Protein AF-0000000072901725 (afdb_homodimer)

Radius of gyration: 22.91 Å; Cα contacts (8 Å, |Δi|>4): 671; chains: 2; bounding box: 56×84×58 Å

InterPro domains:
  IPR011067 Plasmid maintenance toxin/Cell growth inhibitor [G3DSA:2.30.30.110] (87-206)

Structure (mmCIF, N/CA/C/O backbone):
data_AF-0000000072901725-model_v1
#
loop_
_entity.id
_entity.type
_entity.pdbx_description
1 polymer 'Uncharacterized protein'
#
loop_
_atom_site.group_PDB
_atom_site.id
_atom_site.type_symbol
_atom_site.label_atom_id
_atom_site.label_alt_id
_atom_site.label_comp_id
_atom_site.label_asym_id
_atom_site.label_entity_id
_atom_site.label_seq_id
_atom_site.pdbx_PDB_ins_code
_atom_site.Cartn_x
_atom_site.Cartn_y
_atom_site.Cartn_z
_atom_site.occupancy
_atom_site.B_iso_or_equiv
_atom_site.auth_seq_id
_atom_site.auth_comp_id
_atom_site.auth_asym_id
_atom_site.auth_atom_id
_atom_site.pdbx_PDB_model_num
ATOM 1 N N . MET A 1 1 ? 10.805 -13.422 -21.234 1 72 1 MET A N 1
ATOM 2 C CA . MET A 1 1 ? 11.766 -12.344 -21 1 72 1 MET A CA 1
ATOM 3 C C . MET A 1 1 ? 12.844 -12.781 -20 1 72 1 MET A C 1
ATOM 5 O O . MET A 1 1 ? 12.633 -13.734 -19.25 1 72 1 MET A O 1
ATOM 9 N N . GLY A 1 2 ? 14.133 -12.352 -20.172 1 92.56 2 GLY A N 1
ATOM 10 C CA . GLY A 1 2 ? 15.344 -12.883 -19.562 1 92.56 2 GLY A CA 1
ATOM 11 C C . GLY A 1 2 ? 15.742 -12.156 -18.281 1 92.56 2 GLY A C 1
ATOM 12 O O . GLY A 1 2 ? 15.102 -11.172 -17.906 1 92.56 2 GLY A O 1
ATOM 13 N N . LEU A 1 3 ? 16.656 -12.734 -17.625 1 97.75 3 LEU A N 1
ATOM 14 C CA . LEU A 1 3 ? 17.188 -12.156 -16.406 1 97.75 3 LEU A CA 1
ATOM 15 C C . LEU A 1 3 ? 18.016 -10.898 -16.703 1 97.75 3 LEU A C 1
ATOM 17 O O . LEU A 1 3 ? 18.703 -10.844 -17.719 1 97.75 3 LEU A O 1
ATOM 21 N N . LEU A 1 4 ? 17.969 -9.938 -15.812 1 98.5 4 LEU A N 1
ATOM 22 C CA . LEU A 1 4 ? 18.703 -8.688 -15.969 1 98.5 4 LEU A CA 1
ATOM 23 C C . LEU A 1 4 ? 20.188 -8.961 -16.188 1 98.5 4 LEU A C 1
ATOM 25 O O . LEU A 1 4 ? 20.828 -8.297 -17 1 98.5 4 LEU A O 1
ATOM 29 N N . ARG A 1 5 ? 20.812 -9.938 -15.484 1 98.25 5 ARG A N 1
ATOM 30 C CA . ARG A 1 5 ? 22.25 -10.211 -15.523 1 98.25 5 ARG A CA 1
ATOM 31 C C . ARG A 1 5 ? 22.688 -10.578 -16.938 1 98.25 5 ARG A C 1
ATOM 33 O O . ARG A 1 5 ? 23.875 -10.461 -17.266 1 98.25 5 ARG A O 1
ATOM 40 N N . ASP A 1 6 ? 21.797 -11.008 -17.734 1 97.88 6 ASP A N 1
ATOM 41 C CA . ASP A 1 6 ? 22.125 -11.516 -19.062 1 97.88 6 ASP A CA 1
ATOM 42 C C . ASP A 1 6 ? 21.938 -10.438 -20.125 1 97.88 6 ASP A C 1
ATOM 44 O O . ASP A 1 6 ? 22.172 -10.68 -21.312 1 97.88 6 ASP A O 1
ATOM 48 N N . ASN A 1 7 ? 21.438 -9.258 -19.844 1 98 7 ASN A N 1
ATOM 49 C CA . ASN A 1 7 ? 21.25 -8.117 -20.75 1 98 7 ASN A CA 1
ATOM 50 C C . ASN A 1 7 ? 22.141 -6.945 -20.3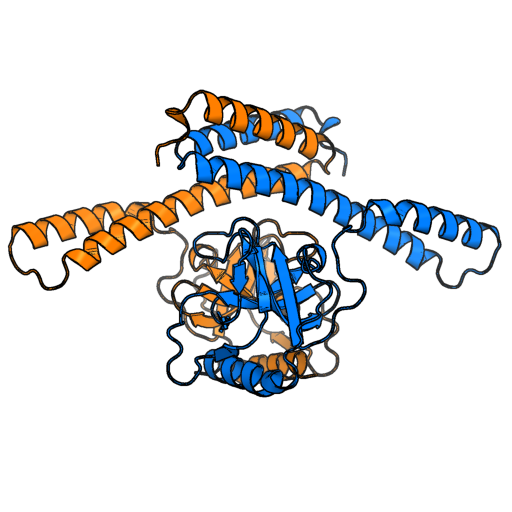59 1 98 7 ASN A C 1
ATOM 52 O O . ASN A 1 7 ? 21.797 -6.16 -19.469 1 98 7 ASN A O 1
ATOM 56 N N . GLU A 1 8 ? 23.25 -6.785 -21.047 1 97.69 8 GLU A N 1
ATOM 57 C CA . GLU A 1 8 ? 24.281 -5.828 -20.672 1 97.69 8 GLU A CA 1
ATOM 58 C C . GLU A 1 8 ? 23.75 -4.398 -20.703 1 97.69 8 GLU A C 1
ATOM 60 O O . GLU A 1 8 ? 24.062 -3.59 -19.828 1 97.69 8 GLU A O 1
ATOM 65 N N . THR A 1 9 ? 22.953 -4.09 -21.656 1 98.06 9 THR A N 1
ATOM 66 C CA . THR A 1 9 ? 22.422 -2.738 -21.812 1 98.06 9 THR A CA 1
ATOM 67 C C . THR A 1 9 ? 21.484 -2.396 -20.656 1 98.06 9 THR A C 1
ATOM 69 O O . THR A 1 9 ? 21.625 -1.354 -20.016 1 98.06 9 THR A O 1
ATOM 72 N N . LYS A 1 10 ? 20.531 -3.242 -20.406 1 98.38 10 LYS A N 1
ATOM 73 C CA . LYS A 1 10 ? 19.578 -3.002 -19.328 1 98.38 10 LYS A CA 1
ATOM 74 C C . LYS A 1 10 ? 20.25 -3.088 -17.969 1 98.38 10 LYS A C 1
ATOM 76 O O . LYS A 1 10 ? 19.891 -2.373 -17.031 1 98.38 10 LYS A O 1
ATOM 81 N N . LYS A 1 11 ? 21.266 -3.945 -17.891 1 98.56 11 LYS A N 1
ATOM 82 C CA . LYS A 1 11 ? 22.047 -4.043 -16.672 1 98.56 11 LYS A CA 1
ATOM 83 C C . LYS A 1 11 ? 22.703 -2.707 -16.328 1 98.56 11 LYS A C 1
ATOM 85 O O . LYS A 1 11 ? 22.672 -2.266 -15.18 1 98.56 11 LYS A O 1
ATOM 90 N N . GLN A 1 12 ? 23.297 -2.068 -17.281 1 98.62 12 GLN A N 1
ATOM 91 C CA . GLN A 1 12 ? 23.922 -0.771 -17.078 1 98.62 12 GLN A CA 1
ATOM 92 C C . GLN A 1 12 ? 22.891 0.289 -16.688 1 98.62 12 GLN A C 1
ATOM 94 O O . GLN A 1 12 ? 23.156 1.139 -15.836 1 98.62 12 GLN A O 1
ATOM 99 N N . THR A 1 13 ? 21.75 0.238 -17.359 1 98.75 13 THR A N 1
ATOM 100 C CA . THR A 1 13 ? 20.656 1.17 -17.047 1 98.75 13 THR A CA 1
ATOM 101 C C . THR A 1 13 ? 20.25 1.057 -15.586 1 98.75 13 THR A C 1
ATOM 103 O O . THR A 1 13 ? 20.125 2.066 -14.891 1 98.75 13 THR A O 1
ATOM 106 N N . VAL A 1 14 ? 20.031 -0.156 -15.117 1 98.81 14 VAL A N 1
ATOM 107 C CA . VAL A 1 14 ? 19.609 -0.385 -13.742 1 98.81 14 VAL A CA 1
ATOM 108 C C . VAL A 1 14 ? 20.719 0.016 -12.781 1 98.81 14 VAL A C 1
ATOM 110 O O . VAL A 1 14 ? 20.469 0.567 -11.711 1 98.81 14 VAL A O 1
ATOM 113 N N . LYS A 1 15 ? 21.953 -0.254 -13.156 1 98.69 15 LYS A N 1
ATOM 114 C CA . LYS A 1 15 ? 23.094 0.163 -12.344 1 98.69 15 LYS A CA 1
ATOM 115 C C . LYS A 1 15 ? 23.109 1.679 -12.172 1 98.69 15 LYS A C 1
ATOM 117 O O . LYS A 1 15 ? 23.297 2.176 -11.055 1 98.69 15 LYS A O 1
ATOM 122 N N . ASP A 1 16 ? 22.922 2.402 -13.219 1 98.75 16 ASP A N 1
ATOM 123 C CA . ASP A 1 16 ? 22.906 3.861 -13.172 1 98.75 16 ASP A CA 1
ATOM 124 C C . ASP A 1 16 ? 21.75 4.375 -12.32 1 98.75 16 ASP A C 1
ATOM 126 O O . ASP A 1 16 ? 21.922 5.316 -11.539 1 98.75 16 ASP A O 1
ATOM 130 N N . LYS A 1 17 ? 20.609 3.768 -12.492 1 98.81 17 LYS A N 1
ATOM 131 C CA . LYS A 1 17 ? 19.438 4.184 -11.719 1 98.81 17 LYS A CA 1
ATOM 132 C C . LYS A 1 17 ? 19.625 3.869 -10.234 1 98.81 17 LYS A C 1
ATOM 134 O O . LYS A 1 17 ? 19.125 4.605 -9.375 1 98.81 17 LYS A O 1
ATOM 139 N N . THR A 1 18 ? 20.328 2.787 -9.938 1 98.75 18 THR A N 1
ATOM 140 C CA . THR A 1 18 ? 20.656 2.461 -8.555 1 98.75 18 THR A CA 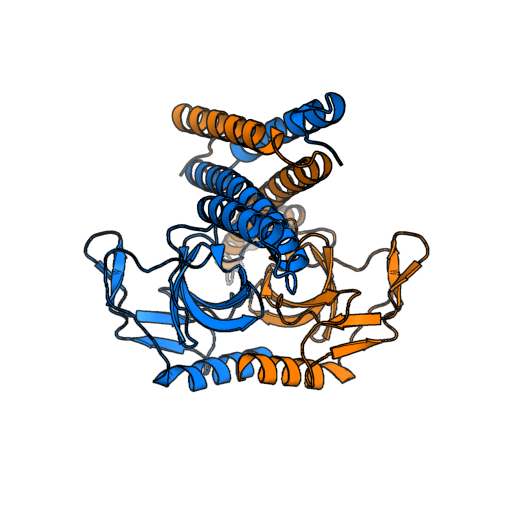1
ATOM 141 C C . THR A 1 18 ? 21.594 3.508 -7.953 1 98.75 18 THR A C 1
ATOM 143 O O . THR A 1 18 ? 21.453 3.867 -6.781 1 98.75 18 THR A O 1
ATOM 146 N N . LYS A 1 19 ? 22.484 3.996 -8.727 1 98.62 19 LYS A N 1
ATOM 147 C CA . LYS A 1 19 ? 23.344 5.086 -8.297 1 98.62 19 LYS A CA 1
ATOM 148 C C . LYS A 1 19 ? 22.547 6.355 -8.031 1 98.62 19 LYS A C 1
ATOM 150 O O . LYS A 1 19 ? 22.812 7.082 -7.07 1 98.62 19 LYS A O 1
ATOM 155 N N . ASN A 1 20 ? 21.594 6.613 -8.922 1 98.81 20 ASN A N 1
ATOM 156 C CA . ASN A 1 20 ? 20.719 7.762 -8.727 1 98.81 20 ASN A CA 1
ATOM 157 C C . ASN A 1 20 ? 19.922 7.637 -7.43 1 98.81 20 ASN A C 1
ATOM 159 O O . ASN A 1 20 ? 19.672 8.633 -6.746 1 98.81 20 ASN A O 1
ATOM 163 N N . LEU A 1 21 ? 19.5 6.418 -7.121 1 98.88 21 LEU A N 1
ATOM 164 C CA . LEU A 1 21 ? 18.781 6.188 -5.871 1 98.88 21 LEU A CA 1
ATOM 165 C C . LEU A 1 21 ? 19.656 6.523 -4.672 1 98.88 21 LEU A C 1
ATOM 167 O O . LEU A 1 21 ? 19.219 7.211 -3.746 1 98.88 21 LEU A O 1
ATOM 171 N N . PHE A 1 22 ? 20.906 6.055 -4.727 1 98.88 22 PHE A N 1
ATOM 172 C CA . PHE A 1 22 ? 21.844 6.375 -3.654 1 98.88 22 PHE A CA 1
ATOM 173 C C . PHE A 1 22 ? 22 7.887 -3.516 1 98.88 22 PHE A C 1
ATOM 175 O O . PHE A 1 22 ? 22 8.414 -2.404 1 98.88 22 PHE A O 1
ATOM 182 N N . SER A 1 23 ? 22.125 8.57 -4.602 1 98.81 23 SER A N 1
ATOM 183 C CA . SER A 1 23 ? 22.266 10.023 -4.598 1 98.81 23 SER A CA 1
ATOM 184 C C . SER A 1 23 ? 21.062 10.695 -3.953 1 98.81 23 SER A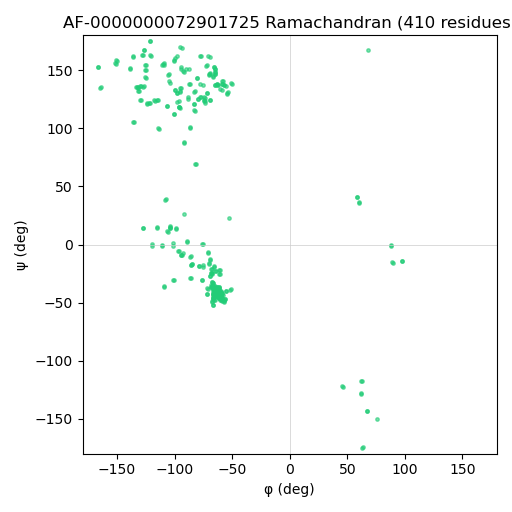 C 1
ATOM 186 O O . SER A 1 23 ? 21.219 11.656 -3.193 1 98.81 23 SER A O 1
ATOM 188 N N . GLU A 1 24 ? 19.922 10.203 -4.293 1 98.75 24 GLU A N 1
ATOM 189 C CA . GLU A 1 24 ? 18.703 10.75 -3.699 1 98.75 24 GLU A CA 1
ATOM 190 C C . GLU A 1 24 ? 18.672 10.516 -2.189 1 98.75 24 GLU A C 1
ATOM 192 O O . GLU A 1 24 ? 18.234 11.383 -1.433 1 98.75 24 GLU A O 1
ATOM 197 N N . LEU A 1 25 ? 19.141 9.367 -1.737 1 98.81 25 LEU A N 1
ATOM 198 C CA . LEU A 1 25 ? 19.109 8.992 -0.327 1 98.81 25 LEU A CA 1
ATOM 199 C C . LEU A 1 25 ? 20.062 9.875 0.482 1 98.81 25 LEU A C 1
ATOM 201 O O . LEU A 1 25 ? 19.844 10.094 1.676 1 98.81 25 LEU A O 1
ATOM 205 N N . LEU A 1 26 ? 21.078 10.43 -0.18 1 98.75 26 LEU A N 1
ATOM 206 C CA . LEU A 1 26 ? 22.062 11.273 0.502 1 98.75 26 LEU A CA 1
ATOM 207 C C . LEU A 1 26 ? 21.391 12.5 1.117 1 98.75 26 LEU A C 1
ATOM 209 O O . LEU A 1 26 ? 21.859 13.031 2.127 1 98.75 26 LEU A O 1
ATOM 213 N N . ASP A 1 27 ? 20.234 12.883 0.529 1 97.94 27 ASP A N 1
ATOM 214 C CA . ASP A 1 27 ? 19.547 14.094 0.974 1 97.94 27 ASP A CA 1
ATOM 215 C C . ASP A 1 27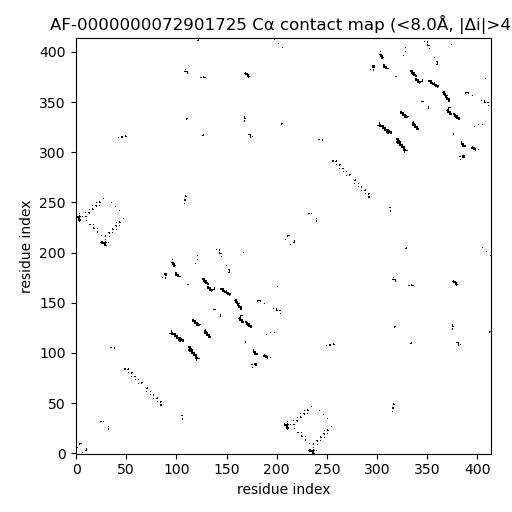 ? 18.406 13.758 1.925 1 97.94 27 ASP A C 1
ATOM 217 O O . ASP A 1 27 ? 17.562 14.609 2.215 1 97.94 27 ASP A O 1
ATOM 221 N N . CYS A 1 28 ? 18.359 12.578 2.4 1 98.44 28 CYS A N 1
ATOM 222 C CA . CYS A 1 28 ? 17.375 12.148 3.385 1 98.44 28 CYS A CA 1
ATOM 223 C C . CYS A 1 28 ? 17.984 12.141 4.785 1 98.44 28 CYS A C 1
ATOM 225 O O . CYS A 1 28 ? 19.203 12.156 4.945 1 98.44 28 CYS A O 1
ATOM 227 N N . ASP A 1 29 ? 17.047 12.211 5.77 1 98.19 29 ASP A N 1
ATOM 228 C CA . ASP A 1 29 ? 17.484 11.883 7.125 1 98.19 29 ASP A CA 1
ATOM 229 C C . ASP A 1 29 ? 18.219 10.547 7.156 1 98.19 29 ASP A C 1
ATOM 231 O O . ASP A 1 29 ? 17.797 9.586 6.508 1 98.19 29 ASP A O 1
ATOM 235 N N . GLU A 1 30 ? 19.297 10.469 7.906 1 98.38 30 GLU A N 1
ATOM 236 C CA . GLU A 1 30 ? 20.203 9.32 7.855 1 98.38 30 GLU A CA 1
ATOM 237 C C . GLU A 1 30 ? 19.5 8.039 8.289 1 98.38 30 GLU A C 1
ATOM 239 O O . GLU A 1 30 ? 19.688 6.98 7.695 1 98.38 30 GLU A O 1
ATOM 244 N N . ASP A 1 31 ? 18.703 8.047 9.312 1 98.12 31 ASP A N 1
ATOM 245 C CA . ASP A 1 31 ? 18 6.859 9.773 1 98.12 31 ASP A CA 1
ATOM 246 C C . ASP A 1 31 ? 16.875 6.477 8.797 1 98.12 31 ASP A C 1
ATOM 248 O O . ASP A 1 31 ? 16.641 5.293 8.555 1 98.12 31 ASP A O 1
ATOM 252 N N . TYR A 1 32 ? 16.25 7.477 8.281 1 98.31 32 TYR A N 1
ATOM 253 C CA . TYR A 1 32 ? 15.195 7.234 7.301 1 98.31 32 TYR A CA 1
ATOM 254 C C . TYR A 1 32 ? 15.758 6.602 6.035 1 98.31 32 TYR A C 1
ATOM 256 O O . TYR A 1 32 ? 15.148 5.699 5.457 1 98.31 32 TYR A O 1
ATOM 264 N N . ALA A 1 33 ? 16.875 7.027 5.617 1 98.81 33 ALA A N 1
ATOM 265 C CA . ALA A 1 33 ? 17.531 6.465 4.441 1 98.81 33 ALA A CA 1
ATOM 266 C C . ALA A 1 33 ? 17.828 4.98 4.637 1 98.81 33 ALA A C 1
ATOM 268 O O . ALA A 1 33 ? 17.641 4.18 3.723 1 98.81 33 ALA A O 1
ATOM 269 N N . ILE A 1 34 ? 18.266 4.641 5.785 1 98.81 34 ILE A N 1
ATOM 270 C CA . ILE A 1 34 ? 18.562 3.248 6.09 1 98.81 34 ILE A CA 1
ATOM 271 C C . ILE A 1 34 ? 17.281 2.418 6.055 1 98.81 34 ILE A C 1
ATOM 273 O O . ILE A 1 34 ? 17.266 1.329 5.477 1 98.81 34 ILE A O 1
ATOM 277 N N . LYS A 1 35 ? 16.203 2.965 6.613 1 98.62 35 LYS A N 1
ATOM 278 C CA . LYS A 1 35 ? 14.93 2.26 6.602 1 98.62 35 LYS A CA 1
ATOM 279 C C . LYS A 1 35 ? 14.43 2.043 5.176 1 98.62 35 LYS A C 1
ATOM 281 O O . LYS A 1 35 ? 13.906 0.977 4.852 1 98.62 35 LYS A O 1
ATOM 286 N N . LEU A 1 36 ? 14.648 3.043 4.352 1 98.81 36 LEU A N 1
ATOM 287 C CA . LEU A 1 36 ? 14.172 2.957 2.975 1 98.81 36 LEU A CA 1
ATOM 288 C C . LEU A 1 36 ? 14.93 1.881 2.203 1 98.81 36 LEU A C 1
ATOM 290 O O . LEU A 1 36 ? 14.312 1.023 1.563 1 98.81 36 LEU A O 1
ATOM 294 N N . ILE A 1 37 ? 16.219 1.936 2.295 1 98.88 37 ILE A N 1
ATOM 295 C CA . ILE A 1 37 ? 17.016 0.999 1.504 1 98.88 37 ILE A CA 1
ATOM 296 C C . ILE A 1 37 ? 16.812 -0.421 2.029 1 98.88 37 ILE A C 1
ATOM 298 O O . ILE A 1 37 ? 16.781 -1.379 1.254 1 98.88 37 ILE A O 1
ATOM 302 N N . ASP A 1 38 ? 16.672 -0.574 3.328 1 98.88 38 ASP A N 1
ATOM 303 C CA . ASP A 1 38 ? 16.344 -1.878 3.902 1 98.88 38 ASP A CA 1
ATOM 304 C C . ASP A 1 38 ? 15.016 -2.402 3.371 1 98.88 38 ASP A C 1
ATOM 306 O O . ASP A 1 38 ? 14.898 -3.58 3.025 1 98.88 38 ASP A O 1
ATOM 310 N N . TRP A 1 39 ? 14.07 -1.542 3.311 1 98.88 39 TRP A N 1
ATOM 311 C CA . TRP A 1 39 ? 12.75 -1.938 2.836 1 98.88 39 TRP A CA 1
ATOM 312 C C . TRP A 1 39 ? 12.789 -2.316 1.36 1 98.88 39 TRP A C 1
ATOM 314 O O . TRP A 1 39 ? 12.156 -3.291 0.944 1 98.88 39 TRP A O 1
ATOM 324 N N . TYR A 1 40 ? 13.484 -1.519 0.562 1 98.88 40 TYR A N 1
ATOM 325 C CA . TYR A 1 40 ? 13.586 -1.814 -0.863 1 98.88 40 TYR A CA 1
ATOM 326 C C . TYR A 1 40 ? 14.227 -3.176 -1.094 1 98.88 40 TYR A C 1
ATOM 328 O O . TYR A 1 40 ? 13.789 -3.938 -1.96 1 98.88 40 TYR A O 1
ATOM 336 N N . LEU A 1 41 ? 15.242 -3.443 -0.317 1 98.81 41 LEU A N 1
ATOM 337 C CA . LEU A 1 41 ? 15.922 -4.734 -0.416 1 98.81 41 LEU A CA 1
ATOM 338 C C . LEU A 1 41 ? 14.984 -5.867 -0.001 1 98.81 41 LEU A C 1
ATOM 340 O O . LEU A 1 41 ? 14.859 -6.863 -0.715 1 98.81 41 LEU A O 1
ATOM 344 N N . GLU A 1 42 ? 14.336 -5.703 1.098 1 98.38 42 GLU A N 1
ATOM 345 C CA . GLU A 1 42 ? 13.414 -6.719 1.598 1 98.38 42 GLU A CA 1
ATOM 346 C C . GLU A 1 42 ? 12.289 -6.98 0.605 1 98.38 42 GLU A C 1
ATOM 348 O O . GLU A 1 42 ? 11.977 -8.133 0.303 1 98.38 42 GLU A O 1
ATOM 353 N N . LYS A 1 43 ? 11.719 -5.926 0.143 1 98.69 43 LYS A N 1
ATOM 354 C CA . LYS A 1 43 ? 10.609 -6.047 -0.8 1 98.69 43 LYS A CA 1
ATOM 355 C C . LYS A 1 43 ? 11.047 -6.762 -2.074 1 98.69 43 LYS A C 1
ATOM 357 O O . LYS A 1 43 ? 10.32 -7.613 -2.594 1 98.69 43 LYS A O 1
ATOM 362 N N . THR A 1 44 ? 12.195 -6.422 -2.588 1 98.88 44 THR A N 1
ATOM 363 C CA . THR A 1 44 ? 12.711 -7.059 -3.799 1 98.88 44 THR A CA 1
ATOM 364 C C . THR A 1 44 ? 12.891 -8.555 -3.586 1 98.88 44 THR A C 1
ATOM 366 O O . THR A 1 44 ? 12.469 -9.367 -4.414 1 98.88 44 THR A O 1
ATOM 369 N N . LYS A 1 45 ? 13.453 -8.914 -2.461 1 98.5 45 LYS A N 1
ATOM 370 C CA . LYS A 1 45 ? 13.664 -10.32 -2.143 1 98.5 45 LYS A CA 1
ATOM 371 C C . LYS A 1 45 ? 12.336 -11.062 -2.016 1 98.5 45 LYS A C 1
ATOM 373 O O . LYS A 1 45 ? 12.172 -12.156 -2.557 1 98.5 45 LYS A O 1
ATOM 378 N N . THR A 1 46 ? 11.453 -10.438 -1.344 1 98.38 46 THR A N 1
ATOM 379 C CA . THR A 1 46 ? 10.148 -11.055 -1.106 1 98.38 46 THR A CA 1
ATOM 380 C C . THR A 1 46 ? 9.375 -11.211 -2.414 1 98.38 46 THR A C 1
ATOM 382 O O . THR A 1 46 ? 8.727 -12.234 -2.641 1 98.38 46 THR A O 1
ATOM 385 N N . ASN A 1 47 ? 9.406 -10.219 -3.248 1 98.62 47 ASN A N 1
ATOM 386 C CA . ASN A 1 47 ? 8.703 -10.289 -4.527 1 98.62 47 ASN A CA 1
ATOM 387 C C . ASN A 1 47 ? 9.273 -11.391 -5.418 1 98.62 47 ASN A C 1
ATOM 389 O O . ASN A 1 47 ? 8.531 -12.047 -6.148 1 98.62 47 ASN A O 1
ATOM 393 N N . LYS A 1 48 ? 10.594 -11.578 -5.363 1 98.06 48 LYS A N 1
ATOM 394 C CA . LYS A 1 48 ? 11.195 -12.688 -6.102 1 98.06 48 LYS A CA 1
ATOM 395 C C . LYS A 1 48 ? 10.672 -14.031 -5.605 1 98.06 48 LYS A C 1
ATOM 397 O O . LYS A 1 48 ? 10.367 -14.914 -6.406 1 98.06 48 LYS A O 1
ATOM 402 N N . LYS A 1 49 ? 10.586 -14.125 -4.324 1 98.25 49 LYS A N 1
ATOM 403 C CA . LYS A 1 49 ? 10.055 -15.352 -3.746 1 98.25 49 LYS A CA 1
ATOM 404 C C . LYS A 1 49 ? 8.594 -15.555 -4.145 1 98.25 49 LYS A C 1
ATOM 406 O O . LYS A 1 49 ? 8.172 -16.688 -4.426 1 98.25 49 LYS A O 1
ATOM 411 N N . ASN A 1 50 ? 7.863 -14.5 -4.16 1 98.5 50 ASN A N 1
ATOM 412 C CA . ASN A 1 50 ? 6.461 -14.594 -4.555 1 98.5 50 ASN A CA 1
ATOM 413 C C . ASN A 1 50 ? 6.312 -15.039 -6.008 1 98.5 50 ASN A C 1
ATOM 415 O O . ASN A 1 50 ? 5.422 -15.82 -6.336 1 98.5 50 ASN A O 1
ATOM 419 N N . ILE A 1 51 ? 7.113 -14.469 -6.824 1 98 51 ILE A N 1
ATOM 420 C CA . ILE A 1 51 ? 7.086 -14.836 -8.234 1 98 51 ILE A CA 1
ATOM 421 C C . ILE A 1 51 ? 7.402 -16.328 -8.391 1 98 51 ILE A C 1
ATOM 423 O O . ILE A 1 51 ? 6.723 -17.031 -9.125 1 98 51 ILE A O 1
ATOM 427 N N . GLU A 1 52 ? 8.414 -16.766 -7.691 1 97.94 52 GLU A N 1
ATOM 428 C CA . GLU A 1 52 ? 8.789 -18.188 -7.715 1 97.94 52 GLU A CA 1
ATOM 429 C C . GLU A 1 52 ? 7.652 -19.062 -7.191 1 97.94 52 GLU A C 1
ATOM 431 O O . GLU A 1 52 ? 7.312 -20.078 -7.805 1 97.94 52 GLU A O 1
ATOM 436 N N . GLU A 1 53 ? 7.074 -18.672 -6.105 1 98.44 53 GLU A N 1
ATOM 437 C CA . GLU A 1 53 ? 5.953 -19.406 -5.527 1 98.44 53 GLU A CA 1
ATOM 438 C C . GLU A 1 53 ? 4.809 -19.547 -6.531 1 98.44 53 GLU A C 1
ATOM 440 O O . GLU A 1 53 ? 4.25 -20.625 -6.699 1 98.44 53 GLU A O 1
ATOM 445 N N . THR A 1 54 ? 4.465 -18.469 -7.148 1 97.88 54 THR A N 1
ATOM 446 C CA . THR A 1 54 ? 3.359 -18.438 -8.094 1 97.88 54 THR A CA 1
ATOM 447 C C . THR A 1 54 ? 3.615 -19.391 -9.258 1 97.88 54 THR A C 1
ATOM 449 O O . THR A 1 54 ? 2.709 -20.109 -9.695 1 97.88 54 THR A O 1
ATOM 452 N N . GLU A 1 55 ? 4.863 -19.422 -9.711 1 97.44 55 GLU A N 1
ATOM 453 C CA . GLU A 1 55 ? 5.23 -20.312 -10.805 1 97.44 55 GLU A CA 1
ATOM 454 C C . GLU A 1 55 ? 5.125 -21.781 -10.383 1 97.44 55 GLU A C 1
ATOM 456 O O . GLU A 1 55 ? 4.621 -22.609 -11.141 1 97.44 55 GLU A O 1
ATOM 461 N N . ILE A 1 56 ? 5.566 -22.062 -9.219 1 98.25 56 ILE A N 1
ATOM 462 C CA . ILE A 1 56 ? 5.523 -23.422 -8.719 1 98.25 56 ILE A CA 1
ATOM 463 C C . ILE A 1 56 ? 4.07 -23.875 -8.547 1 98.25 56 ILE A C 1
ATOM 465 O O . ILE A 1 56 ? 3.701 -24.969 -8.945 1 98.25 56 ILE A O 1
ATOM 469 N N . ARG A 1 57 ? 3.26 -23.031 -8.031 1 97.75 57 ARG A N 1
ATOM 470 C CA . ARG A 1 57 ? 1.856 -23.375 -7.805 1 97.75 57 ARG A CA 1
ATOM 471 C C . ARG A 1 57 ? 1.126 -23.594 -9.125 1 97.75 57 ARG A C 1
ATOM 473 O O . ARG A 1 57 ? 0.23 -24.438 -9.211 1 97.75 57 ARG A O 1
ATOM 480 N N . LYS A 1 58 ? 1.468 -22.859 -10.086 1 97.5 58 LYS A N 1
ATOM 481 C CA . LYS A 1 58 ? 0.906 -23.062 -11.422 1 97.5 58 LYS A CA 1
ATOM 482 C C . LYS A 1 58 ? 1.249 -24.453 -11.953 1 97.5 58 LYS A C 1
ATOM 484 O O . LYS A 1 58 ? 0.401 -25.109 -12.547 1 97.5 58 LYS A O 1
ATOM 489 N N . GLN A 1 59 ? 2.471 -24.812 -11.766 1 97.62 59 GLN A N 1
ATOM 490 C CA . GLN A 1 59 ? 2.914 -26.141 -12.203 1 97.62 59 GLN A CA 1
ATOM 491 C C . GLN A 1 59 ? 2.172 -27.25 -11.453 1 97.62 59 GLN A C 1
ATOM 493 O O . GLN A 1 59 ? 1.796 -28.25 -12.047 1 97.62 59 GLN A O 1
ATOM 498 N N . ILE A 1 60 ? 1.974 -27.016 -10.258 1 97.5 60 ILE A N 1
ATOM 499 C CA . ILE A 1 60 ? 1.251 -27.984 -9.445 1 97.5 60 ILE A CA 1
ATOM 500 C C . ILE A 1 60 ? -0.189 -28.109 -9.938 1 97.5 60 ILE A C 1
ATOM 502 O O . ILE A 1 60 ? -0.715 -29.219 -10.086 1 97.5 60 ILE A O 1
ATOM 506 N N . LYS A 1 61 ? -0.752 -26.984 -10.211 1 96.69 61 LYS A N 1
ATOM 507 C CA . LYS A 1 61 ? -2.129 -26.969 -10.703 1 96.69 61 LYS A CA 1
ATOM 508 C C . LYS A 1 61 ? -2.254 -27.719 -12.023 1 96.69 61 LYS A C 1
ATOM 510 O O . LYS A 1 61 ? -3.262 -28.391 -12.273 1 96.69 61 LYS A O 1
ATOM 515 N N . ALA A 1 62 ? -1.288 -27.609 -12.836 1 96.31 62 ALA A N 1
ATOM 516 C CA . ALA A 1 62 ? -1.293 -28.266 -14.148 1 96.31 62 ALA A CA 1
ATOM 517 C C . ALA A 1 62 ? -1.27 -29.781 -14.008 1 96.31 62 ALA A C 1
ATOM 519 O O . ALA A 1 62 ? -1.629 -30.5 -14.945 1 96.31 62 ALA A O 1
ATOM 520 N N . LEU A 1 63 ? -0.869 -30.25 -12.891 1 96.5 63 LEU A N 1
ATOM 521 C CA . LEU A 1 63 ? -0.767 -31.688 -12.664 1 96.5 63 LEU A CA 1
ATOM 522 C C . LEU A 1 63 ? -2.047 -32.25 -12.031 1 96.5 63 LEU A C 1
ATOM 524 O O . LEU A 1 63 ? -2.195 -33.438 -11.867 1 96.5 63 LEU A O 1
ATOM 528 N N . ASN A 1 64 ? -2.863 -31.312 -11.695 1 93.06 64 ASN A N 1
ATOM 529 C CA . ASN A 1 64 ? -4.094 -31.766 -11.047 1 93.06 64 ASN A CA 1
ATOM 530 C C . ASN A 1 64 ? -4.863 -32.75 -11.93 1 93.06 64 ASN A C 1
ATOM 532 O O . ASN A 1 64 ? -5.004 -32.531 -13.133 1 93.06 64 ASN A O 1
ATOM 536 N N . GLY A 1 65 ? -5.402 -33.812 -11.422 1 92.44 65 GLY A N 1
ATOM 537 C CA . GLY A 1 65 ? -6.168 -34.844 -12.133 1 92.44 65 GLY A CA 1
ATOM 538 C C . GLY A 1 65 ? -5.305 -35.969 -12.688 1 92.44 65 GLY A C 1
ATOM 539 O O . GLY A 1 65 ? -5.824 -37 -13.117 1 92.44 65 GLY A O 1
ATOM 540 N N . LYS A 1 66 ? -4.062 -35.75 -12.742 1 94.81 66 LYS A N 1
ATOM 541 C CA . LYS A 1 66 ? -3.15 -36.812 -13.203 1 94.81 66 LYS A CA 1
ATOM 542 C C . LYS A 1 66 ? -2.811 -37.781 -12.07 1 94.81 66 LYS A C 1
ATOM 544 O O . LYS A 1 66 ? -2.43 -37.344 -10.977 1 94.81 66 LYS A O 1
ATOM 549 N N . THR A 1 67 ? -2.906 -38.969 -12.328 1 93.44 67 THR A N 1
ATOM 550 C CA . THR A 1 67 ? -2.764 -39.938 -11.242 1 93.44 67 THR A CA 1
ATOM 551 C C . THR A 1 67 ? -1.587 -40.875 -11.5 1 93.44 67 THR A C 1
ATOM 553 O O . THR A 1 67 ? -1.323 -41.781 -10.711 1 93.44 67 THR A O 1
ATOM 556 N N . ASP A 1 68 ? -0.899 -40.719 -12.562 1 95.31 68 ASP A N 1
ATOM 557 C CA . ASP A 1 68 ? 0.24 -41.594 -12.867 1 95.31 68 ASP A CA 1
ATOM 558 C C . ASP A 1 68 ? 1.408 -41.312 -11.922 1 95.31 68 ASP A C 1
ATOM 560 O O . ASP A 1 68 ? 1.459 -40.25 -11.281 1 95.31 68 ASP A O 1
ATOM 564 N N . GLN A 1 69 ? 2.326 -42.25 -11.852 1 95.19 69 GLN A N 1
ATOM 565 C CA . GLN A 1 69 ? 3.443 -42.219 -10.914 1 95.19 69 GLN A CA 1
ATOM 566 C C . GLN A 1 69 ? 4.371 -41.031 -11.242 1 95.19 69 GLN A C 1
ATOM 568 O O . GLN A 1 69 ? 4.902 -40.375 -10.336 1 95.19 69 GLN A O 1
ATOM 573 N N . GLU A 1 70 ? 4.629 -40.719 -12.406 1 95.81 70 GLU A N 1
ATOM 574 C CA . GLU A 1 70 ? 5.492 -39.625 -12.82 1 95.81 70 GLU A CA 1
ATOM 575 C C . GLU A 1 70 ? 4.949 -38.281 -12.328 1 95.81 70 GLU A C 1
ATOM 577 O O . GLU A 1 70 ? 5.707 -37.438 -11.867 1 95.81 70 GLU A O 1
ATOM 582 N N . SER A 1 71 ? 3.66 -38.094 -12.484 1 96.25 71 SER A N 1
ATOM 583 C CA . SER A 1 71 ? 3.01 -36.875 -12.008 1 96.25 71 SER A CA 1
ATOM 584 C C . SER A 1 71 ? 3.09 -36.75 -10.492 1 96.25 71 SER A C 1
ATOM 586 O O . SER A 1 71 ? 3.281 -35.656 -9.953 1 96.25 71 SER A O 1
ATOM 588 N N . ALA A 1 72 ? 2.945 -37.906 -9.891 1 95.38 72 ALA A N 1
ATOM 589 C CA . ALA A 1 72 ? 3.037 -37.906 -8.43 1 95.38 72 ALA A CA 1
ATOM 590 C C . ALA A 1 72 ? 4.438 -37.531 -7.965 1 95.38 72 ALA A C 1
ATOM 592 O O . ALA A 1 72 ? 4.59 -36.75 -7.008 1 95.38 72 ALA A O 1
ATOM 593 N N . ASP A 1 73 ? 5.379 -38.062 -8.602 1 96.62 73 ASP A N 1
ATOM 594 C CA . ASP A 1 73 ? 6.766 -37.75 -8.281 1 96.62 73 ASP A CA 1
ATOM 595 C C . ASP A 1 73 ? 7.062 -36.281 -8.539 1 96.62 73 ASP A C 1
ATOM 597 O O . ASP A 1 73 ? 7.762 -35.625 -7.758 1 96.62 73 ASP A O 1
ATOM 601 N N . SER A 1 74 ? 6.559 -35.75 -9.594 1 96.75 74 SER A N 1
ATOM 602 C CA . SER A 1 74 ? 6.734 -34.344 -9.938 1 96.75 74 SER A CA 1
ATOM 603 C C . SER A 1 74 ? 6.082 -33.406 -8.898 1 96.75 74 SER A C 1
ATOM 605 O O . SER A 1 74 ? 6.648 -32.406 -8.523 1 96.75 74 SER A O 1
ATOM 607 N N . ARG A 1 75 ? 4.969 -33.75 -8.453 1 96.06 75 ARG A N 1
ATOM 608 C CA . ARG A 1 75 ? 4.262 -33 -7.426 1 96.06 75 ARG A CA 1
ATOM 609 C C . ARG A 1 75 ? 5.066 -32.938 -6.133 1 96.06 75 ARG A C 1
ATOM 611 O O . ARG A 1 75 ? 5.172 -31.891 -5.504 1 96.06 75 ARG A O 1
ATOM 618 N N . ARG A 1 76 ? 5.574 -34.125 -5.828 1 96.19 76 ARG A N 1
ATOM 619 C CA . ARG A 1 76 ? 6.383 -34.219 -4.613 1 96.19 76 ARG A CA 1
ATOM 620 C C . ARG A 1 76 ? 7.59 -33.281 -4.707 1 96.19 76 ARG A C 1
ATOM 622 O O . ARG A 1 76 ? 7.922 -32.594 -3.748 1 96.19 76 ARG A O 1
ATOM 629 N N . LYS A 1 77 ? 8.211 -33.281 -5.797 1 97.38 77 LYS A N 1
ATOM 630 C CA . LYS A 1 77 ? 9.367 -32.406 -6.023 1 97.38 77 LYS A CA 1
ATOM 631 C C . LYS A 1 77 ? 8.977 -30.938 -5.988 1 97.38 77 LYS A C 1
ATOM 633 O O . LYS A 1 77 ? 9.688 -30.109 -5.414 1 97.38 77 LYS A O 1
ATOM 638 N N . LEU A 1 78 ? 7.902 -30.594 -6.555 1 97.75 78 LEU A N 1
ATOM 639 C CA . LEU A 1 78 ? 7.422 -29.219 -6.605 1 97.75 78 LEU A CA 1
ATOM 640 C C . LEU A 1 78 ? 7.062 -28.719 -5.211 1 97.75 78 LEU A C 1
ATOM 642 O O . LEU A 1 78 ? 7.355 -27.578 -4.867 1 97.75 78 LEU A O 1
ATOM 646 N N . TYR A 1 79 ? 6.508 -29.547 -4.461 1 96.38 79 TYR A N 1
ATOM 647 C CA . TYR A 1 79 ? 6.168 -29.156 -3.098 1 96.38 79 TYR A CA 1
ATOM 648 C C . TYR A 1 79 ? 7.426 -28.938 -2.266 1 96.38 79 TYR A C 1
ATOM 650 O O . TYR A 1 79 ? 7.465 -28.047 -1.418 1 96.38 79 TYR A O 1
ATOM 658 N N . LYS A 1 80 ? 8.383 -29.719 -2.529 1 97.5 80 LYS A N 1
ATOM 659 C CA . LYS A 1 80 ? 9.664 -29.531 -1.858 1 97.5 80 LYS A CA 1
ATOM 660 C C . LYS A 1 80 ? 10.281 -28.188 -2.23 1 97.5 80 LYS A C 1
ATOM 662 O O . LYS A 1 80 ? 10.859 -27.5 -1.379 1 97.5 80 LYS A O 1
ATOM 667 N N . ASN A 1 81 ? 10.156 -27.797 -3.457 1 97.75 81 ASN A N 1
ATOM 668 C CA . ASN A 1 81 ? 10.711 -26.531 -3.953 1 97.75 81 ASN A CA 1
ATOM 669 C C . ASN A 1 81 ? 9.891 -25.328 -3.492 1 97.75 81 ASN A C 1
ATOM 671 O O . ASN A 1 81 ? 10.367 -24.203 -3.543 1 97.75 81 ASN A O 1
ATOM 675 N N . LEU A 1 82 ? 8.648 -25.594 -3.062 1 97.81 82 LEU A N 1
ATOM 676 C CA . LEU A 1 82 ? 7.738 -24.531 -2.643 1 97.81 82 LEU A CA 1
ATOM 677 C C . LEU A 1 82 ? 8.102 -24.016 -1.253 1 97.81 82 LEU A C 1
ATOM 679 O O . LEU A 1 82 ? 8 -22.828 -0.982 1 97.81 82 LEU A O 1
ATOM 683 N N . ASN A 1 83 ? 8.617 -24.859 -0.478 1 96.19 83 ASN A N 1
ATOM 684 C CA . ASN A 1 83 ? 8.828 -24.578 0.938 1 96.19 83 ASN A CA 1
ATOM 685 C C . ASN A 1 83 ? 9.773 -23.406 1.145 1 96.19 83 ASN A C 1
ATOM 687 O O . ASN A 1 83 ? 9.461 -22.484 1.903 1 96.19 83 ASN A O 1
ATOM 691 N N . PRO A 1 84 ? 10.867 -23.297 0.403 1 96.88 84 PRO A N 1
ATOM 692 C CA . PRO A 1 84 ? 11.805 -22.203 0.615 1 96.88 84 PRO A CA 1
ATOM 693 C C . PRO A 1 84 ? 11.242 -20.844 0.179 1 96.88 84 PRO A C 1
ATOM 695 O O . PRO A 1 84 ? 11.789 -19.797 0.524 1 96.88 84 PRO A O 1
ATOM 698 N N . THR A 1 85 ? 10.195 -20.812 -0.59 1 98 85 THR A N 1
ATOM 699 C CA . THR A 1 85 ? 9.625 -19.562 -1.072 1 98 85 THR A CA 1
ATOM 700 C C . THR A 1 85 ? 8.641 -18.984 -0.057 1 98 85 THR A C 1
ATOM 702 O O . THR A 1 85 ? 8.281 -17.812 -0.126 1 98 85 THR A O 1
ATOM 705 N N . LEU A 1 86 ? 8.172 -19.766 0.865 1 97.31 86 LEU A N 1
ATOM 706 C CA . LEU A 1 86 ? 7.129 -19.375 1.801 1 97.31 86 LEU A CA 1
ATOM 707 C C . LEU A 1 86 ? 7.707 -18.547 2.951 1 97.31 86 LEU A C 1
ATOM 709 O O . LEU A 1 86 ? 8.836 -18.781 3.377 1 97.31 86 LEU A O 1
ATOM 713 N N . PRO A 1 87 ? 6.895 -17.531 3.391 1 96.38 87 PRO A N 1
ATOM 714 C CA . PRO A 1 87 ? 7.391 -16.766 4.535 1 96.38 87 PRO A CA 1
ATOM 715 C C . PRO A 1 87 ? 7.465 -17.594 5.816 1 96.38 87 PRO A C 1
ATOM 717 O O . PRO A 1 87 ? 6.598 -18.438 6.059 1 96.38 87 PRO A O 1
ATOM 720 N N . ARG A 1 88 ? 8.414 -17.375 6.625 1 91.69 88 ARG A N 1
ATOM 721 C CA . ARG A 1 88 ? 8.688 -18.203 7.793 1 91.69 88 ARG A CA 1
ATOM 722 C C . ARG A 1 88 ? 7.859 -17.75 8.992 1 91.69 88 ARG A C 1
ATOM 724 O O . ARG A 1 88 ? 7.52 -18.562 9.859 1 91.69 88 ARG A O 1
ATOM 731 N N . ASN A 1 89 ? 7.539 -16.531 9.047 1 91.69 89 ASN A N 1
ATOM 732 C CA . ASN A 1 89 ? 6.898 -16 10.25 1 91.69 89 ASN A CA 1
ATOM 733 C C . ASN A 1 89 ? 5.402 -15.789 10.039 1 91.69 89 ASN A C 1
ATOM 735 O O . ASN A 1 89 ? 4.758 -15.078 10.812 1 91.69 89 ASN A O 1
ATOM 739 N N . HIS A 1 90 ? 4.895 -16.391 9.008 1 95 90 HIS A N 1
ATOM 740 C CA . HIS A 1 90 ? 3.465 -16.281 8.742 1 95 90 HIS A CA 1
ATOM 741 C C . HIS A 1 90 ? 2.668 -17.203 9.656 1 95 90 HIS A C 1
ATOM 743 O O . HIS A 1 90 ? 3.064 -18.344 9.891 1 95 90 HIS A O 1
ATOM 749 N N . PRO A 1 91 ? 1.56 -16.703 10.172 1 94.06 91 PRO A N 1
ATOM 750 C CA . PRO A 1 91 ? 0.75 -17.594 11.016 1 94.06 91 PRO A CA 1
ATOM 751 C C . PRO A 1 91 ? 0.169 -18.766 10.234 1 94.06 91 PRO A C 1
ATOM 753 O O . PRO A 1 91 ? -0.22 -18.609 9.078 1 94.06 91 PRO A O 1
ATOM 756 N N . ARG A 1 92 ? 0.024 -19.922 10.875 1 88.88 92 ARG A N 1
ATOM 757 C CA . ARG A 1 92 ? -0.515 -21.125 10.25 1 88.88 92 ARG A CA 1
ATOM 758 C C . ARG A 1 92 ? -1.982 -20.953 9.875 1 88.88 92 ARG A C 1
ATOM 760 O O . ARG A 1 92 ? -2.422 -21.391 8.82 1 88.88 92 ARG A O 1
ATOM 767 N N . THR A 1 93 ? -2.672 -20.297 10.797 1 93.38 93 THR A N 1
ATOM 768 C CA . THR A 1 93 ? -4.086 -20.016 10.578 1 93.38 93 THR A CA 1
ATOM 769 C C . THR A 1 93 ? -4.402 -18.547 10.875 1 93.38 93 THR A C 1
ATOM 771 O O . THR A 1 93 ? -3.898 -17.984 11.852 1 93.38 93 THR A O 1
ATOM 774 N N . ILE A 1 94 ? -5.156 -17.953 10.008 1 97 94 ILE A N 1
ATOM 775 C CA . ILE A 1 94 ? -5.617 -16.578 10.211 1 97 94 ILE A CA 1
ATOM 776 C C . ILE A 1 94 ? -7.141 -16.531 10.141 1 97 94 ILE A C 1
ATOM 778 O O . ILE A 1 94 ? -7.742 -16.984 9.164 1 97 94 ILE A O 1
ATOM 782 N N . ASN A 1 95 ? -7.73 -16.062 11.242 1 96.31 95 ASN A N 1
ATOM 783 C CA . ASN A 1 95 ? -9.18 -15.891 11.305 1 96.31 95 ASN A CA 1
ATOM 784 C C . ASN A 1 95 ? -9.57 -14.414 11.305 1 96.31 95 ASN A C 1
ATOM 786 O O . ASN A 1 95 ? -8.781 -13.555 11.703 1 96.31 95 ASN A O 1
ATOM 790 N N . LYS A 1 96 ? -10.812 -14.18 10.828 1 97 96 LYS A N 1
ATOM 791 C CA . LYS A 1 96 ? -11.391 -12.852 10.984 1 97 96 LYS A CA 1
ATOM 792 C C . LYS A 1 96 ? -11.383 -12.414 12.445 1 97 96 LYS A C 1
ATOM 794 O O . LYS A 1 96 ? -11.703 -13.203 13.336 1 97 96 LYS A O 1
ATOM 799 N N . GLY A 1 97 ? -10.852 -11.148 12.625 1 97.88 97 GLY A N 1
ATOM 800 C CA . GLY A 1 97 ? -10.82 -10.625 13.977 1 97.88 97 GLY A CA 1
ATOM 801 C C . GLY A 1 97 ? -9.477 -10.805 14.656 1 97.88 97 GLY A C 1
ATOM 802 O O . GLY A 1 97 ? -9.211 -10.195 15.695 1 97.88 97 GLY A O 1
ATOM 803 N N . ASP A 1 98 ? -8.57 -11.656 14.109 1 97.94 98 ASP A N 1
ATOM 804 C CA . ASP A 1 98 ? -7.242 -11.82 14.68 1 97.94 98 ASP A CA 1
ATOM 805 C C . ASP A 1 98 ? -6.484 -10.492 14.703 1 97.94 98 ASP A C 1
ATOM 807 O O . ASP A 1 98 ? -6.559 -9.711 13.75 1 97.94 98 ASP A O 1
ATOM 811 N N . VAL A 1 99 ? -5.793 -10.234 15.781 1 97.81 99 VAL A N 1
ATOM 812 C CA . VAL A 1 99 ? -4.809 -9.156 15.828 1 97.81 99 VAL A CA 1
ATOM 813 C C . VAL A 1 99 ? -3.414 -9.719 15.57 1 97.81 99 VAL A C 1
ATOM 815 O O . VAL A 1 99 ? -2.924 -10.555 16.328 1 97.81 99 VAL A O 1
ATOM 818 N N . LEU A 1 100 ? -2.781 -9.25 14.484 1 97.56 100 LEU A N 1
ATOM 819 C CA . LEU A 1 100 ? -1.473 -9.734 14.062 1 97.56 100 LEU A CA 1
ATOM 820 C C . LEU A 1 100 ? -0.5 -8.578 13.867 1 97.56 100 LEU A C 1
ATOM 822 O O . LEU A 1 100 ? -0.903 -7.414 13.883 1 97.56 100 LEU A O 1
ATOM 826 N N . TYR A 1 101 ? 0.801 -8.961 13.828 1 97.62 101 TYR A N 1
ATOM 827 C CA . TYR A 1 101 ? 1.808 -7.992 13.406 1 97.62 101 TYR A CA 1
ATOM 828 C C . TYR A 1 101 ? 1.846 -7.875 11.891 1 97.62 101 TYR A C 1
ATOM 830 O O . TYR A 1 101 ? 1.953 -8.883 11.188 1 97.62 101 TYR A O 1
ATOM 838 N N . VAL A 1 102 ? 1.7 -6.66 11.383 1 98.56 102 VAL A N 1
ATOM 839 C CA . VAL A 1 102 ? 1.689 -6.41 9.945 1 98.56 102 VAL A CA 1
ATOM 840 C C . VAL A 1 102 ? 2.902 -5.566 9.562 1 98.56 102 VAL A C 1
ATOM 842 O O . VAL A 1 102 ? 3.121 -4.492 10.125 1 98.56 102 VAL A O 1
ATOM 845 N N . ASN A 1 103 ? 3.693 -6.062 8.625 1 98.38 103 ASN A N 1
ATOM 846 C CA . ASN A 1 103 ? 4.832 -5.316 8.102 1 98.38 103 ASN A CA 1
ATOM 847 C C . ASN A 1 103 ? 4.418 -4.41 6.945 1 98.38 103 ASN A C 1
ATOM 849 O O . ASN A 1 103 ? 4.336 -4.855 5.801 1 98.38 103 ASN A O 1
ATOM 853 N N . TYR A 1 104 ? 4.25 -3.139 7.234 1 98.69 104 TYR A N 1
ATOM 854 C CA . TYR A 1 104 ? 3.818 -2.205 6.199 1 98.69 104 TYR A CA 1
ATOM 855 C C . TYR A 1 104 ? 5.012 -1.67 5.414 1 98.69 104 TYR A C 1
ATOM 857 O O . TYR A 1 104 ? 4.844 -1.003 4.395 1 98.69 104 TYR A O 1
ATOM 865 N N . GLY A 1 105 ? 6.211 -1.946 5.922 1 98.31 105 GLY A N 1
ATOM 866 C CA . GLY A 1 105 ? 7.391 -1.39 5.277 1 98.31 105 GLY A CA 1
ATOM 867 C C . GLY A 1 105 ? 7.477 0.12 5.395 1 98.31 105 GLY A C 1
ATOM 868 O O . GLY A 1 105 ? 7.312 0.673 6.484 1 98.31 105 GLY A O 1
ATOM 869 N N . GLN A 1 106 ? 7.977 0.747 4.316 1 98.69 106 GLN A N 1
ATOM 870 C CA . GLN A 1 106 ? 7.992 2.203 4.215 1 98.69 106 GLN A CA 1
ATOM 871 C C . GLN A 1 106 ? 6.945 2.695 3.219 1 98.69 106 GLN A C 1
ATOM 873 O O . GLN A 1 106 ? 6.996 2.35 2.037 1 98.69 106 GLN A O 1
ATOM 878 N N . GLY A 1 107 ? 6.055 3.473 3.748 1 98.44 107 GLY A N 1
ATOM 879 C CA . GLY A 1 107 ? 4.902 3.887 2.963 1 98.44 107 GLY A CA 1
ATOM 880 C C . GLY A 1 107 ? 5.219 4.988 1.973 1 98.44 107 GLY A C 1
ATOM 881 O O . GLY A 1 107 ? 6.27 5.625 2.059 1 98.44 107 GLY A O 1
ATOM 882 N N . TYR A 1 108 ? 4.355 5.172 0.998 1 98.62 108 TYR A N 1
ATOM 883 C CA . TYR A 1 108 ? 4.367 6.27 0.035 1 98.62 108 TYR A CA 1
ATOM 884 C C . TYR A 1 108 ? 3.693 7.508 0.612 1 98.62 108 TYR A C 1
ATOM 886 O O . TYR A 1 108 ? 2.535 7.453 1.034 1 98.62 108 TYR A O 1
ATOM 894 N N . GLY A 1 109 ? 4.383 8.594 0.703 1 97.88 109 GLY A N 1
ATOM 895 C CA . GLY A 1 109 ? 3.832 9.789 1.321 1 97.88 109 GLY A CA 1
ATOM 896 C C . GLY A 1 109 ? 3.49 9.594 2.787 1 97.88 109 GLY A C 1
ATOM 897 O O . GLY A 1 109 ? 4.355 9.242 3.59 1 97.88 109 GLY A O 1
ATOM 898 N N . ALA A 1 110 ? 2.182 9.734 3.086 1 97.19 110 ALA A N 1
ATOM 899 C CA . ALA A 1 110 ? 1.723 9.609 4.469 1 97.19 110 ALA A CA 1
ATOM 900 C C . ALA A 1 110 ? 1.043 8.266 4.699 1 97.19 110 ALA A C 1
ATOM 902 O O . ALA A 1 110 ? 0.354 8.078 5.703 1 97.19 110 ALA A O 1
ATOM 903 N N . GLU A 1 111 ? 1.206 7.34 3.789 1 98.62 111 GLU A N 1
ATOM 904 C CA . GLU A 1 111 ? 0.728 5.98 4.035 1 98.62 111 GLU A CA 1
ATOM 905 C C . GLU A 1 111 ? 1.498 5.324 5.176 1 98.62 111 GLU A C 1
ATOM 907 O O . GLU A 1 111 ? 2.666 5.645 5.41 1 98.62 111 GLU A O 1
ATOM 912 N N . ILE A 1 112 ? 0.836 4.43 5.809 1 98.38 112 ILE A N 1
ATOM 913 C CA . ILE A 1 112 ? 1.354 3.793 7.016 1 98.38 112 ILE A CA 1
ATOM 914 C C . ILE A 1 112 ? 2.686 3.113 6.711 1 98.38 112 ILE A C 1
ATOM 916 O O . ILE A 1 112 ? 2.857 2.52 5.645 1 98.38 112 ILE A O 1
ATOM 920 N N . SER A 1 113 ? 3.605 3.227 7.656 1 98.5 113 SER A N 1
ATOM 921 C CA . SER A 1 113 ? 4.938 2.641 7.551 1 98.5 113 SER A CA 1
ATOM 922 C C . SER A 1 113 ? 5.258 1.77 8.758 1 98.5 113 SER A C 1
ATOM 924 O O . SER A 1 113 ? 4.535 1.801 9.758 1 98.5 113 SER A O 1
ATOM 926 N N . ASN A 1 114 ? 6.316 1.003 8.641 1 97.69 114 ASN A N 1
ATOM 927 C CA . ASN A 1 114 ? 6.824 0.151 9.711 1 97.69 114 ASN A CA 1
ATOM 928 C C . ASN A 1 114 ? 5.812 -0.922 10.102 1 97.69 114 ASN A C 1
ATOM 930 O O . ASN A 1 114 ? 4.848 -1.168 9.367 1 97.69 114 ASN A O 1
ATOM 934 N N . GLY A 1 115 ? 6.141 -1.624 11.07 1 97.12 115 GLY A N 1
ATOM 935 C CA . GLY A 1 115 ? 5.25 -2.664 11.562 1 97.12 115 GLY A CA 1
ATOM 936 C C . GLY A 1 115 ? 4.234 -2.154 12.562 1 97.12 115 GLY A C 1
ATOM 937 O O . GLY A 1 115 ? 4.555 -1.319 13.414 1 97.12 115 GLY A O 1
ATOM 938 N N . HIS A 1 116 ? 3.021 -2.604 12.453 1 98.12 116 HIS A N 1
ATOM 939 C CA . HIS A 1 116 ? 1.939 -2.326 13.391 1 98.12 116 HIS A CA 1
ATOM 940 C C . HIS A 1 116 ? 1.109 -3.576 13.656 1 98.12 116 HIS A C 1
ATOM 942 O O . HIS A 1 116 ? 1.005 -4.453 12.797 1 98.12 116 HIS A O 1
ATOM 948 N N . TYR A 1 117 ? 0.622 -3.537 14.789 1 98.12 117 TYR A N 1
ATOM 949 C CA . TYR A 1 117 ? -0.474 -4.48 14.969 1 98.12 117 TYR A CA 1
ATOM 950 C C . TYR A 1 117 ? -1.698 -4.059 14.164 1 98.12 117 TYR A C 1
ATOM 952 O O . TYR A 1 117 ? -1.93 -2.865 13.961 1 98.12 117 TYR A O 1
ATOM 960 N N . GLY A 1 118 ? -2.467 -5.004 13.695 1 98.62 118 GLY A N 1
ATOM 961 C CA . GLY A 1 118 ? -3.68 -4.754 12.938 1 98.62 118 GLY A CA 1
ATOM 962 C C . GLY A 1 118 ? -4.723 -5.848 13.102 1 98.62 118 GLY A C 1
ATOM 963 O O . GLY A 1 118 ? -4.387 -6.984 13.43 1 98.62 118 GLY A O 1
ATOM 964 N N . VAL A 1 119 ? -5.934 -5.516 12.836 1 98.81 119 VAL A N 1
ATOM 965 C CA . VAL A 1 119 ? -7.043 -6.457 12.906 1 98.81 119 VAL A CA 1
ATOM 966 C C . VAL A 1 119 ? -7.355 -6.996 11.516 1 98.81 119 VAL A C 1
ATOM 968 O O . VAL A 1 119 ? -7.547 -6.223 10.57 1 98.81 119 VAL A O 1
ATOM 971 N N . VAL A 1 120 ? -7.457 -8.312 11.383 1 98.69 120 VAL A N 1
ATOM 972 C CA . VAL A 1 120 ? -7.848 -8.945 10.125 1 98.69 120 VAL A CA 1
ATOM 973 C C . VAL A 1 120 ? -9.359 -8.828 9.938 1 98.69 120 VAL A C 1
ATOM 975 O O . VAL A 1 120 ? -10.133 -9.266 10.789 1 98.69 120 VAL A O 1
ATOM 978 N N . LEU A 1 121 ? -9.758 -8.312 8.789 1 98.62 121 LEU A N 1
ATOM 979 C CA . LEU A 1 121 ? -11.18 -8.078 8.555 1 98.62 121 LEU A CA 1
ATOM 980 C C . LEU A 1 121 ? -11.734 -9.047 7.523 1 98.62 121 LEU A C 1
ATOM 982 O O . LEU A 1 121 ? -12.898 -9.453 7.605 1 98.62 121 LEU A O 1
ATOM 986 N N . LYS A 1 122 ? -10.922 -9.344 6.57 1 98.31 122 LYS A N 1
ATOM 987 C CA . LYS A 1 122 ? -11.398 -10.172 5.469 1 98.31 122 LYS A CA 1
ATOM 988 C C . LYS A 1 122 ? -10.227 -10.727 4.656 1 98.31 122 LYS A C 1
ATOM 990 O O . LYS A 1 122 ? -9.266 -10.008 4.379 1 98.31 122 LYS A O 1
ATOM 995 N N . ARG A 1 123 ? -10.305 -11.984 4.348 1 97.62 123 ARG A N 1
ATOM 996 C CA . ARG A 1 123 ? -9.391 -12.562 3.363 1 97.62 123 ARG A CA 1
ATOM 997 C C . ARG A 1 123 ? -10.016 -12.562 1.974 1 97.62 123 ARG A C 1
ATOM 999 O O . ARG A 1 123 ? -11.188 -12.914 1.814 1 97.62 123 ARG A O 1
ATOM 1006 N N . LYS A 1 124 ? -9.336 -12.18 0.975 1 96.88 124 LYS A N 1
ATOM 1007 C CA . LYS A 1 124 ? -9.688 -12.328 -0.435 1 96.88 124 LYS A CA 1
ATOM 1008 C C . LYS A 1 124 ? -8.484 -12.789 -1.257 1 96.88 124 LYS A C 1
ATOM 1010 O O . LYS A 1 124 ? -7.629 -11.977 -1.617 1 96.88 124 LYS A O 1
ATOM 1015 N N . GLY A 1 125 ? -8.531 -14.07 -1.629 1 94.19 125 GLY A N 1
ATOM 1016 C CA . GLY A 1 125 ? -7.344 -14.625 -2.266 1 94.19 125 GLY A CA 1
ATOM 1017 C C . GLY A 1 125 ? -6.125 -14.609 -1.365 1 94.19 125 GLY A C 1
ATOM 1018 O O . GLY A 1 125 ? -6.176 -15.109 -0.236 1 94.19 125 GLY A O 1
ATOM 1019 N N . SER A 1 126 ? -5.027 -14.07 -1.87 1 96.5 126 SER A N 1
ATOM 1020 C CA . SER A 1 126 ? -3.783 -14.008 -1.107 1 96.5 126 SER A CA 1
ATOM 1021 C C . SER A 1 126 ? -3.697 -12.727 -0.285 1 96.5 126 SER A C 1
ATOM 1023 O O . SER A 1 126 ? -2.699 -12.484 0.395 1 96.5 126 SER A O 1
ATOM 1025 N N . ASN A 1 127 ? -4.75 -11.914 -0.343 1 98 127 ASN A N 1
ATOM 1026 C CA . ASN A 1 127 ? -4.73 -10.641 0.364 1 98 127 ASN A CA 1
ATOM 1027 C C . ASN A 1 127 ? -5.672 -10.648 1.564 1 98 127 ASN A C 1
ATOM 1029 O O . ASN A 1 127 ? -6.613 -11.445 1.614 1 98 127 ASN A O 1
ATOM 1033 N N . TYR A 1 128 ? -5.383 -9.789 2.512 1 98.62 128 TYR A N 1
ATOM 1034 C CA . TYR A 1 128 ? -6.191 -9.594 3.711 1 98.62 128 TYR A CA 1
ATOM 1035 C C . TYR A 1 128 ? -6.492 -8.117 3.936 1 98.62 128 TYR A C 1
ATOM 1037 O O . TYR A 1 128 ? -5.582 -7.281 3.928 1 98.62 128 TYR A O 1
ATOM 1045 N N . LEU A 1 129 ? -7.75 -7.812 4.031 1 98.81 129 LEU A N 1
ATOM 1046 C CA . LEU A 1 129 ? -8.094 -6.48 4.516 1 98.81 129 LEU A CA 1
ATOM 1047 C C . LEU A 1 129 ? -7.746 -6.332 5.992 1 98.81 129 LEU A C 1
ATOM 1049 O O . LEU A 1 129 ? -8.172 -7.137 6.82 1 98.81 129 LEU A O 1
ATOM 1053 N N . VAL A 1 130 ? -6.934 -5.305 6.316 1 98.94 130 VAL A N 1
ATOM 1054 C CA . VAL A 1 130 ? -6.457 -5.137 7.688 1 98.94 130 VAL A CA 1
ATOM 1055 C C . VAL A 1 130 ? -6.707 -3.699 8.148 1 98.94 130 VAL A C 1
ATOM 1057 O O . VAL A 1 130 ? -6.504 -2.754 7.379 1 98.94 130 VAL A O 1
ATOM 1060 N N . ALA A 1 131 ? -7.172 -3.525 9.328 1 98.88 131 ALA A N 1
ATOM 1061 C CA . ALA A 1 131 ? -7.246 -2.234 10.008 1 98.88 131 ALA A CA 1
ATOM 1062 C C . ALA A 1 131 ? -6.105 -2.072 11.008 1 98.88 131 ALA A C 1
ATOM 1064 O O . ALA A 1 131 ? -6.078 -2.74 12.039 1 98.88 131 ALA A O 1
ATOM 1065 N N . PRO A 1 132 ? -5.195 -1.165 10.742 1 98.81 132 PRO A N 1
ATOM 1066 C CA . PRO A 1 132 ? -4.051 -1.015 11.648 1 98.81 132 PRO A CA 1
ATOM 1067 C C . PRO A 1 132 ? -4.43 -0.375 12.977 1 98.81 132 PRO A C 1
ATOM 1069 O O . PRO A 1 132 ? -5.406 0.375 13.055 1 98.81 132 PRO A O 1
ATOM 1072 N N . LEU A 1 133 ? -3.631 -0.695 13.938 1 98.56 133 LEU A N 1
ATOM 1073 C CA . LEU A 1 133 ? -3.76 -0.074 15.25 1 98.56 133 LEU A CA 1
ATOM 1074 C C . LEU A 1 133 ? -2.65 0.947 15.477 1 98.56 133 LEU A C 1
ATOM 1076 O O . LEU A 1 133 ? -1.539 0.787 14.969 1 98.56 133 LEU A O 1
ATOM 1080 N N . THR A 1 134 ? -2.957 1.983 16.172 1 97.81 134 THR A N 1
ATOM 1081 C CA . THR A 1 134 ? -1.993 3.01 16.562 1 97.81 134 THR A CA 1
ATOM 1082 C C . THR A 1 134 ? -2.174 3.406 18.016 1 97.81 134 THR A C 1
ATOM 1084 O O . THR A 1 134 ? -3.174 3.049 18.641 1 97.81 134 THR A O 1
ATOM 1087 N N . LYS A 1 135 ? -1.183 4.043 18.656 1 95.44 135 LYS A N 1
ATOM 1088 C CA . LYS A 1 135 ? -1.199 4.438 20.062 1 95.44 135 LYS A CA 1
ATOM 1089 C C . LYS A 1 135 ? -2.018 5.711 20.266 1 95.44 135 LYS A C 1
ATOM 1091 O O . LYS A 1 135 ? -2.467 5.996 21.375 1 95.44 135 LYS A O 1
ATOM 1096 N N . THR A 1 136 ? -2.229 6.438 19.172 1 95.12 136 THR A N 1
ATOM 1097 C CA . THR A 1 136 ? -2.877 7.738 19.281 1 95.12 136 THR A CA 1
ATOM 1098 C C . THR A 1 136 ? -4.328 7.664 18.828 1 95.12 136 THR A C 1
ATOM 1100 O O . THR A 1 136 ? -4.629 7.043 17.797 1 95.12 136 THR A O 1
ATOM 1103 N N . GLN A 1 137 ? -5.109 8.344 19.594 1 95.81 137 GLN A N 1
ATOM 1104 C CA . GLN A 1 137 ? -6.52 8.414 19.219 1 95.81 137 GLN A CA 1
ATOM 1105 C C . GLN A 1 137 ? -6.703 9.102 17.875 1 95.81 137 GLN A C 1
ATOM 1107 O O . GLN A 1 137 ? -6.078 10.125 17.609 1 95.81 137 GLN A O 1
ATOM 1112 N N . GLN A 1 138 ? -7.613 8.508 17.047 1 95.69 138 GLN A N 1
ATOM 1113 C CA . GLN A 1 138 ? -7.871 9.031 15.719 1 95.69 138 GLN A CA 1
ATOM 1114 C C . GLN A 1 138 ? -9.07 9.977 15.719 1 95.69 138 GLN A C 1
ATOM 1116 O O . GLN A 1 138 ? -9.992 9.82 16.516 1 95.69 138 GLN A O 1
ATOM 1121 N N . PRO A 1 139 ? -9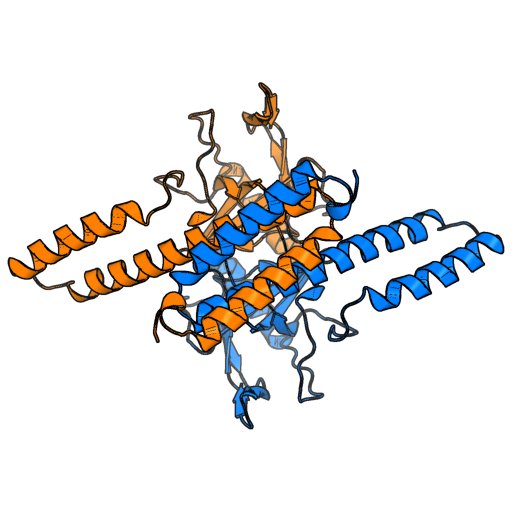.07 10.953 14.789 1 93.62 139 PRO A N 1
ATOM 1122 C CA . PRO A 1 139 ? -10.156 11.938 14.727 1 93.62 139 PRO A CA 1
ATOM 1123 C C . PRO A 1 139 ? -11.383 11.414 13.992 1 93.62 139 PRO A C 1
ATOM 1125 O O . PRO A 1 139 ? -11.773 11.969 12.961 1 93.62 139 PRO A O 1
ATOM 1128 N N . ASP A 1 140 ? -12.094 10.445 14.594 1 96.06 140 ASP A N 1
ATOM 1129 C CA . ASP A 1 140 ? -13.211 9.789 13.93 1 96.06 140 ASP A CA 1
ATOM 1130 C C . ASP A 1 140 ? -14.531 10.078 14.648 1 96.06 140 ASP A C 1
ATOM 1132 O O . ASP A 1 140 ? -15.523 9.375 14.445 1 96.06 140 ASP A O 1
ATOM 1136 N N . ALA A 1 141 ? -14.484 11.148 15.57 1 94.12 141 ALA A N 1
ATOM 1137 C CA . ALA A 1 141 ? -15.688 11.547 16.297 1 94.12 141 ALA A CA 1
ATOM 1138 C C . ALA A 1 141 ? -16.406 10.328 16.859 1 94.12 141 ALA A C 1
ATOM 1140 O O . ALA A 1 141 ? -15.812 9.5 17.547 1 94.12 141 ALA A O 1
ATOM 1141 N N . GLY A 1 142 ? -17.656 10.109 16.516 1 94.19 142 GLY A N 1
ATOM 1142 C CA . GLY A 1 142 ? -18.484 9.031 17.047 1 94.19 142 GLY A CA 1
ATOM 1143 C C . GLY A 1 142 ? -18.062 7.664 16.547 1 94.19 142 GLY A C 1
ATOM 1144 O O . GLY A 1 142 ? -18.516 6.641 17.078 1 94.19 142 GLY A O 1
ATOM 1145 N N . ASN A 1 143 ? -17.125 7.609 15.602 1 97.06 143 ASN A N 1
ATOM 1146 C CA . ASN A 1 143 ? -16.703 6.332 15.031 1 97.06 143 ASN A CA 1
ATOM 1147 C C . ASN A 1 143 ? -15.328 5.922 15.523 1 97.06 143 ASN A C 1
ATOM 1149 O O . ASN A 1 143 ? -14.719 4.988 14.992 1 97.06 143 ASN A O 1
ATOM 1153 N N . THR A 1 144 ? -14.828 6.598 16.531 1 97.06 144 THR A N 1
ATOM 1154 C CA . THR A 1 144 ? -13.57 6.188 17.141 1 97.06 144 THR A CA 1
ATOM 1155 C C . THR A 1 144 ? -13.68 4.773 17.703 1 97.06 144 THR A C 1
ATOM 1157 O O . THR A 1 144 ? -14.68 4.422 18.328 1 97.06 144 THR A O 1
ATOM 1160 N N . MET A 1 145 ? -12.688 3.967 17.422 1 97.81 145 MET A N 1
ATOM 1161 C CA . MET A 1 145 ? -12.648 2.584 17.891 1 97.81 145 MET A CA 1
ATOM 1162 C C . MET A 1 145 ? -11.398 2.322 18.719 1 97.81 145 MET A C 1
ATOM 1164 O O . MET A 1 145 ? -10.281 2.537 18.25 1 97.81 145 MET A O 1
ATOM 1168 N N . ILE A 1 146 ? -11.641 1.901 19.922 1 97.88 146 ILE A N 1
ATOM 1169 C CA . ILE A 1 146 ? -10.57 1.581 20.859 1 97.88 146 ILE A CA 1
ATOM 1170 C C . ILE A 1 146 ? -10.625 0.099 21.219 1 97.88 146 ILE A C 1
ATOM 1172 O O . ILE A 1 146 ? -11.68 -0.41 21.609 1 97.88 146 ILE A O 1
ATOM 1176 N N . LEU A 1 147 ? -9.586 -0.596 21.016 1 98.12 147 LEU A N 1
ATOM 1177 C CA . LEU A 1 147 ? -9.445 -1.973 21.469 1 98.12 147 LEU A CA 1
ATOM 1178 C C . LEU A 1 147 ? -8.633 -2.033 22.766 1 98.12 147 LEU A C 1
ATOM 1180 O O . LEU A 1 147 ? -7.574 -1.413 22.859 1 98.12 147 LEU A O 1
ATOM 1184 N N . ARG A 1 148 ? -9.117 -2.764 23.719 1 97.06 148 ARG A N 1
ATOM 1185 C CA . ARG A 1 148 ? -8.516 -2.801 25.047 1 97.06 148 ARG A CA 1
ATOM 1186 C C . ARG A 1 148 ? -8.078 -4.215 25.406 1 97.06 148 ARG A C 1
ATOM 1188 O O . ARG A 1 148 ? -8.438 -5.176 24.719 1 97.06 148 ARG A O 1
ATOM 1195 N N . ASN A 1 149 ? -7.207 -4.309 26.406 1 94.88 149 ASN A N 1
ATOM 1196 C CA . ASN A 1 149 ? -6.734 -5.57 26.969 1 94.88 149 ASN A CA 1
ATOM 1197 C C . ASN A 1 149 ? -6.066 -6.441 25.906 1 94.88 149 ASN A C 1
ATOM 1199 O O . ASN A 1 149 ? -6.324 -7.645 25.828 1 94.88 149 ASN A O 1
ATOM 1203 N N . LEU A 1 150 ? -5.309 -5.816 25.078 1 95.69 150 LEU A N 1
ATOM 1204 C CA . LEU A 1 150 ? -4.656 -6.551 24 1 95.69 150 LEU A CA 1
ATOM 1205 C C . LEU A 1 150 ? -3.529 -7.426 24.547 1 95.69 150 LEU A C 1
ATOM 1207 O O . LEU A 1 150 ? -3.375 -8.578 24.125 1 95.69 150 LEU A O 1
ATOM 1211 N N . GLY A 1 151 ? -2.723 -6.879 25.5 1 94.81 151 GLY A N 1
ATOM 1212 C CA . GLY A 1 151 ? -1.614 -7.617 26.094 1 94.81 151 GLY A CA 1
ATOM 1213 C C . GLY A 1 151 ? -0.581 -8.055 25.062 1 94.81 151 GLY A C 1
ATOM 1214 O O . GLY A 1 151 ? -0.055 -9.164 25.141 1 94.81 151 GLY A O 1
ATOM 1215 N N . LEU A 1 152 ? -0.336 -7.215 24.062 1 95.75 152 LEU A N 1
ATOM 1216 C CA . LEU A 1 152 ? 0.59 -7.559 23 1 95.75 152 LEU A CA 1
ATOM 1217 C C . LEU A 1 152 ? 1.996 -7.059 23.312 1 95.75 152 LEU A C 1
ATOM 1219 O O . LEU A 1 152 ? 2.162 -6.004 23.922 1 95.75 152 LEU A O 1
ATOM 1223 N N . PRO A 1 153 ? 2.992 -7.793 22.828 1 94.44 153 PRO A N 1
ATOM 1224 C CA . PRO A 1 153 ? 4.367 -7.375 23.109 1 94.44 153 PRO A CA 1
ATOM 1225 C C . PRO A 1 153 ? 4.723 -6.035 22.469 1 94.44 153 PRO A C 1
ATOM 1227 O O . PRO A 1 153 ? 4.281 -5.75 21.344 1 94.44 153 PRO A O 1
ATOM 1230 N N . ALA A 1 154 ? 5.379 -5.262 23.203 1 90.62 154 ALA A N 1
ATOM 1231 C CA . ALA A 1 154 ? 5.957 -4.012 22.719 1 90.62 154 ALA A CA 1
ATOM 1232 C C . ALA A 1 154 ? 7.469 -3.994 22.922 1 90.62 154 ALA A C 1
ATOM 1234 O O . ALA A 1 154 ? 8.062 -5.012 23.281 1 90.62 154 ALA A O 1
ATOM 1235 N N . LYS A 1 155 ? 8.094 -2.93 22.422 1 85.12 155 LYS A N 1
ATOM 1236 C CA . LYS A 1 155 ? 9.539 -2.822 22.594 1 85.12 155 LYS A CA 1
ATOM 1237 C C . LYS A 1 155 ? 9.93 -2.951 24.062 1 85.12 155 LYS A C 1
ATOM 1239 O O . LYS A 1 155 ? 9.281 -2.375 24.938 1 85.12 155 LYS A O 1
ATOM 1244 N N . GLY A 1 156 ? 10.891 -3.807 24.141 1 82.44 156 GLY A N 1
ATOM 1245 C CA . GLY A 1 156 ? 11.328 -4.055 25.5 1 82.44 156 GLY A CA 1
ATOM 1246 C C . GLY A 1 156 ? 10.383 -4.941 26.297 1 82.44 156 GLY A C 1
ATOM 1247 O O . GLY A 1 156 ? 9.812 -5.887 25.734 1 82.44 156 GLY A O 1
ATOM 1248 N N . ASN A 1 157 ? 10.242 -4.836 27.625 1 83.75 157 ASN A N 1
ATOM 1249 C CA . ASN A 1 157 ? 9.391 -5.641 28.484 1 83.75 157 ASN A CA 1
ATOM 1250 C C . ASN A 1 157 ? 8.016 -5 28.672 1 83.75 157 ASN A C 1
ATOM 1252 O O . ASN A 1 157 ? 7.328 -5.273 29.656 1 83.75 157 ASN A O 1
ATOM 1256 N N . GLN A 1 158 ? 7.707 -4.215 27.641 1 90.88 158 GLN A N 1
ATOM 1257 C CA . GLN A 1 158 ? 6.402 -3.564 27.719 1 90.88 158 GLN A CA 1
ATOM 1258 C C . GLN A 1 158 ? 5.363 -4.309 26.891 1 90.88 158 GLN A C 1
ATOM 1260 O O . GLN A 1 158 ? 5.699 -5.211 26.125 1 90.88 158 GLN A O 1
ATOM 1265 N N . THR A 1 159 ? 4.137 -4.004 27.266 1 92.75 159 THR A N 1
ATOM 1266 C CA . THR A 1 159 ? 3.025 -4.582 26.516 1 92.75 159 THR A CA 1
ATOM 1267 C C . THR A 1 159 ? 2.098 -3.488 26 1 92.75 159 THR A C 1
ATOM 1269 O O . THR A 1 159 ? 1.994 -2.416 26.594 1 92.75 159 THR A O 1
ATOM 1272 N N . VAL A 1 160 ? 1.59 -3.674 24.844 1 93.56 160 VAL A N 1
ATOM 1273 C CA . VAL A 1 160 ? 0.523 -2.838 24.297 1 93.56 160 VAL A CA 1
ATOM 1274 C C . VAL A 1 160 ? -0.827 -3.314 24.828 1 93.56 160 VAL A C 1
ATOM 1276 O O . VAL A 1 160 ? -1.255 -4.434 24.547 1 93.56 160 VAL A O 1
ATOM 1279 N N . GLN A 1 161 ? -1.442 -2.479 25.578 1 95.62 161 GLN A N 1
ATOM 1280 C CA . GLN A 1 161 ? -2.715 -2.861 26.188 1 95.62 161 GLN A CA 1
ATOM 1281 C C . GLN A 1 161 ? -3.889 -2.266 25.422 1 95.62 161 GLN A C 1
ATOM 1283 O O . GLN A 1 161 ? -4.977 -2.848 25.391 1 95.62 161 GLN A O 1
ATOM 1288 N N . ILE A 1 162 ? -3.617 -1.08 24.828 1 96.94 162 ILE A N 1
ATOM 1289 C CA . ILE A 1 162 ? -4.672 -0.337 24.156 1 96.94 162 ILE A CA 1
ATOM 1290 C C . ILE A 1 162 ? -4.227 0.003 22.734 1 96.94 162 ILE A C 1
ATOM 1292 O O . ILE A 1 162 ? -3.074 0.38 22.516 1 96.94 162 ILE A O 1
ATOM 1296 N N . GLY A 1 163 ? -5.168 -0.2 21.812 1 98 163 GLY A N 1
ATOM 1297 C CA . GLY A 1 163 ? -4.949 0.212 20.438 1 98 163 GLY A CA 1
ATOM 1298 C C . GLY A 1 163 ? -6.125 0.972 19.859 1 98 163 GLY A C 1
ATOM 1299 O O . GLY A 1 163 ? -7.281 0.611 20.078 1 98 163 GLY A O 1
ATOM 1300 N N . TYR A 1 164 ? -5.793 2.051 19.188 1 98.5 164 TYR A N 1
ATOM 1301 C CA . TYR A 1 164 ? -6.797 2.785 18.422 1 98.5 164 TYR A CA 1
ATOM 1302 C C . TYR A 1 164 ? -6.797 2.344 16.953 1 98.5 164 TYR A C 1
ATOM 1304 O O . TYR A 1 164 ? -5.742 2.258 16.328 1 98.5 164 TYR A O 1
ATOM 1312 N N . VAL A 1 165 ? -7.977 2.057 16.422 1 98.75 165 VAL A N 1
ATOM 1313 C CA . VAL A 1 165 ? -8.062 1.646 15.016 1 98.75 165 VAL A CA 1
ATOM 1314 C C . VAL A 1 165 ? -7.848 2.855 14.109 1 98.75 165 VAL A C 1
ATOM 1316 O O . VAL A 1 165 ? -8.508 3.883 14.266 1 98.75 165 VAL A O 1
ATOM 1319 N N . ASN A 1 166 ? -6.887 2.727 13.258 1 98.56 166 ASN A N 1
ATOM 1320 C CA . ASN A 1 166 ? -6.621 3.76 12.266 1 98.56 166 ASN A CA 1
ATOM 1321 C C . ASN A 1 166 ? -7.375 3.494 10.969 1 98.56 166 ASN A C 1
ATOM 1323 O O . ASN A 1 166 ? -6.801 2.98 10.008 1 98.56 166 ASN A O 1
ATOM 1327 N N . PHE A 1 167 ? -8.578 3.957 10.859 1 98.69 167 PHE A N 1
ATOM 1328 C CA . PHE A 1 167 ? -9.445 3.664 9.727 1 98.69 167 PHE A CA 1
ATOM 1329 C C . PHE A 1 167 ? -8.914 4.305 8.453 1 98.69 167 PHE A C 1
ATOM 1331 O O . PHE A 1 167 ? -9.18 3.824 7.352 1 98.69 167 PHE A O 1
ATOM 1338 N N . GLY A 1 168 ? -8.164 5.32 8.547 1 98.19 168 GLY A N 1
ATOM 1339 C CA . GLY A 1 168 ? -7.641 6.027 7.387 1 98.19 168 GLY A CA 1
ATOM 1340 C C . GLY A 1 168 ? -6.492 5.297 6.711 1 98.19 168 GLY A C 1
ATOM 1341 O O . GLY A 1 168 ? -5.961 5.766 5.703 1 98.19 168 GLY A O 1
ATOM 1342 N N . GLN A 1 169 ? -6.145 4.117 7.277 1 98.69 169 GLN A N 1
ATOM 1343 C CA . GLN A 1 169 ? -5.035 3.344 6.73 1 98.69 169 GLN A CA 1
ATOM 1344 C C . GLN A 1 169 ? -5.453 1.903 6.445 1 98.69 169 GLN A C 1
ATOM 1346 O O . GLN A 1 169 ? -4.602 1.028 6.27 1 98.69 169 GLN A O 1
ATOM 1351 N N . VAL A 1 170 ? -6.758 1.649 6.441 1 98.88 170 VAL A N 1
ATOM 1352 C CA . VAL A 1 170 ? -7.262 0.32 6.113 1 98.88 170 VAL A CA 1
ATOM 1353 C C . VAL A 1 170 ? -6.895 -0.032 4.676 1 98.88 170 VAL A C 1
ATOM 1355 O O . VAL A 1 170 ? -6.992 0.809 3.779 1 98.88 170 VAL A O 1
ATOM 1358 N N . LYS A 1 171 ? -6.484 -1.259 4.465 1 98.81 171 LYS A N 1
ATOM 1359 C CA . LYS A 1 171 ? -6.102 -1.681 3.121 1 98.81 171 LYS A CA 1
ATOM 1360 C C . LYS A 1 171 ? -5.969 -3.199 3.037 1 98.81 171 LYS A C 1
ATOM 1362 O O . LYS A 1 171 ? -5.664 -3.855 4.035 1 98.81 171 LYS A O 1
ATOM 1367 N N . PHE A 1 172 ? -6.184 -3.715 1.866 1 98.88 172 PHE A N 1
ATOM 1368 C CA . PHE A 1 172 ? -5.77 -5.086 1.592 1 98.88 172 PHE A CA 1
ATOM 1369 C C . PHE A 1 172 ? -4.25 -5.18 1.489 1 98.88 172 PHE A C 1
ATOM 1371 O O . PHE A 1 172 ? -3.617 -4.375 0.806 1 98.88 172 PHE A O 1
ATOM 1378 N N . VAL A 1 173 ? -3.691 -6.121 2.191 1 98.81 173 VAL A N 1
ATOM 1379 C CA . VAL A 1 173 ? -2.26 -6.391 2.119 1 98.81 173 VAL A CA 1
ATOM 1380 C C . VAL A 1 173 ? -2.025 -7.859 1.771 1 98.81 173 VAL A C 1
ATOM 1382 O O . VAL A 1 173 ? -2.865 -8.711 2.062 1 98.81 173 VAL A O 1
ATOM 1385 N N . HIS A 1 174 ? -0.951 -8.133 1.112 1 98.69 174 HIS A N 1
ATOM 1386 C CA . HIS A 1 174 ? -0.574 -9.5 0.786 1 98.69 174 HIS A CA 1
ATOM 1387 C C . HIS A 1 174 ? -0.274 -10.305 2.047 1 98.69 174 HIS A C 1
ATOM 1389 O O . HIS A 1 174 ? 0.219 -9.758 3.035 1 98.69 174 HIS A O 1
ATOM 1395 N N . TYR A 1 175 ? -0.482 -11.555 2.016 1 98.31 175 TYR A N 1
ATOM 1396 C CA . TYR A 1 175 ? -0.365 -12.391 3.205 1 98.31 175 TYR A CA 1
ATOM 1397 C C . TYR A 1 175 ? 1.069 -12.398 3.723 1 98.31 175 TYR A C 1
ATOM 1399 O O . TYR A 1 175 ? 1.303 -12.602 4.918 1 98.31 175 TYR A O 1
ATOM 1407 N N . ARG A 1 176 ? 2.059 -12.094 2.857 1 98.25 176 ARG A N 1
ATOM 1408 C CA . ARG A 1 176 ? 3.467 -12.109 3.244 1 98.25 176 ARG A CA 1
ATOM 1409 C C . ARG A 1 176 ? 3.779 -10.977 4.215 1 98.25 176 ARG A C 1
ATOM 1411 O O . ARG A 1 176 ? 4.832 -10.969 4.855 1 98.25 176 ARG A O 1
ATOM 1418 N N . ARG A 1 177 ? 2.828 -10.031 4.316 1 98.56 177 ARG A N 1
ATOM 1419 C CA . ARG A 1 177 ? 3.031 -8.93 5.254 1 98.56 177 ARG A CA 1
ATOM 1420 C C . ARG A 1 177 ? 2.58 -9.32 6.656 1 98.56 177 ARG A C 1
ATOM 1422 O O . ARG A 1 177 ? 2.898 -8.633 7.629 1 98.56 177 ARG A O 1
ATOM 1429 N N . LEU A 1 178 ? 1.814 -10.359 6.758 1 98.44 178 LEU A N 1
ATOM 1430 C CA . LEU A 1 178 ? 1.256 -10.773 8.039 1 98.44 178 LEU A CA 1
ATOM 1431 C C . LEU A 1 178 ? 2.211 -11.711 8.773 1 98.44 178 LEU A C 1
ATOM 1433 O O . LEU A 1 178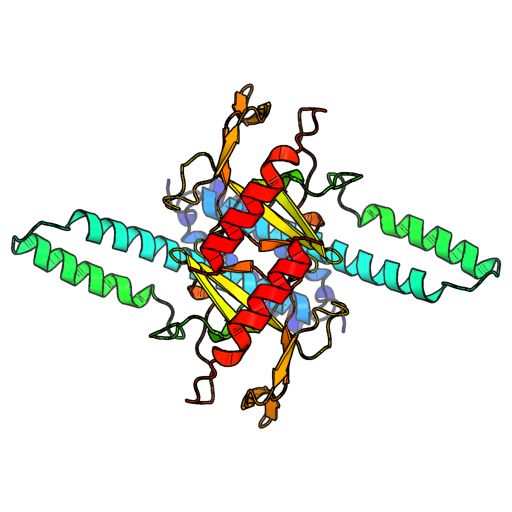 ? 2.615 -12.742 8.234 1 98.44 178 LEU A O 1
ATOM 1437 N N . GLU A 1 179 ? 2.508 -11.328 9.961 1 97.25 179 GLU A N 1
ATOM 1438 C CA . GLU A 1 179 ? 3.453 -12.102 10.758 1 97.25 179 GLU A CA 1
ATOM 1439 C C . GLU A 1 179 ? 2.844 -12.5 12.102 1 97.25 179 GLU A C 1
ATOM 1441 O O . GLU A 1 179 ? 1.975 -11.805 12.625 1 97.25 179 GLU A O 1
ATOM 1446 N N . LYS A 1 180 ? 3.365 -13.555 12.586 1 92 180 LYS A N 1
ATOM 1447 C CA . LYS A 1 180 ? 3.014 -13.953 13.938 1 92 180 LYS A CA 1
ATOM 1448 C C . LYS A 1 180 ? 3.502 -12.93 14.961 1 92 180 LYS A C 1
ATOM 1450 O O . LYS A 1 180 ? 4.523 -12.281 14.75 1 92 180 LYS A O 1
ATOM 1455 N N . VAL A 1 181 ? 2.672 -12.891 16.016 1 92.69 181 VAL A N 1
ATOM 1456 C CA . VAL A 1 181 ? 3.123 -12.047 17.109 1 92.69 181 VAL A CA 1
ATOM 1457 C C . VAL A 1 181 ? 4.262 -12.742 17.859 1 92.69 181 VAL A C 1
ATOM 1459 O O . VAL A 1 181 ? 4.102 -13.859 18.344 1 92.69 181 VAL A O 1
ATOM 1462 N N . ARG A 1 182 ? 5.316 -12.062 17.922 1 87.56 182 ARG A N 1
ATOM 1463 C CA . ARG A 1 182 ? 6.492 -12.648 18.562 1 87.56 182 ARG A CA 1
ATOM 1464 C C . ARG A 1 182 ? 6.512 -12.344 20.047 1 87.56 182 ARG A C 1
ATOM 1466 O O . ARG A 1 182 ? 5.961 -11.336 20.5 1 87.56 182 ARG A O 1
ATOM 1473 N N . GLY A 1 183 ? 7.133 -13.281 20.766 1 85.12 183 GLY A N 1
ATOM 1474 C CA . GLY A 1 183 ? 7.328 -13.047 22.188 1 85.12 183 GLY A CA 1
ATOM 1475 C C . GLY A 1 183 ? 6.16 -13.516 23.031 1 85.12 183 GLY A C 1
ATOM 1476 O O . GLY A 1 183 ? 6.086 -13.203 24.219 1 85.12 183 GLY A O 1
ATOM 1477 N N . THR A 1 184 ? 5.148 -14.055 22.328 1 86.62 184 THR A N 1
ATOM 1478 C CA . THR A 1 184 ? 4.012 -14.578 23.078 1 86.62 184 THR A CA 1
ATOM 1479 C C . THR A 1 184 ? 3.336 -15.711 22.312 1 86.62 184 THR A C 1
ATOM 1481 O O . THR A 1 184 ? 3.441 -15.789 21.078 1 86.62 184 THR A O 1
ATOM 1484 N N . ASN A 1 185 ? 2.654 -16.547 23.031 1 83.25 185 ASN A N 1
ATOM 1485 C CA . ASN A 1 185 ? 1.819 -17.578 22.422 1 83.25 185 ASN A CA 1
ATOM 1486 C C . ASN A 1 185 ? 0.344 -17.188 22.438 1 83.25 185 ASN A C 1
ATOM 1488 O O . ASN A 1 185 ? -0.504 -17.906 21.922 1 83.25 185 ASN A O 1
ATOM 1492 N N . LYS A 1 186 ? 0.148 -16.047 23 1 85.62 186 LYS A N 1
ATOM 1493 C CA . LYS A 1 186 ? -1.229 -15.578 23.125 1 85.62 186 LYS A CA 1
ATOM 1494 C C . LYS A 1 186 ? -1.771 -15.125 21.781 1 85.62 186 LYS A C 1
ATOM 1496 O O . LYS A 1 186 ? -1.115 -14.359 21.062 1 85.62 186 LYS A O 1
ATOM 1501 N N . VAL A 1 187 ? -2.934 -15.711 21.422 1 89.94 187 VAL A N 1
ATOM 1502 C CA . VAL A 1 187 ? -3.662 -15.266 20.25 1 89.94 187 VAL A CA 1
ATOM 1503 C C . VAL A 1 187 ? -4.738 -14.258 20.656 1 89.94 187 VAL A C 1
ATOM 1505 O O . VAL A 1 187 ? -5.602 -14.562 21.484 1 89.94 187 VAL A O 1
ATOM 1508 N N . VAL A 1 188 ? -4.613 -13.094 20.172 1 95 188 VAL A N 1
ATOM 1509 C CA . VAL A 1 188 ? -5.617 -12.062 20.438 1 95 188 VAL A CA 1
ATOM 1510 C C . VAL A 1 188 ? -6.605 -12 19.281 1 95 188 VAL A C 1
ATOM 1512 O O . VAL A 1 188 ? -6.203 -11.82 18.125 1 95 188 VAL A O 1
ATOM 1515 N N . ASN A 1 189 ? -7.883 -12.172 19.578 1 96.81 189 ASN A N 1
ATOM 1516 C CA . ASN A 1 189 ? -8.977 -12.07 18.609 1 96.81 189 ASN A CA 1
ATOM 1517 C C . ASN A 1 189 ? -10.102 -11.188 19.141 1 96.81 189 ASN A C 1
ATOM 1519 O O . ASN A 1 189 ? -10.562 -11.367 20.266 1 96.81 189 ASN A O 1
ATOM 1523 N N . VAL A 1 190 ? -10.531 -10.289 18.297 1 97.25 190 VAL A N 1
ATOM 1524 C CA . VAL A 1 190 ? -11.523 -9.32 18.75 1 97.25 190 VAL A CA 1
ATOM 1525 C C . VAL A 1 190 ? -12.883 -9.641 18.125 1 97.25 190 VAL A C 1
ATOM 1527 O O . VAL A 1 190 ? -13.609 -8.727 17.719 1 97.25 190 VAL A O 1
ATOM 1530 N N . ALA A 1 191 ? -13.195 -10.789 18.031 1 94.88 191 ALA A N 1
ATOM 1531 C CA . ALA A 1 191 ? -14.445 -11.234 17.422 1 94.88 191 ALA A CA 1
ATOM 1532 C C . ALA A 1 191 ? -15.641 -10.516 18.031 1 94.88 191 ALA A C 1
ATOM 1534 O O . ALA A 1 191 ? -16.578 -10.141 17.328 1 94.88 191 ALA A O 1
ATOM 1535 N N . SER A 1 192 ? -15.633 -10.297 19.312 1 95.31 192 SER A N 1
ATOM 1536 C CA . SER A 1 192 ? -16.766 -9.703 20.016 1 95.31 192 SER A CA 1
ATOM 1537 C C . SER A 1 192 ? -16.969 -8.25 19.609 1 95.31 192 SER A C 1
ATOM 1539 O O . SER A 1 192 ? -18.062 -7.695 19.766 1 95.31 192 SER A O 1
ATOM 1541 N N . GLN A 1 193 ? -15.938 -7.645 19.094 1 97.19 193 GLN A N 1
ATOM 1542 C CA . GLN A 1 193 ? -16 -6.234 18.719 1 97.19 193 GLN A CA 1
ATOM 1543 C C . GLN A 1 193 ? -15.953 -6.051 17.203 1 97.19 193 GLN A C 1
ATOM 1545 O O . GLN A 1 193 ? -16.016 -4.926 16.719 1 97.19 193 GLN A O 1
ATOM 1550 N N . LEU A 1 194 ? -15.852 -7.113 16.531 1 97.56 194 LEU A N 1
ATOM 1551 C CA . LEU A 1 194 ? -15.617 -7.059 15.086 1 97.56 194 LEU A CA 1
ATOM 1552 C C . LEU A 1 194 ? -16.797 -6.418 14.367 1 97.56 194 LEU A C 1
ATOM 1554 O O . LEU A 1 194 ? -16.609 -5.629 13.438 1 97.56 194 LEU A O 1
ATOM 1558 N N . GLN A 1 195 ? -17.984 -6.758 14.797 1 97 195 GLN A N 1
ATOM 1559 C CA . GLN A 1 195 ? -19.172 -6.176 14.164 1 97 195 GLN A CA 1
ATOM 1560 C C . GLN A 1 195 ? -19.203 -4.66 14.352 1 97 195 GLN A C 1
ATOM 1562 O O . GLN A 1 195 ? -19.531 -3.922 13.422 1 97 195 GLN A O 1
ATOM 1567 N N . GLU A 1 196 ? -18.922 -4.273 15.516 1 98.25 196 GLU A N 1
ATOM 1568 C CA . GLU A 1 196 ? -18.859 -2.838 15.773 1 98.25 196 GLU A CA 1
ATOM 1569 C C . GLU A 1 196 ? -17.781 -2.174 14.914 1 98.25 196 GLU A C 1
ATOM 1571 O O . GLU A 1 196 ? -18.016 -1.107 14.336 1 98.25 196 GLU A O 1
ATOM 1576 N N . LEU A 1 197 ? -16.594 -2.773 14.844 1 98.56 197 LEU A N 1
ATOM 1577 C CA . LEU A 1 197 ? -15.492 -2.25 14.039 1 98.56 197 LEU A CA 1
ATOM 1578 C C . LEU A 1 197 ? -15.914 -2.084 12.586 1 98.56 197 LEU A C 1
ATOM 1580 O O . LEU A 1 197 ? -15.719 -1.019 12 1 98.56 197 LEU A O 1
ATOM 1584 N N . LEU A 1 198 ? -16.562 -3.09 12.023 1 98.31 198 LEU A N 1
ATOM 1585 C CA . LEU A 1 198 ? -16.984 -3.062 10.625 1 98.31 198 LEU A CA 1
ATOM 1586 C C . LEU A 1 198 ? -18.078 -2.023 10.406 1 98.31 198 LEU A C 1
ATOM 1588 O O . LEU A 1 198 ? -18.109 -1.361 9.367 1 98.31 198 LEU A O 1
ATOM 1592 N N . GLN A 1 199 ? -18.938 -1.878 11.391 1 97.94 199 GLN A N 1
ATOM 1593 C CA . GLN A 1 199 ? -20 -0.874 11.297 1 97.94 199 GLN A CA 1
ATOM 1594 C C . GLN A 1 199 ? -19.406 0.537 11.305 1 97.94 199 GLN A C 1
ATOM 1596 O O . GLN A 1 199 ? -19.844 1.394 10.531 1 97.94 199 GLN A O 1
ATOM 1601 N N . LYS A 1 200 ? -18.516 0.787 12.172 1 98.38 200 LYS A N 1
ATOM 1602 C CA . LYS A 1 200 ? -17.875 2.098 12.242 1 98.38 200 LYS A CA 1
ATOM 1603 C C . LYS A 1 200 ? -17.109 2.404 10.961 1 98.38 200 LYS A C 1
ATOM 1605 O O . LYS A 1 200 ? -17.156 3.529 10.461 1 98.38 200 LYS A O 1
ATOM 1610 N N . PHE A 1 201 ? -16.406 1.396 10.461 1 98.56 201 PHE A N 1
ATOM 1611 C CA . PHE A 1 201 ? -15.734 1.563 9.18 1 98.56 201 PHE A CA 1
ATOM 1612 C C . PHE A 1 201 ? -16.734 1.91 8.078 1 98.56 201 PHE A C 1
ATOM 1614 O O . PHE A 1 201 ? -16.516 2.834 7.297 1 98.56 201 PHE A O 1
ATOM 1621 N N . ASN A 1 202 ? -17.812 1.195 8.039 1 97.69 202 ASN A N 1
ATOM 1622 C CA . ASN A 1 202 ? -18.859 1.443 7.062 1 97.69 202 ASN A CA 1
ATOM 1623 C C . ASN A 1 202 ? -19.438 2.846 7.207 1 97.69 202 ASN A C 1
ATOM 1625 O O . ASN A 1 202 ? -19.719 3.518 6.211 1 97.69 202 ASN A O 1
ATOM 1629 N N . ASN A 1 203 ? -19.641 3.283 8.445 1 97.69 203 ASN A N 1
ATOM 1630 C CA . ASN A 1 203 ? -20.125 4.637 8.695 1 97.69 203 ASN A CA 1
ATOM 1631 C C . ASN A 1 203 ? -19.188 5.688 8.117 1 97.69 203 ASN A C 1
ATOM 1633 O O . ASN A 1 203 ? -19.625 6.66 7.504 1 97.69 203 ASN A O 1
ATOM 1637 N N . ILE A 1 204 ? -17.953 5.426 8.297 1 97.56 204 ILE A N 1
ATOM 1638 C CA . ILE A 1 204 ? -16.938 6.375 7.848 1 97.56 204 ILE A CA 1
ATOM 1639 C C . ILE A 1 204 ? -16.953 6.449 6.32 1 97.56 204 ILE A C 1
ATOM 1641 O O . ILE A 1 204 ? -16.984 7.539 5.746 1 97.56 204 ILE A O 1
ATOM 1645 N N . ILE A 1 205 ? -16.984 5.316 5.652 1 97.12 205 ILE A N 1
ATOM 1646 C CA . ILE A 1 205 ? -16.875 5.273 4.195 1 97.12 205 ILE A CA 1
ATOM 1647 C C . ILE A 1 205 ? -18.141 5.863 3.572 1 97.12 205 ILE A C 1
ATOM 1649 O O . ILE A 1 205 ? -18.094 6.48 2.508 1 97.12 205 ILE A O 1
ATOM 1653 N N . ASN A 1 206 ? -19.297 5.785 4.281 1 95.56 206 ASN A N 1
ATOM 1654 C CA . ASN A 1 206 ? -20.562 6.23 3.719 1 95.56 206 ASN A CA 1
ATOM 1655 C C . ASN A 1 206 ? -20.875 7.676 4.102 1 95.56 206 ASN A C 1
ATOM 1657 O O . ASN A 1 206 ? -21.859 8.25 3.635 1 95.56 206 ASN A O 1
ATOM 1661 N N . SER A 1 207 ? -20.172 8.281 4.965 1 91.31 207 SER A N 1
ATOM 1662 C CA . SER A 1 207 ? -20.391 9.656 5.375 1 91.31 207 SER A CA 1
ATOM 1663 C C . SER A 1 207 ? -19.844 10.641 4.344 1 91.31 207 SER A C 1
ATOM 1665 O O . SER A 1 207 ? -18.969 10.289 3.557 1 91.31 207 SER A O 1
ATOM 1667 N N . MET B 1 1 ? 17.938 14.852 13.953 1 72.19 1 MET B N 1
ATOM 1668 C CA . MET B 1 1 ? 18.75 13.883 13.219 1 72.19 1 MET B CA 1
ATOM 1669 C C . MET B 1 1 ? 19.156 14.438 11.859 1 72.19 1 MET B C 1
ATOM 1671 O O . MET B 1 1 ? 18.516 15.352 11.336 1 72.19 1 MET B O 1
ATOM 1675 N N . GLY B 1 2 ? 20.406 14.148 11.367 1 92.44 2 GLY B N 1
ATOM 1676 C CA . GLY B 1 2 ? 21.094 14.805 10.266 1 92.44 2 GLY B CA 1
ATOM 1677 C C . GLY B 1 2 ? 20.922 14.094 8.938 1 92.44 2 GLY B C 1
ATOM 1678 O O . GLY B 1 2 ? 20.297 13.031 8.875 1 92.44 2 GLY B O 1
ATOM 1679 N N . LEU B 1 3 ? 21.344 14.766 7.945 1 97.75 3 LEU B N 1
ATOM 1680 C CA . LEU B 1 3 ? 21.297 14.211 6.598 1 97.75 3 LEU B CA 1
ATOM 1681 C C . LEU B 1 3 ? 22.297 13.07 6.441 1 97.75 3 LEU B C 1
ATOM 1683 O O . LEU B 1 3 ? 23.391 13.125 7.016 1 97.75 3 LEU B O 1
ATOM 1687 N N . LEU B 1 4 ? 21.953 12.094 5.648 1 98.5 4 LEU B N 1
ATOM 1688 C CA . LEU B 1 4 ? 22.812 10.945 5.402 1 98.5 4 LEU B CA 1
ATOM 1689 C C . LEU B 1 4 ? 24.188 11.391 4.906 1 98.5 4 LEU B C 1
ATOM 1691 O O . LEU B 1 4 ? 25.219 10.836 5.305 1 98.5 4 LEU B O 1
ATOM 1695 N N . ARG B 1 5 ? 24.297 12.414 4.031 1 98.25 5 ARG B N 1
ATOM 1696 C CA . ARG B 1 5 ? 25.547 12.859 3.4 1 98.25 5 ARG B CA 1
ATOM 1697 C C . ARG B 1 5 ? 26.547 13.32 4.445 1 98.25 5 ARG B C 1
ATOM 1699 O O . ARG B 1 5 ? 27.75 13.344 4.188 1 98.25 5 ARG B O 1
ATOM 1706 N N . ASP B 1 6 ? 26.078 13.664 5.586 1 97.94 6 ASP B N 1
ATOM 1707 C CA . ASP B 1 6 ? 26.938 14.242 6.617 1 97.94 6 ASP B CA 1
ATOM 1708 C C . ASP B 1 6 ? 27.406 13.18 7.605 1 97.94 6 ASP B C 1
ATOM 1710 O O . ASP B 1 6 ? 28.125 13.484 8.555 1 97.94 6 ASP B O 1
ATOM 1714 N N . ASN B 1 7 ? 26.969 11.945 7.559 1 98 7 ASN B N 1
ATOM 1715 C CA . ASN B 1 7 ? 27.359 10.82 8.406 1 98 7 ASN B CA 1
ATOM 1716 C C . ASN B 1 7 ? 28.094 9.75 7.609 1 98 7 ASN B C 1
ATOM 1718 O O . ASN B 1 7 ? 27.469 8.906 6.969 1 98 7 ASN B O 1
ATOM 1722 N N . GLU B 1 8 ? 29.406 9.742 7.688 1 97.69 8 GLU B N 1
ATOM 1723 C CA . GLU B 1 8 ? 30.25 8.906 6.832 1 97.69 8 GLU B CA 1
ATOM 1724 C C . GLU B 1 8 ? 29.984 7.426 7.07 1 97.69 8 GLU B C 1
ATOM 1726 O O . GLU B 1 8 ? 29.938 6.637 6.125 1 97.69 8 GLU B O 1
ATOM 1731 N N . THR B 1 9 ? 29.781 7.043 8.273 1 98.06 9 THR B N 1
ATOM 1732 C CA . THR B 1 9 ? 29.547 5.641 8.617 1 98.06 9 THR B CA 1
ATOM 1733 C C . THR B 1 9 ? 28.219 5.156 8.031 1 98.06 9 THR B C 1
ATOM 1735 O O . THR B 1 9 ? 28.172 4.121 7.363 1 98.06 9 THR B O 1
ATOM 1738 N N . LYS B 1 10 ? 27.172 5.883 8.297 1 98.38 10 LYS B N 1
ATOM 1739 C CA . LYS B 1 10 ? 25.859 5.496 7.785 1 98.38 10 LYS B CA 1
ATOM 1740 C C . LYS B 1 10 ? 25.812 5.625 6.266 1 98.38 10 LYS B C 1
ATOM 1742 O O . LYS B 1 10 ? 25.125 4.84 5.598 1 98.38 10 LYS B O 1
ATOM 1747 N N . LYS B 1 11 ? 26.547 6.59 5.754 1 98.56 11 LYS B N 1
ATOM 1748 C CA . LYS B 1 11 ? 26.641 6.746 4.305 1 98.56 11 LYS B CA 1
ATOM 1749 C C . LYS B 1 11 ? 27.219 5.492 3.654 1 98.56 11 LYS B C 1
ATOM 1751 O O . LYS B 1 11 ? 26.703 5.016 2.643 1 98.56 11 LYS B O 1
ATOM 1756 N N . GLN B 1 12 ? 28.25 4.957 4.199 1 98.62 12 GLN B N 1
ATOM 1757 C CA . GLN B 1 12 ? 28.859 3.74 3.672 1 98.62 12 GLN B CA 1
ATOM 1758 C C . GLN B 1 12 ? 27.906 2.553 3.791 1 98.62 12 GLN B C 1
ATOM 1760 O O . GLN B 1 12 ? 27.844 1.716 2.889 1 98.62 12 GLN B O 1
ATOM 1765 N N . THR B 1 13 ? 27.203 2.486 4.914 1 98.75 13 THR B N 1
ATOM 1766 C CA . THR B 1 13 ? 26.234 1.421 5.129 1 98.75 13 THR B CA 1
ATOM 1767 C C . THR B 1 13 ? 25.156 1.438 4.035 1 98.75 13 THR B C 1
ATOM 1769 O O . THR B 1 13 ? 24.859 0.402 3.443 1 98.75 13 THR B O 1
ATOM 1772 N N . VAL B 1 14 ? 24.609 2.602 3.775 1 98.88 14 VAL B N 1
ATOM 1773 C CA . VAL B 1 14 ? 23.562 2.736 2.77 1 98.88 14 VAL B CA 1
ATOM 1774 C C . VAL B 1 14 ? 24.141 2.447 1.384 1 98.88 14 VAL B C 1
ATOM 1776 O O . VAL B 1 14 ? 23.469 1.836 0.545 1 98.88 14 VAL B O 1
ATOM 1779 N N . LYS B 1 15 ? 25.344 2.879 1.139 1 98.69 15 LYS B N 1
ATOM 1780 C CA . LYS B 1 15 ? 26.016 2.58 -0.128 1 98.69 15 LYS B CA 1
ATOM 1781 C C . LYS B 1 15 ? 26.141 1.075 -0.344 1 98.69 15 LYS B C 1
ATOM 1783 O O . LYS B 1 15 ? 25.812 0.57 -1.423 1 98.69 15 LYS B O 1
ATOM 1788 N N . ASP B 1 16 ? 26.547 0.364 0.643 1 98.75 16 ASP B N 1
ATOM 1789 C CA . ASP B 1 16 ? 26.688 -1.086 0.563 1 98.75 16 ASP B CA 1
ATOM 1790 C C . ASP B 1 16 ? 25.344 -1.763 0.341 1 98.75 16 ASP B C 1
ATOM 1792 O O . ASP B 1 16 ? 25.234 -2.699 -0.453 1 98.75 16 ASP B O 1
ATOM 1796 N N . LYS B 1 17 ? 24.344 -1.304 1.055 1 98.81 17 LYS B N 1
ATOM 1797 C CA . LYS B 1 17 ? 23.016 -1.878 0.913 1 98.81 17 LYS B CA 1
ATOM 1798 C C . LYS B 1 17 ? 22.438 -1.588 -0.469 1 98.81 17 LYS B C 1
ATOM 1800 O O . LYS B 1 17 ? 21.688 -2.4 -1.018 1 98.81 17 LYS B O 1
ATOM 1805 N N . THR B 1 18 ? 22.781 -0.429 -1.019 1 98.75 18 THR B N 1
ATOM 1806 C CA . THR B 1 18 ? 22.375 -0.108 -2.381 1 98.75 18 THR B CA 1
ATOM 1807 C C . THR B 1 18 ? 23.031 -1.053 -3.381 1 98.75 18 THR B C 1
ATOM 1809 O O . THR B 1 18 ? 22.406 -1.464 -4.359 1 98.75 18 THR B O 1
ATOM 1812 N N . LYS B 1 19 ? 24.234 -1.394 -3.141 1 98.62 19 LYS B N 1
ATOM 1813 C CA . LYS B 1 19 ? 24.922 -2.385 -3.967 1 98.62 19 LYS B CA 1
ATOM 1814 C C . LYS B 1 19 ? 24.25 -3.748 -3.857 1 98.62 19 LYS B C 1
ATOM 1816 O O . LYS B 1 19 ? 24.109 -4.465 -4.855 1 98.62 19 LYS B O 1
ATOM 1821 N N . ASN B 1 20 ? 23.859 -4.094 -2.631 1 98.81 20 ASN B N 1
ATOM 1822 C CA . ASN B 1 20 ? 23.141 -5.344 -2.428 1 98.81 20 ASN B CA 1
ATOM 1823 C C . ASN B 1 20 ? 21.812 -5.355 -3.189 1 98.81 20 ASN B C 1
ATOM 1825 O O . ASN B 1 20 ? 21.406 -6.398 -3.705 1 98.81 20 ASN B O 1
ATOM 1829 N N . LEU B 1 21 ? 21.156 -4.215 -3.219 1 98.88 21 LEU B N 1
ATOM 1830 C CA . LEU B 1 21 ? 19.922 -4.109 -3.979 1 98.88 21 LEU B CA 1
ATOM 1831 C C . LEU B 1 21 ? 20.156 -4.379 -5.457 1 98.88 21 LEU B C 1
ATOM 1833 O O . LEU B 1 21 ? 19.422 -5.137 -6.086 1 98.88 21 LEU B O 1
ATOM 1837 N N . PHE B 1 22 ? 21.219 -3.762 -5.992 1 98.88 22 PHE B N 1
ATOM 1838 C CA . PHE B 1 22 ? 21.562 -4.004 -7.387 1 98.88 22 PHE B CA 1
ATOM 1839 C C . PHE B 1 22 ? 21.828 -5.488 -7.629 1 98.88 22 PHE B C 1
ATOM 1841 O O . PHE B 1 22 ? 21.375 -6.051 -8.625 1 98.88 22 PHE B O 1
ATOM 1848 N N . SER B 1 23 ? 22.516 -6.113 -6.75 1 98.81 23 SER B N 1
ATOM 1849 C CA . SER B 1 23 ? 22.828 -7.539 -6.863 1 98.81 23 SER B CA 1
ATOM 1850 C C . SER B 1 23 ? 21.547 -8.367 -6.883 1 98.81 23 SER B C 1
ATOM 1852 O O . SER B 1 23 ? 21.438 -9.328 -7.652 1 98.81 23 SER B O 1
ATOM 1854 N N . GLU B 1 24 ? 20.625 -8.016 -6.031 1 98.75 24 GLU B N 1
ATOM 1855 C CA . GLU B 1 24 ? 19.359 -8.719 -6 1 98.75 24 GLU B CA 1
ATOM 1856 C C . GLU B 1 24 ? 18.594 -8.531 -7.309 1 98.75 24 GLU B C 1
ATOM 1858 O O . GLU B 1 24 ? 17.953 -9.469 -7.797 1 98.75 24 GLU B O 1
ATOM 1863 N N . LEU B 1 25 ? 18.656 -7.348 -7.887 1 98.81 25 LEU B N 1
ATOM 1864 C CA . LEU B 1 25 ? 17.922 -7.02 -9.109 1 98.81 25 LEU B CA 1
ATOM 1865 C C . LEU B 1 25 ? 18.484 -7.805 -10.297 1 98.81 25 LEU B C 1
ATOM 1867 O O . LEU B 1 25 ? 17.75 -8.078 -11.25 1 98.81 25 LEU B O 1
ATOM 1871 N N . LEU B 1 26 ? 19.75 -8.211 -10.211 1 98.75 26 LEU B N 1
ATOM 1872 C CA . LEU B 1 26 ? 20.391 -8.953 -11.297 1 98.75 26 LEU B CA 1
ATOM 1873 C C . LEU B 1 26 ? 19.656 -10.266 -11.555 1 98.75 26 LEU B C 1
ATOM 1875 O O . LEU B 1 26 ? 19.656 -10.766 -12.688 1 98.75 26 LEU B O 1
ATOM 1879 N N . ASP B 1 27 ? 18.984 -10.766 -10.516 1 98 27 ASP B N 1
ATOM 1880 C CA . ASP B 1 27 ? 18.312 -12.062 -10.617 1 98 27 ASP B CA 1
ATOM 1881 C C . ASP B 1 27 ? 16.828 -11.891 -10.906 1 98 27 ASP B C 1
ATOM 1883 O O . ASP B 1 27 ? 16.047 -12.844 -10.781 1 98 27 ASP B O 1
ATOM 1887 N N . CYS B 1 28 ? 16.422 -10.75 -11.281 1 98.5 28 CYS B N 1
ATOM 1888 C CA . CYS B 1 28 ? 15.047 -10.469 -11.672 1 98.5 28 CYS B CA 1
ATOM 1889 C C . CYS B 1 28 ? 14.906 -10.43 -13.188 1 98.5 28 CYS B C 1
ATOM 1891 O O . CYS B 1 28 ? 15.898 -10.297 -13.898 1 98.5 28 CYS B O 1
ATOM 1893 N N . ASP B 1 29 ? 13.641 -10.648 -13.617 1 98.19 29 ASP B N 1
ATOM 1894 C CA . ASP B 1 29 ? 13.336 -10.312 -15.008 1 98.19 29 ASP B CA 1
ATOM 1895 C C . ASP B 1 29 ? 13.805 -8.898 -15.344 1 98.19 29 ASP B C 1
ATOM 1897 O O . ASP B 1 29 ? 13.633 -7.977 -14.547 1 98.19 29 ASP B O 1
ATOM 1901 N N . GLU B 1 30 ? 14.391 -8.711 -16.5 1 98.38 30 GLU B N 1
ATOM 1902 C CA . GLU B 1 30 ? 15.062 -7.469 -16.844 1 98.38 30 GLU B CA 1
ATOM 1903 C C . GLU B 1 30 ? 14.094 -6.293 -16.859 1 98.38 30 GLU B C 1
ATOM 1905 O O . GLU B 1 30 ? 14.422 -5.199 -16.391 1 98.38 30 GLU B O 1
ATOM 1910 N N . ASP B 1 31 ? 12.922 -6.438 -17.391 1 98.12 31 ASP B N 1
ATOM 1911 C CA . ASP B 1 31 ? 11.945 -5.352 -17.422 1 98.12 31 ASP B CA 1
ATOM 1912 C C . ASP B 1 31 ? 11.383 -5.074 -16.031 1 98.12 31 ASP B C 1
ATOM 1914 O O . ASP B 1 31 ? 11.148 -3.92 -15.672 1 98.12 31 ASP B O 1
ATOM 1918 N N . TYR B 1 32 ? 11.188 -6.121 -15.305 1 98.31 32 TYR B N 1
ATOM 1919 C CA . TYR B 1 32 ? 10.703 -5.98 -13.938 1 98.31 32 TYR B CA 1
ATOM 1920 C C . TYR B 1 32 ? 11.711 -5.246 -13.07 1 98.31 32 TYR B C 1
ATOM 1922 O O . TYR B 1 32 ? 11.344 -4.406 -12.25 1 98.31 32 TYR B O 1
ATOM 1930 N N . ALA B 1 33 ? 12.93 -5.52 -13.242 1 98.81 33 ALA B N 1
ATOM 1931 C CA . ALA B 1 33 ? 13.992 -4.848 -12.5 1 98.81 33 ALA B CA 1
ATOM 1932 C C . ALA B 1 33 ? 13.984 -3.346 -12.766 1 98.81 33 ALA B C 1
ATOM 1934 O O . ALA B 1 33 ? 14.148 -2.545 -11.836 1 98.81 33 ALA B O 1
ATOM 1935 N N . ILE B 1 34 ? 13.781 -2.988 -13.961 1 98.81 34 ILE B N 1
ATOM 1936 C CA . ILE B 1 34 ? 13.742 -1.578 -14.336 1 98.81 34 ILE B CA 1
ATOM 1937 C C . ILE B 1 34 ? 12.539 -0.907 -13.672 1 98.81 34 ILE B C 1
ATOM 1939 O O . ILE B 1 34 ? 12.656 0.186 -13.117 1 98.81 34 ILE B O 1
ATOM 1943 N N . LYS B 1 35 ? 11.398 -1.596 -13.68 1 98.69 35 LYS B N 1
ATOM 1944 C CA . LYS B 1 35 ? 10.203 -1.05 -13.055 1 98.69 35 LYS B CA 1
ATOM 1945 C C . LYS B 1 35 ? 10.406 -0.856 -11.555 1 98.69 35 LYS B C 1
ATOM 1947 O O . LYS B 1 35 ? 9.969 0.149 -10.984 1 98.69 35 LYS B O 1
ATOM 1952 N N . LEU B 1 36 ? 11.109 -1.789 -10.953 1 98.81 36 LEU B N 1
ATOM 1953 C CA . LEU B 1 36 ? 11.328 -1.726 -9.508 1 98.81 36 LEU B CA 1
ATOM 1954 C C . LEU B 1 36 ? 12.227 -0.547 -9.148 1 98.81 36 LEU B C 1
ATOM 1956 O O . LEU B 1 36 ? 11.891 0.245 -8.266 1 98.81 36 LEU B O 1
ATOM 1960 N N . ILE B 1 37 ? 13.312 -0.446 -9.844 1 98.88 37 ILE B N 1
ATOM 1961 C CA . ILE B 1 37 ? 14.266 0.6 -9.492 1 98.88 37 ILE B CA 1
ATOM 1962 C C . ILE B 1 37 ? 13.672 1.97 -9.812 1 98.88 37 ILE B C 1
ATOM 1964 O O . ILE B 1 37 ? 13.898 2.939 -9.086 1 98.88 37 ILE B O 1
ATOM 1968 N N . ASP B 1 38 ? 12.922 2.07 -10.883 1 98.88 38 ASP B N 1
ATOM 1969 C CA . ASP B 1 38 ? 12.219 3.311 -11.195 1 98.88 38 ASP B CA 1
ATOM 1970 C C . ASP B 1 38 ? 11.25 3.689 -10.086 1 98.88 38 ASP B C 1
ATOM 1972 O O . ASP B 1 38 ? 11.164 4.855 -9.695 1 98.88 38 ASP B O 1
ATOM 1976 N N . TRP B 1 39 ? 10.547 2.713 -9.617 1 98.88 39 TRP B N 1
ATOM 1977 C CA . TRP B 1 39 ? 9.57 2.961 -8.562 1 98.88 39 TRP B CA 1
ATOM 1978 C C . TRP B 1 39 ? 10.258 3.387 -7.27 1 98.88 39 TRP B C 1
ATOM 1980 O O . TRP B 1 39 ? 9.789 4.293 -6.578 1 98.88 39 TRP B O 1
ATOM 1990 N N . TYR B 1 40 ? 11.336 2.703 -6.91 1 98.88 40 TYR B N 1
ATOM 1991 C CA . TYR B 1 40 ? 12.062 3.049 -5.691 1 98.88 40 TYR B CA 1
ATOM 1992 C C . TYR B 1 40 ? 12.57 4.484 -5.75 1 98.88 40 TYR B C 1
ATOM 1994 O O . TYR B 1 40 ? 12.508 5.215 -4.758 1 98.88 40 TYR B O 1
ATOM 2002 N N . LEU B 1 41 ? 13.055 4.852 -6.906 1 98.81 41 LEU B N 1
ATOM 2003 C CA . LEU B 1 41 ? 13.547 6.215 -7.098 1 98.81 41 LEU B CA 1
ATOM 2004 C C . LEU B 1 41 ? 12.398 7.219 -6.992 1 98.81 41 LEU B C 1
ATOM 2006 O O . LEU B 1 41 ? 12.508 8.211 -6.273 1 98.81 41 LEU B O 1
ATOM 2010 N N . GLU B 1 42 ? 11.328 6.945 -7.656 1 98.38 42 GLU B N 1
ATOM 2011 C CA . GLU B 1 42 ? 10.172 7.832 -7.633 1 98.38 42 GLU B CA 1
ATOM 2012 C C . GLU B 1 42 ? 9.617 7.984 -6.219 1 98.38 42 GLU B C 1
ATOM 2014 O O . GLU B 1 42 ? 9.352 9.102 -5.77 1 98.38 42 GLU B O 1
ATOM 2019 N N . LYS B 1 43 ? 9.453 6.891 -5.578 1 98.62 43 LYS B N 1
ATOM 2020 C CA . LYS B 1 43 ? 8.914 6.902 -4.219 1 98.62 43 LYS B CA 1
ATOM 2021 C C . LYS B 1 43 ? 9.812 7.703 -3.279 1 98.62 43 LYS B C 1
ATOM 2023 O O . LYS B 1 43 ? 9.32 8.477 -2.453 1 98.62 43 LYS B O 1
ATOM 2028 N N . THR B 1 44 ? 11.109 7.52 -3.377 1 98.88 44 THR B N 1
ATOM 2029 C CA . THR B 1 44 ? 12.047 8.25 -2.533 1 98.88 44 THR B CA 1
ATOM 2030 C C . THR B 1 44 ? 11.938 9.75 -2.766 1 98.88 44 THR B C 1
ATOM 2032 O O . THR B 1 44 ? 11.852 10.531 -1.811 1 98.88 44 THR B O 1
ATOM 2035 N N . LYS B 1 45 ? 11.852 10.141 -4.016 1 98.5 45 LYS B N 1
ATOM 2036 C CA . LYS B 1 45 ? 11.719 11.555 -4.355 1 98.5 45 LYS B CA 1
ATOM 2037 C C . LYS B 1 45 ? 10.406 12.125 -3.82 1 98.5 45 LYS B C 1
ATOM 2039 O O . LYS B 1 45 ? 10.391 13.211 -3.23 1 98.5 45 LYS B O 1
ATOM 2044 N N . THR B 1 46 ? 9.391 11.383 -4.012 1 98.31 46 THR B N 1
ATOM 2045 C CA . THR B 1 46 ? 8.07 11.836 -3.592 1 98.31 46 THR B CA 1
ATOM 2046 C C . THR B 1 46 ? 7.988 11.938 -2.072 1 98.31 46 THR B C 1
ATOM 2048 O O . THR B 1 46 ? 7.406 12.883 -1.535 1 98.31 46 THR B O 1
ATOM 2051 N N . ASN B 1 47 ? 8.523 10.977 -1.372 1 98.62 47 ASN B N 1
ATOM 2052 C CA . ASN B 1 47 ? 8.5 11 0.086 1 98.62 47 ASN B CA 1
ATOM 2053 C C . ASN B 1 47 ? 9.289 12.188 0.639 1 98.62 47 ASN B C 1
ATOM 2055 O O . ASN B 1 47 ? 8.906 12.773 1.653 1 98.62 47 ASN B O 1
ATOM 2059 N N . LYS B 1 48 ? 10.391 12.531 -0.026 1 98.06 48 LYS B N 1
ATOM 2060 C CA . LYS B 1 48 ? 11.141 13.719 0.376 1 98.06 48 LYS B CA 1
ATOM 2061 C C . LYS B 1 48 ? 10.289 14.977 0.224 1 98.06 48 LYS B C 1
ATOM 2063 O O . LYS B 1 48 ? 10.289 15.844 1.102 1 98.06 48 LYS B O 1
ATOM 2068 N N . LYS B 1 49 ? 9.602 15.023 -0.855 1 98.25 49 LYS B N 1
ATOM 2069 C CA . LYS B 1 49 ? 8.719 16.156 -1.079 1 98.25 49 LYS B CA 1
ATOM 2070 C C . LYS B 1 49 ? 7.602 16.203 -0.038 1 98.25 49 LYS B C 1
ATOM 2072 O O . LYS B 1 49 ? 7.23 17.281 0.441 1 98.25 49 LYS B O 1
ATOM 2077 N N . ASN B 1 50 ? 7.098 15.07 0.274 1 98.44 50 ASN B N 1
ATOM 2078 C CA . ASN B 1 50 ? 6.039 15.008 1.279 1 98.44 50 ASN B CA 1
ATOM 2079 C C . ASN B 1 50 ? 6.539 15.477 2.645 1 98.44 50 ASN B C 1
ATOM 2081 O O . ASN B 1 50 ? 5.82 16.156 3.373 1 98.44 50 ASN B O 1
ATOM 2085 N N . ILE B 1 51 ? 7.688 15.023 2.979 1 98 51 ILE B N 1
ATOM 2086 C CA . ILE B 1 51 ? 8.281 15.43 4.25 1 98 51 ILE B CA 1
ATOM 2087 C C . ILE B 1 51 ? 8.453 16.938 4.281 1 98 51 ILE B C 1
ATOM 2089 O O . ILE B 1 51 ? 8.109 17.594 5.273 1 98 51 ILE B O 1
ATOM 2093 N N . GLU B 1 52 ? 8.961 17.484 3.207 1 97.88 52 GLU B N 1
ATOM 2094 C CA . GLU B 1 52 ? 9.133 18.938 3.098 1 97.88 52 GLU B CA 1
ATOM 2095 C C . GLU B 1 52 ? 7.789 19.656 3.188 1 97.88 52 GLU B C 1
ATOM 2097 O O . GLU B 1 52 ? 7.656 20.641 3.92 1 97.88 52 GLU B O 1
ATOM 2102 N N . GLU B 1 53 ? 6.824 19.172 2.49 1 98.44 53 GLU B N 1
ATOM 2103 C CA . GLU B 1 53 ? 5.484 19.75 2.521 1 98.44 53 GLU B CA 1
ATOM 2104 C C . GLU B 1 53 ? 4.934 19.781 3.943 1 98.44 53 GLU B C 1
ATOM 2106 O O . GLU B 1 53 ? 4.395 20.797 4.383 1 98.44 53 GLU B O 1
ATOM 2111 N N . THR B 1 54 ? 5.043 18.688 4.605 1 97.88 54 THR B N 1
ATOM 2112 C CA . THR B 1 54 ? 4.516 18.547 5.961 1 97.88 54 THR B CA 1
ATOM 2113 C C . THR B 1 54 ? 5.168 19.562 6.895 1 97.88 54 THR B C 1
ATOM 2115 O O . THR B 1 54 ? 4.488 20.188 7.719 1 97.88 54 THR B O 1
ATOM 2118 N N . GLU B 1 55 ? 6.465 19.766 6.727 1 97.44 55 GLU B N 1
ATOM 2119 C CA . GLU B 1 55 ? 7.191 20.719 7.551 1 97.44 55 GLU B CA 1
ATOM 2120 C C . GLU B 1 55 ? 6.73 22.156 7.27 1 97.44 55 GLU B C 1
ATOM 2122 O O . GLU B 1 55 ? 6.543 22.938 8.195 1 97.44 55 GLU B O 1
ATOM 2127 N N . ILE B 1 56 ? 6.559 22.453 6.039 1 98.25 56 ILE B N 1
ATOM 2128 C CA . ILE B 1 56 ? 6.133 23.781 5.656 1 98.25 56 ILE B CA 1
ATOM 2129 C C . ILE B 1 56 ? 4.727 24.047 6.188 1 98.25 56 ILE B C 1
ATOM 2131 O O . ILE B 1 56 ? 4.453 25.125 6.742 1 98.25 56 ILE B O 1
ATOM 2135 N N . ARG B 1 57 ? 3.873 23.109 6.082 1 97.69 57 ARG B N 1
ATOM 2136 C CA . ARG B 1 57 ? 2.498 23.266 6.543 1 97.69 57 ARG B CA 1
ATOM 2137 C C . ARG B 1 57 ? 2.443 23.438 8.055 1 97.69 57 ARG B C 1
ATOM 2139 O O . ARG B 1 57 ? 1.599 24.172 8.57 1 97.69 57 ARG B O 1
ATOM 2146 N N . LYS B 1 58 ? 3.271 22.797 8.727 1 97.44 58 LYS B N 1
ATOM 2147 C CA . LYS B 1 58 ? 3.373 22.969 10.172 1 97.44 58 LYS B CA 1
ATOM 2148 C C . LYS B 1 58 ? 3.758 24.406 10.516 1 97.44 58 LYS B C 1
ATOM 2150 O O . LYS B 1 58 ? 3.211 24.984 11.453 1 97.44 58 LYS B O 1
ATOM 2155 N N . GLN B 1 59 ? 4.691 24.906 9.797 1 97.62 59 GLN B N 1
ATOM 2156 C CA . GLN B 1 59 ? 5.125 26.281 10.008 1 97.62 59 GLN B CA 1
ATOM 2157 C C . GLN B 1 59 ? 3.996 27.266 9.719 1 97.62 59 GLN B C 1
ATOM 2159 O O . GLN B 1 59 ? 3.824 28.25 10.445 1 97.62 59 GLN B O 1
ATOM 2164 N N . ILE B 1 60 ? 3.314 26.984 8.758 1 97.5 60 ILE B N 1
ATOM 2165 C CA . ILE B 1 60 ? 2.189 27.844 8.398 1 97.5 60 ILE B CA 1
ATOM 2166 C C . ILE B 1 60 ? 1.139 27.812 9.508 1 97.5 60 ILE B C 1
ATOM 2168 O O . ILE B 1 60 ? 0.613 28.844 9.906 1 97.5 60 ILE B O 1
ATOM 2172 N N . LYS B 1 61 ? 0.894 26.656 9.977 1 96.62 61 LYS B N 1
ATOM 2173 C CA . LYS B 1 61 ? -0.086 26.484 11.039 1 96.62 61 LYS B CA 1
ATOM 2174 C C . LYS B 1 61 ? 0.325 27.25 12.289 1 96.62 61 LYS B C 1
ATOM 2176 O O . LYS B 1 61 ? -0.525 27.797 13 1 96.62 61 LYS B O 1
ATOM 2181 N N . ALA B 1 62 ? 1.559 27.281 12.555 1 96.19 62 ALA B N 1
ATOM 2182 C CA . ALA B 1 62 ? 2.084 27.969 13.734 1 96.19 62 ALA B CA 1
ATOM 2183 C C . ALA B 1 62 ? 1.861 29.484 13.641 1 96.19 62 ALA B C 1
ATOM 2185 O O . ALA B 1 62 ? 1.894 30.188 14.656 1 96.19 62 ALA B O 1
ATOM 2186 N N . LEU B 1 63 ? 1.629 29.953 12.484 1 96.44 63 LEU B N 1
ATOM 2187 C CA . LEU B 1 63 ? 1.437 31.375 12.266 1 96.44 63 LEU B CA 1
ATOM 2188 C C . LEU B 1 63 ? -0.043 31.75 12.32 1 96.44 63 LEU B C 1
ATOM 2190 O O . LEU B 1 63 ? -0.398 32.938 12.281 1 96.44 63 LEU B O 1
ATOM 2194 N N . ASN B 1 64 ? -0.801 30.734 12.367 1 93.12 64 ASN B N 1
ATOM 2195 C CA . ASN B 1 64 ? -2.234 31.016 12.383 1 93.12 64 ASN B CA 1
ATOM 2196 C C . ASN B 1 64 ? -2.621 31.922 13.547 1 93.12 64 ASN B C 1
ATOM 2198 O O . ASN B 1 64 ? -2.158 31.719 14.672 1 93.12 64 ASN B O 1
ATOM 2202 N N . GLY B 1 65 ? -3.469 32.906 13.367 1 92.38 65 GLY B N 1
ATOM 2203 C CA . GLY B 1 65 ? -3.93 33.844 14.375 1 92.38 65 GLY B CA 1
ATOM 2204 C C . GLY B 1 65 ? -3.057 35.094 14.484 1 92.38 65 GLY B C 1
ATOM 2205 O O . GLY B 1 65 ? -3.436 36.062 15.133 1 92.38 65 GLY B O 1
ATOM 2206 N N . LYS B 1 66 ? -1.915 35.031 13.945 1 94.69 66 LYS B N 1
ATOM 2207 C CA . LYS B 1 66 ? -1.029 36.188 13.953 1 94.69 66 LYS B CA 1
ATOM 2208 C C . LYS B 1 66 ? -1.371 37.156 12.812 1 94.69 66 LYS B C 1
ATOM 2210 O O . LYS B 1 66 ? -1.489 36.719 11.656 1 94.69 66 LYS B O 1
ATOM 2215 N N . THR B 1 67 ? -1.481 38.312 13.117 1 93.5 67 THR B N 1
ATOM 2216 C CA . THR B 1 67 ? -1.977 39.25 12.109 1 93.5 67 THR B CA 1
ATOM 2217 C C . THR B 1 67 ? -0.939 40.344 11.82 1 93.5 67 THR B C 1
ATOM 2219 O O . THR B 1 67 ? -1.187 41.25 11.023 1 93.5 67 THR B O 1
ATOM 2222 N N . ASP B 1 68 ? 0.168 40.344 12.453 1 95.44 68 ASP B N 1
ATOM 2223 C CA . ASP B 1 68 ? 1.203 41.344 12.211 1 95.44 68 ASP B CA 1
ATOM 2224 C C . ASP B 1 68 ? 1.828 41.156 10.828 1 95.44 68 ASP B C 1
ATOM 2226 O O . ASP B 1 68 ? 1.703 40.094 10.211 1 95.44 68 ASP B O 1
ATOM 2230 N N . GLN B 1 69 ? 2.482 42.188 10.359 1 95.25 69 GLN B N 1
ATOM 2231 C CA . GLN B 1 69 ? 3.039 42.25 9.008 1 95.25 69 GLN B CA 1
ATOM 2232 C C . GLN B 1 69 ? 4.145 41.188 8.836 1 95.25 69 GLN B C 1
ATOM 2234 O O . GLN B 1 69 ? 4.27 40.594 7.773 1 95.25 69 GLN B O 1
ATOM 2239 N N . GLU B 1 70 ? 4.949 41 9.75 1 95.69 70 GLU B N 1
ATOM 2240 C CA . GLU B 1 70 ? 6.035 40 9.688 1 95.69 70 GLU B CA 1
ATOM 2241 C C . GLU B 1 70 ? 5.492 38.594 9.484 1 95.69 70 GLU B C 1
ATOM 2243 O O . GLU B 1 70 ? 6.047 37.812 8.695 1 95.69 70 GLU B O 1
ATOM 2248 N N . SER B 1 71 ? 4.453 38.281 10.211 1 96.19 71 SER B N 1
ATOM 2249 C CA . SER B 1 71 ? 3.812 36.969 10.062 1 96.19 71 SER B CA 1
ATOM 2250 C C . SER B 1 71 ? 3.195 36.812 8.68 1 96.19 71 SER B C 1
ATOM 2252 O O . SER B 1 71 ? 3.252 35.719 8.086 1 96.19 71 SER B O 1
ATOM 2254 N N . ALA B 1 72 ? 2.658 37.875 8.234 1 95.31 72 ALA B N 1
ATOM 2255 C CA . ALA B 1 72 ? 2.064 37.844 6.902 1 95.31 72 ALA B CA 1
ATOM 2256 C C . ALA B 1 72 ? 3.127 37.625 5.832 1 95.31 72 ALA B C 1
ATOM 2258 O O . ALA B 1 72 ? 2.906 36.844 4.891 1 95.31 72 ALA B O 1
ATOM 2259 N N . ASP B 1 73 ? 4.172 38.312 5.965 1 96.62 73 ASP B N 1
ATOM 2260 C CA . ASP B 1 73 ? 5.277 38.156 5.031 1 96.62 73 ASP B CA 1
ATOM 2261 C C . ASP B 1 73 ? 5.84 36.719 5.086 1 96.62 73 ASP B C 1
ATOM 2263 O O . ASP B 1 73 ? 6.168 36.156 4.051 1 96.62 73 ASP B O 1
ATOM 2267 N N . SER B 1 74 ? 5.957 36.188 6.242 1 96.75 74 SER B N 1
ATOM 2268 C CA . SER B 1 74 ? 6.441 34.812 6.426 1 96.75 74 SER B CA 1
ATOM 2269 C C . SER B 1 74 ? 5.496 33.781 5.789 1 96.75 74 SER B C 1
ATOM 2271 O O . SER B 1 74 ? 5.941 32.844 5.168 1 96.75 74 SER B O 1
ATOM 2273 N N . ARG B 1 75 ? 4.262 33.969 5.922 1 96.19 75 ARG B N 1
ATOM 2274 C CA . ARG B 1 75 ? 3.262 33.094 5.32 1 96.19 75 ARG B CA 1
ATOM 2275 C C . ARG B 1 75 ? 3.375 33.094 3.801 1 96.19 75 ARG B C 1
ATOM 2277 O O . ARG B 1 75 ? 3.309 32.062 3.168 1 96.19 75 ARG B O 1
ATOM 2284 N N . ARG B 1 76 ? 3.547 34.312 3.324 1 96.12 76 ARG B N 1
ATOM 2285 C CA . ARG B 1 76 ? 3.688 34.438 1.877 1 96.12 76 ARG B CA 1
ATOM 2286 C C . ARG B 1 76 ? 4.906 33.656 1.38 1 96.12 76 ARG B C 1
ATOM 2288 O O . ARG B 1 76 ? 4.836 32.969 0.36 1 96.12 76 ARG B O 1
ATOM 2295 N N . LYS B 1 77 ? 5.949 33.781 2.061 1 97.5 77 LYS B N 1
ATOM 2296 C CA . LYS B 1 77 ? 7.176 33.094 1.7 1 97.5 77 LYS B CA 1
ATOM 2297 C C . LYS B 1 77 ? 6.992 31.578 1.815 1 97.5 77 LYS B C 1
ATOM 2299 O O . LYS B 1 77 ? 7.457 30.828 0.957 1 97.5 77 LYS B O 1
ATOM 2304 N N . LEU B 1 78 ? 6.355 31.125 2.805 1 97.75 78 LEU B N 1
ATOM 2305 C CA . LEU B 1 78 ? 6.125 29.703 3.037 1 97.75 78 LEU B CA 1
ATOM 2306 C C . LEU B 1 78 ? 5.223 29.109 1.956 1 97.75 78 LEU B C 1
ATOM 2308 O O . LEU B 1 78 ? 5.457 28 1.49 1 97.75 78 LEU B O 1
ATOM 2312 N N . TYR B 1 79 ? 4.285 29.859 1.575 1 96.5 79 TYR B N 1
ATOM 2313 C CA . TYR B 1 79 ? 3.404 29.375 0.514 1 96.5 79 TYR B CA 1
ATOM 2314 C C . TYR B 1 79 ? 4.152 29.281 -0.81 1 96.5 79 TYR B C 1
ATOM 2316 O O . TYR B 1 79 ? 3.906 28.359 -1.601 1 96.5 79 TYR B O 1
ATOM 2324 N N . LYS B 1 80 ? 5.023 30.172 -1.007 1 97.5 80 LYS B N 1
ATOM 2325 C CA . LYS B 1 80 ? 5.867 30.109 -2.197 1 97.5 80 LYS B CA 1
ATOM 2326 C C . LYS B 1 80 ? 6.746 28.859 -2.182 1 97.5 80 LYS B C 1
ATOM 2328 O O . LYS B 1 80 ? 6.941 28.219 -3.219 1 97.5 80 LYS B O 1
ATOM 2333 N N . ASN B 1 81 ? 7.242 28.5 -1.043 1 97.75 81 ASN B N 1
ATOM 2334 C CA . ASN B 1 81 ? 8.109 27.344 -0.89 1 97.75 81 ASN B CA 1
ATOM 2335 C C . ASN B 1 81 ? 7.32 26.031 -0.953 1 97.75 81 ASN B C 1
ATOM 2337 O O . ASN B 1 81 ? 7.891 24.969 -1.171 1 97.75 81 ASN B O 1
ATOM 2341 N N . LEU B 1 82 ? 6.004 26.125 -0.73 1 97.88 82 LEU B N 1
ATOM 2342 C CA . LEU B 1 82 ? 5.133 24.953 -0.708 1 97.88 82 LEU B CA 1
ATOM 2343 C C . LEU B 1 82 ? 4.855 24.453 -2.123 1 97.88 82 LEU B C 1
ATOM 2345 O O . LEU B 1 82 ? 4.777 23.25 -2.355 1 97.88 82 LEU B O 1
ATOM 2349 N N . ASN B 1 83 ? 4.848 25.328 -3.023 1 96.38 83 ASN B N 1
ATOM 2350 C CA . ASN B 1 83 ? 4.398 25.047 -4.379 1 96.38 83 ASN B CA 1
ATOM 2351 C C . ASN B 1 83 ? 5.262 23.984 -5.043 1 96.38 83 ASN B C 1
ATOM 2353 O O . ASN B 1 83 ? 4.742 23.016 -5.605 1 96.38 83 ASN B O 1
ATOM 2357 N N . PRO B 1 84 ? 6.578 24.031 -4.902 1 96.94 84 PRO B N 1
ATOM 2358 C CA . PRO B 1 84 ? 7.426 23.047 -5.57 1 96.94 84 PRO B CA 1
ATOM 2359 C C . PRO B 1 84 ? 7.293 21.641 -4.961 1 96.94 84 PRO B C 1
ATOM 2361 O O . PRO B 1 84 ? 7.738 20.672 -5.559 1 96.94 84 PRO B O 1
ATOM 2364 N N . THR B 1 85 ? 6.754 21.5 -3.789 1 98 85 THR B N 1
ATOM 2365 C CA . THR B 1 85 ? 6.629 20.203 -3.135 1 98 85 THR B CA 1
ATOM 2366 C C . THR B 1 85 ? 5.359 19.484 -3.586 1 98 85 THR B C 1
ATOM 2368 O O . THR B 1 85 ? 5.223 18.281 -3.395 1 98 85 THR B O 1
ATOM 2371 N N . LEU B 1 86 ? 4.422 20.188 -4.152 1 97.31 86 LEU B N 1
ATOM 2372 C CA . LEU B 1 86 ? 3.115 19.641 -4.496 1 97.31 86 LEU B CA 1
ATOM 2373 C C . LEU B 1 86 ? 3.178 18.859 -5.809 1 97.31 86 LEU B C 1
ATOM 2375 O O . LEU B 1 86 ? 3.938 19.219 -6.711 1 97.31 86 LEU B O 1
ATOM 2379 N N . PRO B 1 87 ? 2.381 17.734 -5.855 1 96.31 87 PRO B N 1
ATOM 2380 C CA . PRO B 1 87 ? 2.365 17 -7.125 1 96.31 87 PRO B CA 1
ATOM 2381 C C . PRO B 1 87 ? 1.729 17.797 -8.258 1 96.31 87 PRO B C 1
ATOM 2383 O O . PRO B 1 87 ? 0.766 18.531 -8.039 1 96.31 87 PRO B O 1
ATOM 2386 N N . ARG B 1 88 ? 2.197 17.672 -9.438 1 91.62 88 ARG B N 1
ATOM 2387 C CA . ARG B 1 88 ? 1.784 18.484 -10.57 1 91.62 88 ARG B CA 1
ATOM 2388 C C . ARG B 1 88 ? 0.556 17.891 -11.25 1 91.62 88 ARG B C 1
ATOM 2390 O O . ARG B 1 88 ? -0.242 18.625 -11.844 1 91.62 88 ARG B O 1
ATOM 2397 N N . ASN B 1 89 ? 0.396 16.625 -11.18 1 91.38 89 ASN B N 1
ATOM 2398 C CA . ASN B 1 89 ? -0.661 15.992 -11.961 1 91.38 89 ASN B CA 1
ATOM 2399 C C . ASN B 1 89 ? -1.849 15.609 -11.078 1 91.38 89 ASN B C 1
ATOM 2401 O O . ASN B 1 89 ? -2.697 14.82 -11.484 1 91.38 89 ASN B O 1
ATOM 2405 N N . HIS B 1 90 ? -1.856 16.156 -9.906 1 94.88 90 HIS B N 1
ATOM 2406 C CA . HIS B 1 90 ? -2.971 15.906 -9 1 94.88 90 HIS B CA 1
ATOM 2407 C C . HIS B 1 90 ? -4.207 16.703 -9.414 1 94.88 90 HIS B C 1
ATOM 2409 O O . HIS B 1 90 ? -4.109 17.875 -9.758 1 94.88 90 HIS B O 1
ATOM 2415 N N . PRO B 1 91 ? -5.375 16.062 -9.359 1 94 91 PRO B N 1
ATOM 2416 C CA . PRO B 1 91 ? -6.582 16.828 -9.695 1 94 91 PRO B CA 1
ATOM 2417 C C . PRO B 1 91 ? -6.867 17.953 -8.703 1 94 91 PRO B C 1
ATOM 2419 O O . PRO B 1 91 ? -6.652 17.781 -7.5 1 94 91 PRO B O 1
ATOM 2422 N N . ARG B 1 92 ? -7.426 19.062 -9.18 1 88.62 92 ARG B N 1
ATOM 2423 C CA . ARG B 1 92 ? -7.746 20.219 -8.344 1 88.62 92 ARG B CA 1
ATOM 2424 C C . ARG B 1 92 ? -8.844 19.875 -7.34 1 88.62 92 ARG B C 1
ATOM 2426 O O . ARG B 1 92 ? -8.789 20.297 -6.184 1 88.62 92 ARG B O 1
ATOM 2433 N N . THR B 1 93 ? -9.781 19.125 -7.848 1 93.25 93 THR B N 1
ATOM 2434 C CA . THR B 1 93 ? -10.891 18.688 -7.008 1 93.25 93 THR B CA 1
ATOM 2435 C C . THR B 1 93 ? -11.133 17.203 -7.156 1 93.25 93 THR B C 1
ATOM 2437 O O . THR B 1 93 ? -11.086 16.656 -8.266 1 93.25 93 THR B O 1
ATOM 2440 N N . ILE B 1 94 ? -11.32 16.547 -6.062 1 96.94 94 ILE B N 1
ATOM 2441 C CA . ILE B 1 94 ? -11.648 15.125 -6.051 1 96.94 94 ILE B CA 1
ATOM 2442 C C . ILE B 1 94 ? -12.945 14.906 -5.273 1 96.94 94 ILE B C 1
ATOM 2444 O O . ILE B 1 94 ? -13.055 15.305 -4.109 1 96.94 94 ILE B O 1
ATOM 2448 N N . ASN B 1 95 ? -13.93 14.312 -5.961 1 96.19 95 ASN B N 1
ATOM 2449 C CA . ASN B 1 95 ? -15.203 13.977 -5.336 1 96.19 95 ASN B CA 1
ATOM 2450 C C . ASN B 1 95 ? -15.383 12.469 -5.195 1 96.19 95 ASN B C 1
ATOM 2452 O O . ASN B 1 95 ? -14.781 11.695 -5.945 1 96.19 95 ASN B O 1
ATOM 2456 N N . LYS B 1 96 ? -16.203 12.094 -4.203 1 97.06 96 LYS B N 1
ATOM 2457 C CA . LYS B 1 96 ? -16.625 10.703 -4.105 1 97.06 96 LYS B CA 1
ATOM 2458 C C . LYS B 1 96 ? -17.25 10.227 -5.41 1 97.06 96 LYS B C 1
ATOM 2460 O O . LYS B 1 96 ? -18.047 10.953 -6.02 1 97.06 96 LYS B O 1
ATOM 2465 N N . GLY B 1 97 ? -16.734 9.047 -5.867 1 97.88 97 GLY B N 1
ATOM 2466 C CA . GLY B 1 97 ? -17.281 8.492 -7.098 1 97.88 97 GLY B CA 1
ATOM 2467 C C . GLY B 1 97 ? -16.453 8.805 -8.32 1 97.88 97 GLY B C 1
ATOM 2468 O O . GLY B 1 97 ? -16.641 8.203 -9.383 1 97.88 97 GLY B O 1
ATOM 2469 N N . ASP B 1 98 ? -15.5 9.781 -8.234 1 97.88 98 ASP B N 1
ATOM 2470 C CA . ASP B 1 98 ? -14.625 10.078 -9.359 1 97.88 98 ASP B CA 1
ATOM 2471 C C . ASP B 1 98 ? -13.82 8.852 -9.773 1 97.88 98 ASP B C 1
ATOM 2473 O O . ASP B 1 98 ? -13.352 8.094 -8.922 1 97.88 98 ASP B O 1
ATOM 2477 N N . VAL B 1 99 ? -13.695 8.633 -11.047 1 97.69 99 VAL B N 1
ATOM 2478 C CA . VAL B 1 99 ? -12.742 7.672 -11.586 1 97.69 99 VAL B CA 1
ATOM 2479 C C . VAL B 1 99 ? -11.461 8.398 -12.008 1 97.69 99 VAL B C 1
ATOM 2481 O O . VAL B 1 99 ? -11.484 9.266 -12.875 1 97.69 99 VAL B O 1
ATOM 2484 N N . LEU B 1 100 ? -10.336 8.031 -11.367 1 97.44 100 LEU B N 1
ATOM 2485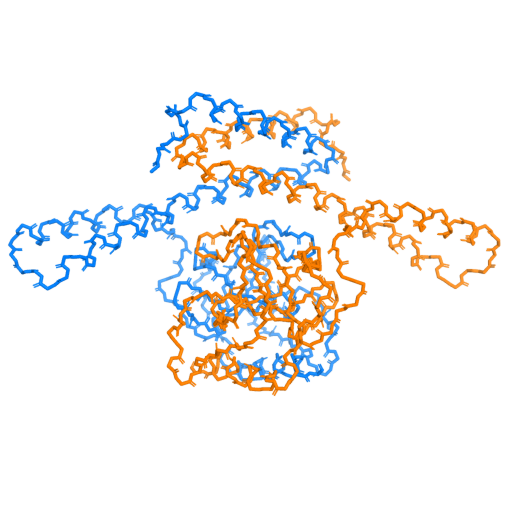 C CA . LEU B 1 100 ? -9.047 8.68 -11.594 1 97.44 100 LEU B CA 1
ATOM 2486 C C . LEU B 1 100 ? -7.969 7.652 -11.906 1 97.44 100 LEU B C 1
ATOM 2488 O O . LEU B 1 100 ? -8.195 6.449 -11.766 1 97.44 100 LEU B O 1
ATOM 2492 N N . TYR B 1 101 ? -6.863 8.188 -12.477 1 97.56 101 TYR B N 1
ATOM 2493 C CA . TYR B 1 101 ? -5.668 7.355 -12.602 1 97.56 101 TYR B CA 1
ATOM 2494 C C . TYR B 1 101 ? -4.91 7.289 -11.281 1 97.56 101 TYR B C 1
ATOM 2496 O O . TYR B 1 101 ? -4.602 8.32 -10.688 1 97.56 101 TYR B O 1
ATOM 2504 N N . VAL B 1 102 ? -4.664 6.086 -10.797 1 98.56 102 VAL B N 1
ATOM 2505 C CA . VAL B 1 102 ? -3.967 5.879 -9.531 1 98.56 102 VAL B CA 1
ATOM 2506 C C . VAL B 1 102 ? -2.627 5.191 -9.781 1 98.56 102 VAL B C 1
ATOM 2508 O O . VAL B 1 102 ? -2.572 4.137 -10.414 1 98.56 102 VAL B O 1
ATOM 2511 N N . ASN B 1 103 ? -1.55 5.809 -9.312 1 98.31 103 ASN B N 1
ATOM 2512 C CA . ASN B 1 103 ? -0.22 5.215 -9.398 1 98.31 103 ASN B CA 1
ATOM 2513 C C . ASN B 1 103 ? 0.067 4.297 -8.219 1 98.31 103 ASN B C 1
ATOM 2515 O O . ASN B 1 103 ? 0.479 4.762 -7.152 1 98.31 103 ASN B O 1
ATOM 2519 N N . TYR B 1 104 ? -0.07 2.998 -8.43 1 98.69 104 TYR B N 1
ATOM 2520 C CA . TYR B 1 104 ? 0.149 2.051 -7.34 1 98.69 104 TYR B CA 1
ATOM 2521 C C . TYR B 1 104 ? 1.624 1.686 -7.223 1 98.69 104 TYR B C 1
ATOM 2523 O O . TYR B 1 104 ? 2.033 1.029 -6.262 1 98.69 104 TYR B O 1
ATOM 2531 N N . GLY B 1 105 ? 2.404 2.1 -8.227 1 98.31 105 GLY B N 1
ATOM 2532 C CA . GLY B 1 105 ? 3.805 1.709 -8.227 1 98.31 105 GLY B CA 1
ATOM 2533 C C . GLY B 1 105 ? 4.008 0.218 -8.422 1 98.31 105 GLY B C 1
ATOM 2534 O O . GLY B 1 105 ? 3.424 -0.38 -9.328 1 98.31 105 GLY B O 1
ATOM 2535 N N . GLN B 1 106 ? 5.027 -0.312 -7.727 1 98.69 106 GLN B N 1
ATOM 2536 C CA . GLN B 1 106 ? 5.262 -1.752 -7.688 1 98.69 106 GLN B CA 1
ATOM 2537 C C . GLN B 1 106 ? 4.875 -2.338 -6.332 1 98.69 106 GLN B C 1
ATOM 2539 O O . GLN B 1 106 ? 5.441 -1.961 -5.305 1 98.69 106 GLN B O 1
ATOM 2544 N N . GLY B 1 107 ? 3.932 -3.229 -6.398 1 98.5 107 GLY B N 1
ATOM 2545 C CA . GLY B 1 107 ? 3.34 -3.75 -5.176 1 98.5 107 GLY B CA 1
ATOM 2546 C C . GLY B 1 107 ? 4.211 -4.777 -4.48 1 98.5 107 GLY B C 1
ATOM 2547 O O . GLY B 1 107 ? 5.164 -5.293 -5.07 1 98.5 107 GLY B O 1
ATOM 2548 N N . TYR B 1 108 ? 3.941 -5.027 -3.221 1 98.62 108 TYR B N 1
ATOM 2549 C CA . TYR B 1 108 ? 4.531 -6.086 -2.408 1 98.62 108 TYR B CA 1
ATOM 2550 C C . TYR B 1 108 ? 3.811 -7.41 -2.631 1 98.62 108 TYR B C 1
ATOM 2552 O O . TYR B 1 108 ? 2.594 -7.5 -2.457 1 98.62 108 TYR B O 1
ATOM 2560 N N . GLY B 1 109 ? 4.5 -8.414 -3.062 1 97.88 109 GLY B N 1
ATOM 2561 C CA . GLY B 1 109 ? 3.865 -9.688 -3.381 1 97.88 109 GLY B CA 1
ATOM 2562 C C . GLY B 1 109 ? 2.852 -9.578 -4.504 1 97.88 109 GLY B C 1
ATOM 2563 O O . GLY B 1 109 ? 3.186 -9.148 -5.609 1 97.88 109 GLY B O 1
ATOM 2564 N N . ALA B 1 110 ? 1.592 -9.883 -4.156 1 97.31 110 ALA B N 1
ATOM 2565 C CA . ALA B 1 110 ? 0.525 -9.859 -5.156 1 97.31 110 ALA B CA 1
ATOM 2566 C C . ALA B 1 110 ? -0.339 -8.609 -5.004 1 97.31 110 ALA B C 1
ATOM 2568 O O . ALA B 1 110 ? -1.438 -8.539 -5.559 1 97.31 110 ALA B O 1
ATOM 2569 N N . GLU B 1 111 ? 0.124 -7.641 -4.254 1 98.62 111 GLU B N 1
ATOM 2570 C CA . GLU B 1 111 ? -0.57 -6.359 -4.211 1 98.62 111 GLU B CA 1
ATOM 2571 C C . GLU B 1 111 ? -0.51 -5.652 -5.562 1 98.62 111 GLU B C 1
ATOM 2573 O O . GLU B 1 111 ? 0.436 -5.848 -6.328 1 98.62 111 GLU B O 1
ATOM 2578 N N . ILE B 1 112 ? -1.496 -4.855 -5.785 1 98.38 112 ILE B N 1
ATOM 2579 C CA . ILE B 1 112 ? -1.686 -4.207 -7.074 1 98.38 112 ILE B CA 1
ATOM 2580 C C . ILE B 1 112 ? -0.459 -3.359 -7.414 1 98.38 112 ILE B C 1
ATOM 2582 O O . ILE B 1 112 ? 0.117 -2.715 -6.535 1 98.38 112 ILE B O 1
ATOM 2586 N N . SER B 1 113 ? -0.08 -3.381 -8.68 1 98.5 113 SER B N 1
ATOM 2587 C CA . SER B 1 113 ? 1.066 -2.639 -9.195 1 98.5 113 SER B CA 1
ATOM 2588 C C . SER B 1 113 ? 0.676 -1.772 -10.383 1 98.5 113 SER B C 1
ATOM 2590 O O . SER B 1 113 ? -0.422 -1.914 -10.93 1 98.5 113 SER B O 1
ATOM 2592 N N . ASN B 1 114 ? 1.56 -0.888 -10.758 1 97.69 114 ASN B N 1
ATOM 2593 C CA . ASN B 1 114 ? 1.406 -0.018 -11.914 1 97.69 114 ASN B CA 1
ATOM 2594 C C . ASN B 1 114 ? 0.218 0.926 -11.758 1 97.69 114 ASN B C 1
ATOM 2596 O O . ASN B 1 114 ? -0.288 1.112 -10.648 1 97.69 114 ASN B O 1
ATOM 2600 N N . GLY B 1 115 ? -0.042 1.607 -12.75 1 97.12 115 GLY B N 1
ATOM 2601 C CA . GLY B 1 115 ? -1.17 2.525 -12.742 1 97.12 115 GLY B CA 1
ATOM 2602 C C . GLY B 1 115 ? -2.475 1.872 -13.156 1 97.12 115 GLY B C 1
ATOM 2603 O O . GLY B 1 115 ? -2.496 1.052 -14.078 1 97.12 115 GLY B O 1
ATOM 2604 N N . HIS B 1 116 ? -3.52 2.184 -12.477 1 98.12 116 HIS B N 1
ATOM 2605 C CA . HIS B 1 116 ? -4.875 1.753 -12.805 1 98.12 116 HIS B CA 1
ATOM 2606 C C . HIS B 1 116 ? -5.875 2.889 -12.617 1 98.12 116 HIS B C 1
ATOM 2608 O O . HIS B 1 116 ? -5.664 3.777 -11.789 1 98.12 116 HIS B O 1
ATOM 2614 N N . TYR B 1 117 ? -6.84 2.75 -13.383 1 98.06 117 TYR B N 1
ATOM 2615 C CA . TYR B 1 117 ? -7.996 3.555 -13 1 98.06 117 TYR B CA 1
ATOM 2616 C C . TYR B 1 117 ? -8.641 3.018 -11.727 1 98.06 117 TYR B C 1
ATOM 2618 O O . TYR B 1 117 ? -8.602 1.813 -11.461 1 98.06 117 TYR B O 1
ATOM 2626 N N . GLY B 1 118 ? -9.188 3.881 -10.922 1 98.56 118 GLY B N 1
ATOM 2627 C CA . GLY B 1 118 ? -9.867 3.516 -9.688 1 98.56 118 GLY B CA 1
ATOM 2628 C C . GLY B 1 118 ? -10.984 4.473 -9.312 1 98.56 118 GLY B C 1
ATOM 2629 O O . GLY B 1 118 ? -10.977 5.633 -9.734 1 98.56 118 GLY B O 1
ATOM 2630 N N . VAL B 1 119 ? -11.883 4.008 -8.523 1 98.75 119 VAL B N 1
ATOM 2631 C CA . VAL B 1 119 ? -13 4.816 -8.039 1 98.75 119 VAL B CA 1
ATOM 2632 C C . VAL B 1 119 ? -12.68 5.355 -6.645 1 98.75 119 VAL B C 1
ATOM 2634 O O . VAL B 1 119 ? -12.312 4.598 -5.746 1 98.75 119 VAL B O 1
ATOM 2637 N N . VAL B 1 120 ? -12.859 6.652 -6.445 1 98.69 120 VAL B N 1
ATOM 2638 C CA . VAL B 1 120 ? -12.688 7.273 -5.137 1 98.69 120 VAL B CA 1
ATOM 2639 C C . VAL B 1 120 ? -13.906 6.984 -4.262 1 98.69 120 VAL B C 1
ATOM 2641 O O . VAL B 1 120 ? -15.039 7.301 -4.641 1 98.69 120 VAL B O 1
ATOM 2644 N N . LEU B 1 121 ? -13.656 6.461 -3.08 1 98.62 121 LEU B N 1
ATOM 2645 C CA . LEU B 1 121 ? -14.766 6.066 -2.215 1 98.62 121 LEU B CA 1
ATOM 2646 C C . LEU B 1 121 ? -14.875 7.004 -1.017 1 98.62 121 LEU B C 1
ATOM 2648 O O . LEU B 1 121 ? -15.977 7.266 -0.532 1 98.62 121 LEU B O 1
ATOM 2652 N N . LYS B 1 122 ? -13.75 7.422 -0.542 1 98.31 122 LYS B N 1
ATOM 2653 C CA . LYS B 1 122 ? -13.742 8.227 0.673 1 98.31 122 LYS B CA 1
ATOM 2654 C C . LYS B 1 122 ? -12.406 8.938 0.854 1 98.31 122 LYS B C 1
ATOM 2656 O O . LYS B 1 122 ? -11.344 8.344 0.626 1 98.31 122 LYS B O 1
ATOM 2661 N N . ARG B 1 123 ? -12.469 10.172 1.207 1 97.56 123 ARG B N 1
ATOM 2662 C CA . ARG B 1 123 ? -11.273 10.883 1.659 1 97.56 123 ARG B CA 1
ATOM 2663 C C . ARG B 1 123 ? -11.164 10.859 3.18 1 97.56 123 ARG B C 1
ATOM 2665 O O . ARG B 1 123 ? -12.156 11.078 3.883 1 97.56 123 ARG B O 1
ATOM 2672 N N . LYS B 1 124 ? -10.062 10.586 3.725 1 96.81 124 LYS B N 1
ATOM 2673 C CA . LYS B 1 124 ? -9.719 10.734 5.137 1 96.81 124 LYS B CA 1
ATOM 2674 C C . LYS B 1 124 ? -8.344 11.359 5.309 1 96.81 124 LYS B C 1
ATOM 2676 O O . LYS B 1 124 ? -7.324 10.664 5.211 1 96.81 124 LYS B O 1
ATOM 2681 N N . GLY B 1 125 ? -8.352 12.641 5.691 1 94.12 125 GLY B N 1
ATOM 2682 C CA . GLY B 1 125 ? -7.082 13.352 5.711 1 94.12 125 GLY B CA 1
ATOM 2683 C C . GLY B 1 125 ? -6.434 13.453 4.344 1 94.12 125 GLY B C 1
ATOM 2684 O O . GLY B 1 125 ? -7.062 13.891 3.383 1 94.12 125 GLY B O 1
ATOM 2685 N N . SER B 1 126 ? -5.172 13.055 4.266 1 96.38 126 SER B N 1
ATOM 2686 C CA . SER B 1 126 ? -4.434 13.117 3.01 1 96.38 126 SER B CA 1
ATOM 2687 C C . SER B 1 126 ? -4.598 11.828 2.211 1 96.38 126 SER B C 1
ATOM 2689 O O . SER B 1 126 ? -4.016 11.68 1.136 1 96.38 126 SER B O 1
ATOM 2691 N N . ASN B 1 127 ? -5.41 10.898 2.73 1 98 127 ASN B N 1
ATOM 2692 C CA . ASN B 1 127 ? -5.574 9.609 2.064 1 98 127 ASN B CA 1
ATOM 2693 C C . ASN B 1 127 ? -6.961 9.469 1.446 1 98 127 ASN B C 1
ATOM 2695 O O . ASN B 1 127 ? -7.902 10.141 1.867 1 98 127 ASN B O 1
ATOM 2699 N N . TYR B 1 128 ? -7.039 8.625 0.447 1 98.62 128 TYR B N 1
ATOM 2700 C CA . TYR B 1 128 ? -8.289 8.297 -0.238 1 98.62 128 TYR B CA 1
ATOM 2701 C C . TYR B 1 128 ? -8.484 6.789 -0.333 1 98.62 128 TYR B C 1
ATOM 2703 O O . TYR B 1 128 ? -7.582 6.07 -0.77 1 98.62 128 TYR B O 1
ATOM 2711 N N . LEU B 1 129 ? -9.602 6.344 0.162 1 98.81 129 LEU B N 1
ATOM 2712 C CA . LEU B 1 129 ? -9.977 4.965 -0.139 1 98.81 129 LEU B CA 1
ATOM 2713 C C . LEU B 1 129 ? -10.352 4.812 -1.608 1 98.81 129 LEU B C 1
ATOM 2715 O O . LEU B 1 129 ? -11.219 5.535 -2.109 1 98.81 129 LEU B O 1
ATOM 2719 N N . VAL B 1 130 ? -9.664 3.879 -2.311 1 98.94 130 VAL B N 1
ATOM 2720 C CA . VAL B 1 130 ? -9.875 3.725 -3.748 1 98.94 130 VAL B CA 1
ATOM 2721 C C . VAL B 1 130 ? -10.133 2.258 -4.074 1 98.94 130 VAL B C 1
ATOM 2723 O O . VAL B 1 130 ? -9.484 1.365 -3.525 1 98.94 130 VAL B O 1
ATOM 2726 N N . ALA B 1 131 ? -11.086 2 -4.902 1 98.88 131 ALA B N 1
ATOM 2727 C CA . ALA B 1 131 ? -11.32 0.689 -5.504 1 98.88 131 ALA B CA 1
ATOM 2728 C C . ALA B 1 131 ? -10.773 0.63 -6.926 1 98.88 131 ALA B C 1
ATOM 2730 O O . ALA B 1 131 ? -11.32 1.262 -7.832 1 98.88 131 ALA B O 1
ATOM 2731 N N . PRO B 1 132 ? -9.75 -0.155 -7.148 1 98.81 132 PRO B N 1
ATOM 2732 C CA . PRO B 1 132 ? -9.148 -0.199 -8.484 1 98.81 132 PRO B CA 1
ATOM 2733 C C . PRO B 1 132 ? -10.031 -0.923 -9.5 1 98.81 132 PRO B C 1
ATOM 2735 O O . PRO B 1 132 ? -10.828 -1.79 -9.125 1 98.81 132 PRO B O 1
ATOM 2738 N N . LEU B 1 133 ? -9.82 -0.528 -10.711 1 98.56 133 LEU B N 1
ATOM 2739 C CA . LEU B 1 133 ? -10.484 -1.2 -11.828 1 98.56 133 LEU B CA 1
ATOM 2740 C C . LEU B 1 133 ? -9.5 -2.092 -12.578 1 98.56 133 LEU B C 1
ATOM 2742 O O . LEU B 1 133 ? -8.305 -1.79 -12.648 1 98.56 133 LEU B O 1
ATOM 2746 N N . THR B 1 134 ? -9.984 -3.184 -13.086 1 97.81 134 THR B N 1
ATOM 2747 C CA . THR B 1 134 ? -9.203 -4.102 -13.906 1 97.81 134 THR B CA 1
ATOM 2748 C C . THR B 1 134 ? -10.008 -4.559 -15.117 1 97.81 134 THR B C 1
ATOM 2750 O O . THR B 1 134 ? -11.219 -4.348 -15.188 1 97.81 134 THR B O 1
ATOM 2753 N N . LYS B 1 135 ? -9.367 -5.09 -16.172 1 95.44 135 LYS B N 1
ATOM 2754 C CA . LYS B 1 135 ? -10 -5.52 -17.422 1 95.44 135 LYS B CA 1
ATOM 2755 C C . LYS B 1 135 ? -10.664 -6.887 -17.25 1 95.44 135 LYS B C 1
ATOM 2757 O O . LYS B 1 135 ? -11.547 -7.254 -18.031 1 95.44 135 LYS B O 1
ATOM 2762 N N . THR B 1 136 ? -10.25 -7.605 -16.203 1 95.12 136 THR B N 1
ATOM 2763 C CA . THR B 1 136 ? -10.727 -8.977 -16.047 1 95.12 136 THR B CA 1
ATOM 2764 C C . THR B 1 136 ? -11.781 -9.062 -14.945 1 95.12 136 THR B C 1
ATOM 2766 O O . THR B 1 136 ? -11.625 -8.445 -13.891 1 95.12 136 THR B O 1
ATOM 2769 N N . GLN B 1 137 ? -12.734 -9.867 -15.273 1 95.88 137 GLN B N 1
ATOM 2770 C CA . GLN B 1 137 ? -13.781 -10.086 -14.273 1 95.88 137 GLN B CA 1
ATOM 2771 C C . GLN B 1 137 ? -13.211 -10.75 -13.023 1 95.88 137 GLN B C 1
ATOM 2773 O O . GLN B 1 137 ? -12.422 -11.688 -13.109 1 95.88 137 GLN B O 1
ATOM 2778 N N . GLN B 1 138 ? -13.68 -10.227 -11.844 1 95.69 138 GLN B N 1
ATOM 2779 C CA . GLN B 1 138 ? -13.203 -10.742 -10.562 1 95.69 138 GLN B CA 1
ATOM 2780 C C . GLN B 1 138 ? -14.141 -11.812 -10.016 1 95.69 138 GLN B C 1
ATOM 2782 O O . GLN B 1 138 ? -15.344 -11.797 -10.297 1 95.69 138 GLN B O 1
ATOM 2787 N N . PRO B 1 139 ? -13.602 -12.734 -9.219 1 93.88 139 PRO B N 1
ATOM 2788 C CA . PRO B 1 139 ? -14.406 -13.836 -8.68 1 93.88 139 PRO B CA 1
ATOM 2789 C C . PRO B 1 139 ? -15.203 -13.438 -7.438 1 93.88 139 PRO B C 1
ATOM 2791 O O . PRO B 1 139 ? -14.992 -13.984 -6.355 1 93.88 139 PRO B O 1
ATOM 2794 N N . ASP B 1 140 ? -16.219 -12.586 -7.609 1 96.12 140 ASP B N 1
ATOM 2795 C CA . ASP B 1 140 ? -16.969 -12.031 -6.488 1 96.12 140 ASP B CA 1
ATOM 2796 C C . ASP B 1 140 ? -18.422 -12.5 -6.512 1 96.12 140 ASP B C 1
ATOM 2798 O O . ASP B 1 140 ? -19.281 -11.922 -5.848 1 96.12 140 ASP B O 1
ATOM 2802 N N . ALA B 1 141 ? -18.672 -13.586 -7.375 1 94.38 141 ALA B N 1
ATOM 2803 C CA . ALA B 1 141 ? -20.016 -14.148 -7.469 1 94.38 141 ALA B CA 1
ATOM 2804 C C . ALA B 1 141 ? -21.062 -13.047 -7.586 1 94.38 141 ALA B C 1
ATOM 2806 O O . ALA B 1 141 ? -20.969 -12.172 -8.453 1 94.38 141 ALA B O 1
ATOM 2807 N N . GLY B 1 142 ? -22.016 -12.977 -6.688 1 94.56 142 GLY B N 1
ATOM 2808 C CA . GLY B 1 142 ? -23.125 -12.023 -6.746 1 94.56 142 GLY B CA 1
ATOM 2809 C C . GLY B 1 142 ? -22.688 -10.594 -6.465 1 94.56 142 GLY B C 1
ATOM 2810 O O . GLY B 1 142 ? -23.453 -9.656 -6.695 1 94.56 142 GLY B O 1
ATOM 2811 N N . ASN B 1 143 ? -21.438 -10.398 -6.078 1 97.19 143 ASN B N 1
ATOM 2812 C CA . ASN B 1 143 ? -20.953 -9.062 -5.734 1 97.19 143 ASN B CA 1
ATOM 2813 C C . ASN B 1 143 ? -20.047 -8.5 -6.816 1 97.19 143 ASN B C 1
ATOM 2815 O O . ASN B 1 143 ? -19.375 -7.488 -6.605 1 97.19 143 ASN B O 1
ATOM 2819 N N . THR B 1 144 ? -20 -9.141 -7.949 1 97.25 144 THR B N 1
ATOM 2820 C CA . THR B 1 144 ? -19.25 -8.609 -9.07 1 97.25 144 THR B CA 1
ATOM 2821 C C . THR B 1 144 ? -19.766 -7.23 -9.477 1 97.25 144 THR B C 1
ATOM 2823 O O . THR B 1 144 ? -20.984 -7.012 -9.523 1 97.25 144 THR B O 1
ATOM 2826 N N . MET B 1 145 ? -18.859 -6.32 -9.672 1 97.88 145 MET B N 1
ATOM 2827 C CA . MET B 1 145 ? -19.188 -4.953 -10.055 1 97.88 145 MET B CA 1
ATOM 2828 C C . MET B 1 145 ? -18.531 -4.574 -11.375 1 97.88 145 MET B C 1
ATOM 2830 O O . MET B 1 145 ? -17.297 -4.652 -11.5 1 97.88 145 MET B O 1
ATOM 2834 N N . ILE B 1 146 ? -19.359 -4.207 -12.297 1 97.88 146 ILE B N 1
ATOM 2835 C CA . ILE B 1 146 ? -18.891 -3.793 -13.617 1 97.88 146 ILE B CA 1
ATOM 2836 C C . ILE B 1 146 ? -19.281 -2.342 -13.875 1 97.88 146 ILE B C 1
ATOM 2838 O O . ILE B 1 146 ? -20.453 -1.971 -13.711 1 97.88 146 ILE B O 1
ATOM 2842 N N . LEU B 1 147 ? -18.359 -1.537 -14.164 1 98.12 147 LEU B N 1
ATOM 2843 C CA . LEU B 1 147 ? -18.609 -0.169 -14.602 1 98.12 147 LEU B CA 1
ATOM 2844 C C . LEU B 1 147 ? -18.516 -0.056 -16.109 1 98.12 147 LEU B C 1
ATOM 2846 O O . LEU B 1 147 ? -17.562 -0.552 -16.719 1 98.12 147 LEU B O 1
ATOM 2850 N N . ARG B 1 148 ? -19.469 0.59 -16.703 1 97.12 148 ARG B N 1
ATOM 2851 C CA . ARG B 1 148 ? -19.562 0.656 -18.156 1 97.12 148 ARG B CA 1
ATOM 2852 C C . ARG B 1 148 ? -19.531 2.102 -18.641 1 97.12 148 ARG B C 1
ATOM 2854 O O . ARG B 1 148 ? -19.625 3.033 -17.844 1 97.12 148 ARG B O 1
ATOM 2861 N N . ASN B 1 149 ? -19.25 2.26 -19.938 1 94.94 149 ASN B N 1
ATOM 2862 C CA . ASN B 1 149 ? -19.25 3.549 -20.625 1 94.94 149 ASN B CA 1
ATOM 2863 C C . ASN B 1 149 ? -18.266 4.523 -19.969 1 94.94 149 ASN B C 1
ATOM 2865 O O . ASN B 1 149 ? -18.594 5.688 -19.75 1 94.94 149 ASN B O 1
ATOM 2869 N N . LEU B 1 150 ? -17.141 4.027 -19.609 1 95.69 150 LEU B N 1
ATOM 2870 C CA . LEU B 1 150 ? -16.141 4.863 -18.953 1 95.69 150 LEU B CA 1
ATOM 2871 C C . LEU B 1 150 ? -15.516 5.844 -19.938 1 95.69 150 LEU B C 1
ATOM 2873 O O . LEU B 1 150 ? -15.32 7.016 -19.609 1 95.69 150 LEU B O 1
ATOM 2877 N N . GLY B 1 151 ? -15.195 5.355 -21.172 1 94.75 151 GLY B N 1
ATOM 2878 C CA . GLY B 1 151 ? -14.586 6.195 -22.188 1 94.75 151 GLY B CA 1
ATOM 2879 C C . GLY B 1 151 ? -13.25 6.777 -21.766 1 94.75 151 GLY B C 1
ATOM 2880 O O . GLY B 1 151 ? -12.953 7.938 -22.047 1 94.75 151 GLY B O 1
ATOM 2881 N N . LEU B 1 152 ? -12.477 5.996 -21.016 1 95.62 152 LEU B N 1
ATOM 2882 C CA . LEU B 1 152 ? -11.203 6.473 -20.5 1 95.62 152 LEU B CA 1
ATOM 2883 C C . LEU B 1 152 ? -10.062 6.133 -21.453 1 95.62 152 LEU B C 1
ATOM 2885 O O . LEU B 1 152 ? -10.094 5.09 -22.109 1 95.62 152 LEU B O 1
ATOM 2889 N N . PRO B 1 153 ? -9.055 7.008 -21.469 1 94.31 153 PRO B N 1
ATOM 2890 C CA . PRO B 1 153 ? -7.945 6.746 -22.391 1 94.31 153 PRO B CA 1
ATOM 2891 C C . PRO B 1 153 ? -7.172 5.477 -22.031 1 94.31 153 PRO B C 1
ATOM 2893 O O . PRO B 1 153 ? -6.992 5.172 -20.844 1 94.31 153 PRO B O 1
ATOM 2896 N N . ALA B 1 154 ? -6.867 4.75 -23 1 90.5 154 ALA B N 1
ATOM 2897 C CA . ALA B 1 154 ? -5.984 3.594 -22.891 1 90.5 154 ALA B CA 1
ATOM 2898 C C . ALA B 1 154 ? -4.773 3.74 -23.812 1 90.5 154 ALA B C 1
ATOM 2900 O O . ALA B 1 154 ? -4.562 4.801 -24.406 1 90.5 154 ALA B O 1
ATOM 2901 N N . LYS B 1 155 ? -3.883 2.736 -23.656 1 85.31 155 LYS B N 1
ATOM 2902 C CA . LYS B 1 155 ? -2.701 2.783 -24.516 1 85.31 155 LYS B CA 1
ATOM 2903 C C . LYS B 1 155 ? -3.094 2.855 -25.984 1 85.31 155 LYS B C 1
ATOM 2905 O O . LYS B 1 155 ? -4.016 2.166 -26.422 1 85.31 155 LYS B O 1
ATOM 2910 N N . GLY B 1 156 ? -2.42 3.637 -26.516 1 79.06 156 GLY B N 1
ATOM 2911 C CA . GLY B 1 156 ? -2.766 3.795 -27.922 1 79.06 156 GLY B CA 1
ATOM 2912 C C . GLY B 1 156 ? -4.121 4.438 -28.141 1 79.06 156 GLY B C 1
ATOM 2913 O O . GLY B 1 156 ? -4.734 4.934 -27.188 1 79.06 156 GLY B O 1
ATOM 2914 N N . ASN B 1 157 ? -4.574 4.887 -29.203 1 84.25 157 ASN B N 1
ATOM 2915 C CA . ASN B 1 157 ? -5.816 5.559 -29.562 1 84.25 157 ASN B CA 1
ATOM 2916 C C . ASN B 1 157 ? -7.039 4.766 -29.094 1 84.25 157 ASN B C 1
ATOM 2918 O O . ASN B 1 157 ? -8.133 4.938 -29.641 1 84.25 157 ASN B O 1
ATOM 2922 N N . GLN B 1 158 ? -6.789 3.906 -28.062 1 90.81 158 GLN B N 1
ATOM 2923 C CA . GLN B 1 158 ? -7.898 3.109 -27.547 1 90.81 158 GLN B CA 1
ATOM 2924 C C . GLN B 1 158 ? -8.5 3.746 -26.297 1 90.81 158 GLN B C 1
ATOM 2926 O O . GLN B 1 158 ? -7.949 4.711 -25.766 1 90.81 158 GLN B O 1
ATOM 2931 N N . THR B 1 159 ? -9.703 3.266 -26.047 1 92.69 159 THR B N 1
ATOM 2932 C CA . THR B 1 159 ? -10.383 3.73 -24.828 1 92.69 159 THR B CA 1
ATOM 2933 C C . THR B 1 159 ? -10.82 2.553 -23.969 1 92.69 159 THR B C 1
ATOM 2935 O O . THR B 1 159 ? -11.07 1.46 -24.484 1 92.69 159 THR B O 1
ATOM 2938 N N . VAL B 1 160 ? -10.75 2.705 -22.719 1 93.69 160 VAL B N 1
ATOM 2939 C CA . VAL B 1 160 ? -11.328 1.766 -21.766 1 93.69 160 VAL B CA 1
ATOM 2940 C C . VAL B 1 160 ? -12.812 2.068 -21.578 1 93.69 160 VAL B C 1
ATOM 2942 O O . VAL B 1 160 ? -13.18 3.137 -21.078 1 93.69 160 VAL B O 1
ATOM 2945 N N . GLN B 1 161 ? -13.617 1.142 -21.969 1 95.62 161 GLN B N 1
ATOM 2946 C CA . GLN B 1 161 ? -15.055 1.357 -21.891 1 95.62 161 GLN B CA 1
ATOM 2947 C C . GLN B 1 161 ? -15.656 0.652 -20.672 1 95.62 161 GLN B C 1
ATOM 2949 O O . GLN B 1 161 ? -16.656 1.103 -20.109 1 95.62 161 GLN B O 1
ATOM 2954 N N . ILE B 1 162 ? -15 -0.463 -20.328 1 97.06 162 ILE B N 1
ATOM 2955 C CA . ILE B 1 162 ? -15.508 -1.306 -19.25 1 97.06 162 ILE B CA 1
ATOM 2956 C C . ILE B 1 162 ? -14.414 -1.554 -18.219 1 97.06 162 ILE B C 1
ATOM 2958 O O . ILE B 1 162 ? -13.258 -1.784 -18.578 1 97.06 162 ILE B O 1
ATOM 2962 N N . GLY B 1 163 ? -14.828 -1.442 -16.969 1 98 163 GLY B N 1
ATOM 2963 C CA . GLY B 1 163 ? -13.938 -1.789 -15.867 1 98 163 GLY B CA 1
ATOM 2964 C C . GLY B 1 163 ? -14.602 -2.66 -14.82 1 98 163 GLY B C 1
ATOM 2965 O O . GLY B 1 163 ? -15.766 -2.443 -14.469 1 98 163 GLY B O 1
ATOM 2966 N N . TYR B 1 164 ? -13.875 -3.67 -14.406 1 98.5 164 TYR B N 1
ATOM 2967 C CA . TYR B 1 164 ? -14.305 -4.488 -13.281 1 98.5 164 TYR B CA 1
ATOM 2968 C C . TYR B 1 164 ? -13.672 -4.008 -11.977 1 98.5 164 TYR B C 1
ATOM 2970 O O . TYR B 1 164 ? -12.469 -3.775 -11.922 1 98.5 164 TYR B O 1
ATOM 2978 N N . VAL B 1 165 ? -14.477 -3.846 -10.938 1 98.75 165 VAL B N 1
ATOM 2979 C CA . VAL B 1 165 ? -13.938 -3.408 -9.656 1 98.75 165 VAL B CA 1
ATOM 2980 C C . VAL B 1 165 ? -13.188 -4.559 -8.992 1 98.75 165 VAL B C 1
ATOM 2982 O O . VAL B 1 165 ? -13.719 -5.656 -8.844 1 98.75 165 VAL B O 1
ATOM 2985 N N . ASN B 1 166 ? -11.953 -4.297 -8.68 1 98.56 166 ASN B N 1
ATOM 2986 C CA . ASN B 1 166 ? -11.133 -5.262 -7.961 1 98.56 166 ASN B CA 1
ATOM 2987 C C . ASN B 1 166 ? -11.211 -5.051 -6.449 1 98.56 166 ASN B C 1
ATOM 2989 O O . ASN B 1 166 ? -10.32 -4.449 -5.855 1 98.56 166 ASN B O 1
ATOM 2993 N N . PHE B 1 167 ? -12.156 -5.645 -5.805 1 98.69 167 PHE B N 1
ATOM 2994 C CA . PHE B 1 167 ? -12.414 -5.422 -4.391 1 98.69 167 PHE B CA 1
ATOM 2995 C C . PHE B 1 167 ? -11.273 -5.957 -3.535 1 98.69 167 PHE B C 1
ATOM 2997 O O . PHE B 1 167 ? -11.047 -5.473 -2.424 1 98.69 167 PHE B O 1
ATOM 3004 N N . GLY B 1 168 ? -10.555 -6.883 -3.996 1 98.25 168 GLY B N 1
ATOM 3005 C CA . GLY B 1 168 ? -9.469 -7.488 -3.242 1 98.25 168 GLY B CA 1
ATOM 3006 C C . GLY B 1 168 ? -8.234 -6.613 -3.17 1 98.25 168 GLY B C 1
ATOM 3007 O O . GLY B 1 168 ? -7.234 -6.984 -2.547 1 98.25 168 GLY B O 1
ATOM 3008 N N . GLN B 1 169 ? -8.328 -5.418 -3.799 1 98.75 169 GLN B N 1
ATOM 3009 C CA . GLN B 1 169 ? -7.191 -4.504 -3.822 1 98.75 169 GLN B CA 1
ATOM 3010 C C . GLN B 1 169 ? -7.586 -3.115 -3.332 1 98.75 169 GLN B C 1
ATOM 3012 O O . GLN B 1 169 ? -6.859 -2.145 -3.545 1 98.75 169 GLN B O 1
ATOM 3017 N N . VAL B 1 170 ? -8.758 -3.02 -2.703 1 98.88 170 VAL B N 1
ATOM 3018 C CA . VAL B 1 170 ? -9.195 -1.749 -2.139 1 98.88 170 VAL B CA 1
ATOM 3019 C C . VAL B 1 170 ? -8.242 -1.314 -1.031 1 98.88 170 VAL B C 1
ATOM 3021 O O . VAL B 1 170 ? -7.809 -2.135 -0.218 1 98.88 170 VAL B O 1
ATOM 3024 N N . LYS B 1 171 ? -7.922 -0.04 -1 1 98.81 171 LYS B N 1
ATOM 3025 C CA . LYS B 1 171 ? -7.004 0.466 0.015 1 98.81 171 LYS B CA 1
ATOM 3026 C C . LYS B 1 171 ? -7.031 1.991 0.071 1 98.81 171 LYS B C 1
ATOM 3028 O O . LYS B 1 171 ? -7.316 2.648 -0.932 1 98.81 171 LYS B O 1
ATOM 3033 N N . PHE B 1 172 ? -6.723 2.521 1.218 1 98.88 172 PHE B N 1
ATOM 3034 C CA . PHE B 1 172 ? -6.395 3.939 1.305 1 98.88 172 PHE B CA 1
ATOM 3035 C C . PHE B 1 172 ? -5.031 4.215 0.684 1 98.88 172 PHE B C 1
ATOM 3037 O O . PHE B 1 172 ? -4.062 3.51 0.961 1 98.88 172 PHE B O 1
ATOM 3044 N N . VAL B 1 173 ? -4.984 5.195 -0.167 1 98.81 173 VAL B N 1
ATOM 3045 C CA . VAL B 1 173 ? -3.729 5.633 -0.768 1 98.81 173 VAL B CA 1
ATOM 3046 C C . VAL B 1 173 ? -3.535 7.129 -0.533 1 98.81 173 VAL B C 1
ATOM 3048 O O . VAL B 1 173 ? -4.508 7.867 -0.375 1 98.81 173 VAL B O 1
ATOM 3051 N N . HIS B 1 174 ? -2.307 7.551 -0.448 1 98.69 174 HIS B N 1
ATOM 3052 C CA . HIS B 1 174 ? -1.984 8.969 -0.298 1 98.69 174 HIS B CA 1
ATOM 3053 C C . HIS B 1 174 ? -2.41 9.766 -1.526 1 98.69 174 HIS B C 1
ATOM 3055 O O . HIS B 1 174 ? -2.381 9.25 -2.646 1 98.69 174 HIS B O 1
ATOM 3061 N N . TYR B 1 175 ? -2.719 10.969 -1.364 1 98.25 175 TYR B N 1
ATOM 3062 C CA . TYR B 1 175 ? -3.277 11.773 -2.443 1 98.25 175 TYR B CA 1
ATOM 3063 C C . TYR B 1 175 ? -2.268 11.945 -3.574 1 98.25 175 TYR B C 1
ATOM 3065 O O . TYR B 1 175 ? -2.65 12.141 -4.73 1 98.25 175 TYR B O 1
ATOM 3073 N N . ARG B 1 176 ? -0.961 11.789 -3.283 1 98.25 176 ARG B N 1
ATOM 3074 C CA . ARG B 1 176 ? 0.084 11.961 -4.289 1 98.25 176 ARG B CA 1
ATOM 3075 C C . ARG B 1 176 ? 0.038 10.836 -5.32 1 98.25 176 ARG B C 1
ATOM 3077 O O . ARG B 1 176 ? 0.66 10.938 -6.383 1 98.25 176 ARG B O 1
ATOM 3084 N N . ARG B 1 177 ? -0.729 9.781 -5 1 98.56 177 ARG B N 1
ATOM 3085 C CA . ARG B 1 177 ? -0.859 8.68 -5.949 1 98.56 177 ARG B CA 1
ATOM 3086 C C . ARG B 1 177 ? -1.96 8.969 -6.969 1 98.56 177 ARG B C 1
ATOM 3088 O O . ARG B 1 177 ? -2.057 8.289 -7.992 1 98.56 177 ARG B O 1
ATOM 3095 N N . LEU B 1 178 ? -2.795 9.914 -6.66 1 98.38 178 LEU B N 1
ATOM 3096 C CA . LEU B 1 178 ? -3.934 10.211 -7.52 1 98.38 178 LEU B CA 1
ATOM 3097 C C . LEU B 1 178 ? -3.553 11.227 -8.594 1 98.38 178 LEU B C 1
ATOM 3099 O O . LEU B 1 178 ? -3.064 12.32 -8.281 1 98.38 178 LEU B O 1
ATOM 3103 N N . GLU B 1 179 ? -3.818 10.852 -9.781 1 97.12 179 GLU B N 1
ATOM 3104 C CA . GLU B 1 179 ? -3.459 11.703 -10.906 1 97.12 179 GLU B CA 1
ATOM 3105 C C . GLU B 1 179 ? -4.668 11.984 -11.789 1 97.12 179 GLU B C 1
ATOM 3107 O O . GLU B 1 179 ? -5.594 11.18 -11.867 1 97.12 179 GLU B O 1
ATOM 3112 N N . LYS B 1 180 ? -4.559 13.078 -12.438 1 91.88 180 LYS B N 1
ATOM 3113 C CA . LYS B 1 180 ? -5.551 13.398 -13.461 1 91.88 180 LYS B CA 1
ATOM 3114 C C . LYS B 1 180 ? -5.484 12.406 -14.617 1 91.88 180 LYS B C 1
ATOM 3116 O O . LYS B 1 180 ? -4.418 11.883 -14.93 1 91.88 180 LY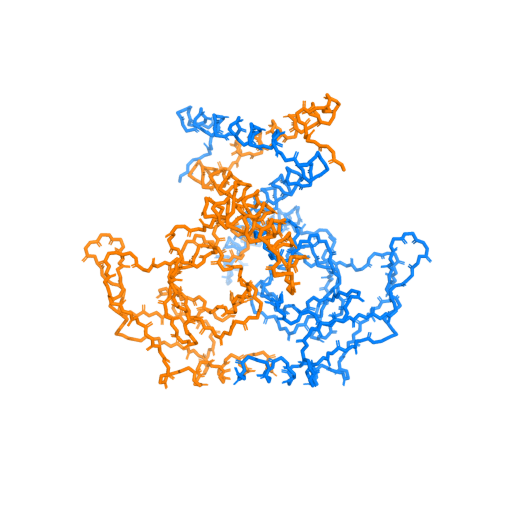S B O 1
ATOM 3121 N N . VAL B 1 181 ? -6.707 12.234 -15.156 1 92.44 181 VAL B N 1
ATOM 3122 C CA . VAL B 1 181 ? -6.734 11.406 -16.359 1 92.44 181 VAL B CA 1
ATOM 3123 C C . VAL B 1 181 ? -6.16 12.195 -17.547 1 92.44 181 VAL B C 1
ATOM 3125 O O . VAL B 1 181 ? -6.648 13.273 -17.875 1 92.44 181 VAL B O 1
ATOM 3128 N N . ARG B 1 182 ? -5.176 11.633 -18.078 1 86.5 182 ARG B N 1
ATOM 3129 C CA . ARG B 1 182 ? -4.5 12.32 -19.172 1 86.5 182 ARG B CA 1
ATOM 3130 C C . ARG B 1 182 ? -5.152 11.992 -20.516 1 86.5 182 ARG B C 1
ATOM 3132 O O . ARG B 1 182 ? -5.73 10.922 -20.688 1 86.5 182 ARG B O 1
ATOM 3139 N N . GLY B 1 183 ? -5.043 12.945 -21.406 1 84.19 183 GLY B N 1
ATOM 3140 C CA . GLY B 1 183 ? -5.512 12.695 -22.766 1 84.19 183 GLY B CA 1
ATOM 3141 C C . GLY B 1 183 ? -6.984 13.016 -22.953 1 84.19 183 GLY B C 1
ATOM 3142 O O . GLY B 1 183 ? -7.574 12.664 -23.984 1 84.19 183 GLY B O 1
ATOM 3143 N N . THR B 1 184 ? -7.613 13.445 -21.844 1 85.69 184 THR B N 1
ATOM 3144 C CA . THR B 1 184 ? -9.016 13.828 -21.953 1 85.69 184 THR B CA 1
ATOM 3145 C C . THR B 1 184 ? -9.375 14.891 -20.922 1 85.69 184 THR B C 1
ATOM 3147 O O . THR B 1 184 ? -8.719 15 -19.891 1 85.69 184 THR B O 1
ATOM 3150 N N . ASN B 1 185 ? -10.375 15.641 -21.203 1 81.25 185 ASN B N 1
ATOM 3151 C CA . ASN B 1 185 ? -10.93 16.594 -20.234 1 81.25 185 ASN B CA 1
ATOM 3152 C C . ASN B 1 185 ? -12.203 16.047 -19.594 1 81.25 185 ASN B C 1
ATOM 3154 O O . ASN B 1 185 ? -12.797 16.703 -18.734 1 81.25 185 ASN B O 1
ATOM 3158 N N . LYS B 1 186 ? -12.492 14.867 -20.031 1 84.81 186 LYS B N 1
ATOM 3159 C CA . LYS B 1 186 ? -13.703 14.242 -19.5 1 84.81 186 LYS B CA 1
ATOM 3160 C C . LYS B 1 186 ? -13.508 13.758 -18.078 1 84.81 186 LYS B C 1
ATOM 3162 O O . LYS B 1 186 ? -12.516 13.086 -17.781 1 84.81 186 LYS B O 1
ATOM 3167 N N . VAL B 1 187 ? -14.438 14.219 -17.219 1 89.81 187 VAL B N 1
ATOM 3168 C CA . VAL B 1 187 ? -14.477 13.719 -15.852 1 89.81 187 VAL B CA 1
ATOM 3169 C C . VAL B 1 187 ? -15.5 12.586 -15.742 1 89.81 187 VAL B C 1
ATOM 3171 O O . VAL B 1 187 ? -16.672 12.773 -16.078 1 89.81 187 VAL B O 1
ATOM 3174 N N . VAL B 1 188 ? -15.031 11.461 -15.398 1 94.81 188 VAL B N 1
ATOM 3175 C CA . VAL B 1 188 ? -15.922 10.328 -15.195 1 94.81 188 VAL B CA 1
ATOM 3176 C C . VAL B 1 188 ? -16.234 10.172 -13.703 1 94.81 188 VAL B C 1
ATOM 3178 O O . VAL B 1 188 ? -15.328 10.07 -12.883 1 94.81 188 VAL B O 1
ATOM 3181 N N . ASN B 1 189 ? -17.516 10.203 -13.383 1 96.69 189 ASN B N 1
ATOM 3182 C CA . ASN B 1 189 ? -18.016 10.008 -12.023 1 96.69 189 ASN B CA 1
ATOM 3183 C C . ASN B 1 189 ? -19.141 8.984 -11.984 1 96.69 189 ASN B C 1
ATOM 3185 O O . ASN B 1 189 ? -20.094 9.07 -12.758 1 96.69 189 ASN B O 1
ATOM 3189 N N . VAL B 1 190 ? -19.031 8.055 -11.062 1 97.31 190 VAL B N 1
ATOM 3190 C CA . VAL B 1 190 ? -20 6.965 -11.023 1 97.31 190 VAL B CA 1
ATOM 3191 C C . VAL B 1 190 ? -20.922 7.137 -9.82 1 97.31 190 VAL B C 1
ATOM 3193 O O . VAL B 1 190 ? -21.266 6.164 -9.141 1 97.31 190 VAL B O 1
ATOM 3196 N N . ALA B 1 191 ? -21.266 8.258 -9.531 1 94.81 191 ALA B N 1
ATOM 3197 C CA . ALA B 1 191 ? -22.125 8.57 -8.383 1 94.81 191 ALA B CA 1
ATOM 3198 C C . ALA B 1 191 ? -23.391 7.711 -8.391 1 94.81 191 ALA B C 1
ATOM 3200 O O . ALA B 1 191 ? -23.828 7.25 -7.336 1 94.81 191 ALA B O 1
ATOM 3201 N N . SER B 1 192 ? -23.953 7.457 -9.523 1 95.38 192 SER B N 1
ATOM 3202 C CA . SER B 1 192 ? -25.203 6.719 -9.625 1 95.38 192 SER B CA 1
ATOM 3203 C C . SER B 1 192 ? -25.031 5.262 -9.219 1 95.38 192 SER B C 1
ATOM 3205 O O . SER B 1 192 ? -26 4.586 -8.852 1 95.38 192 SER B O 1
ATOM 3207 N N . GLN B 1 193 ? -23.812 4.789 -9.266 1 97.25 193 GLN B N 1
ATOM 3208 C CA . GLN B 1 193 ? -23.531 3.389 -8.953 1 97.25 193 GLN B CA 1
ATOM 3209 C C . GLN B 1 193 ? -22.75 3.258 -7.652 1 97.25 193 GLN B C 1
ATOM 3211 O O . GLN B 1 193 ? -22.438 2.148 -7.219 1 97.25 193 GLN B O 1
ATOM 3216 N N . LEU B 1 194 ? -22.469 4.348 -7.078 1 97.62 194 LEU B N 1
ATOM 3217 C CA . LEU B 1 194 ? -21.578 4.359 -5.922 1 97.62 194 LEU B CA 1
ATOM 3218 C C . LEU B 1 194 ? -22.188 3.605 -4.75 1 97.62 194 LEU B C 1
ATOM 3220 O O . LEU B 1 194 ? -21.5 2.873 -4.043 1 97.62 194 LEU B O 1
ATOM 3224 N N . GLN B 1 195 ? -23.484 3.789 -4.555 1 97.06 195 GLN B N 1
ATOM 3225 C CA . GLN B 1 195 ? -24.141 3.094 -3.459 1 97.06 195 GLN B CA 1
ATOM 3226 C C . GLN B 1 195 ? -24.094 1.581 -3.652 1 97.06 195 GLN B C 1
ATOM 3228 O O . GLN B 1 195 ? -23.859 0.837 -2.697 1 97.06 195 GLN B O 1
ATOM 3233 N N . GLU B 1 196 ? -24.344 1.196 -4.82 1 98.31 196 GLU B N 1
ATOM 3234 C CA . GLU B 1 196 ? -24.234 -0.229 -5.121 1 98.31 196 GLU B CA 1
ATOM 3235 C C . GLU B 1 196 ? -22.812 -0.74 -4.883 1 98.31 196 GLU B C 1
ATOM 3237 O O . GLU B 1 196 ? -22.625 -1.808 -4.297 1 98.31 196 GLU B O 1
ATOM 3242 N N . LEU B 1 197 ? -21.828 -0.003 -5.363 1 98.56 197 LEU B N 1
ATOM 3243 C CA . LEU B 1 197 ? -20.422 -0.372 -5.188 1 98.56 197 LEU B CA 1
ATOM 3244 C C . LEU B 1 197 ? -20.094 -0.543 -3.709 1 98.56 197 LEU B C 1
ATOM 3246 O O . LEU B 1 197 ? -19.516 -1.562 -3.311 1 98.56 197 LEU B O 1
ATOM 3250 N N . LEU B 1 198 ? -20.5 0.398 -2.881 1 98.31 198 LEU B N 1
ATOM 3251 C CA . LEU B 1 198 ? -20.219 0.365 -1.452 1 98.31 198 LEU B CA 1
ATOM 3252 C C . LEU B 1 198 ? -20.953 -0.786 -0.775 1 98.31 198 LEU B C 1
ATOM 3254 O O . LEU B 1 198 ? -20.422 -1.418 0.139 1 98.31 198 LEU B O 1
ATOM 3258 N N . GLN B 1 199 ? -22.156 -1.065 -1.232 1 98 199 GLN B N 1
ATOM 3259 C CA . GLN B 1 199 ? -22.906 -2.182 -0.683 1 98 199 GLN B CA 1
ATOM 3260 C C . GLN B 1 199 ? -22.25 -3.516 -1.002 1 98 199 GLN B C 1
ATOM 3262 O O . GLN B 1 199 ? -22.156 -4.391 -0.14 1 98 199 GLN B O 1
ATOM 3267 N N . LYS B 1 200 ? -21.844 -3.68 -2.195 1 98.44 200 LYS B N 1
ATOM 3268 C CA . LYS B 1 200 ? -21.156 -4.91 -2.596 1 98.44 200 LYS B CA 1
ATOM 3269 C C . LYS B 1 200 ? -19.844 -5.09 -1.836 1 98.44 200 LYS B C 1
ATOM 3271 O O . LYS B 1 200 ? -19.516 -6.195 -1.406 1 98.44 200 LYS B O 1
ATOM 3276 N N . PHE B 1 201 ? -19.125 -3.996 -1.696 1 98.62 201 PHE B N 1
ATOM 3277 C CA . PHE B 1 201 ? -17.906 -4.047 -0.886 1 98.62 201 PHE B CA 1
ATOM 3278 C C . PHE B 1 201 ? -18.234 -4.469 0.542 1 98.62 201 PHE B C 1
ATOM 3280 O O . PHE B 1 201 ? -17.562 -5.34 1.103 1 98.62 201 PHE B O 1
ATOM 3287 N N . ASN B 1 202 ? -19.234 -3.887 1.103 1 97.75 202 ASN B N 1
ATOM 3288 C CA . ASN B 1 202 ? -19.656 -4.223 2.455 1 97.75 202 ASN B CA 1
ATOM 3289 C C . ASN B 1 202 ? -20.078 -5.688 2.561 1 97.75 202 ASN B C 1
ATOM 3291 O O . ASN B 1 202 ? -19.766 -6.359 3.547 1 97.75 202 ASN B O 1
ATOM 3295 N N . ASN B 1 203 ? -20.781 -6.18 1.549 1 97.75 203 ASN B N 1
ATOM 3296 C CA . ASN B 1 203 ? -21.172 -7.586 1.522 1 97.75 203 ASN B CA 1
ATOM 3297 C C . ASN B 1 203 ? -19.953 -8.5 1.556 1 97.75 203 ASN B C 1
ATOM 3299 O O . ASN B 1 203 ? -19.938 -9.5 2.279 1 97.75 203 ASN B O 1
ATOM 3303 N N . ILE B 1 204 ? -19 -8.109 0.823 1 97.69 204 ILE B N 1
ATOM 3304 C CA . ILE B 1 204 ? -17.797 -8.914 0.717 1 97.69 204 ILE B CA 1
ATOM 3305 C C . ILE B 1 204 ? -17.062 -8.945 2.062 1 97.69 204 ILE B C 1
ATOM 3307 O O . ILE B 1 204 ? -16.703 -10.016 2.551 1 97.69 204 ILE B O 1
ATOM 3311 N N . ILE B 1 205 ? -16.906 -7.812 2.711 1 97.12 205 ILE B N 1
ATOM 3312 C CA . ILE B 1 205 ? -16.141 -7.719 3.945 1 97.12 205 ILE B CA 1
ATOM 3313 C C . ILE B 1 205 ? -16.875 -8.43 5.074 1 97.12 205 ILE B C 1
ATOM 3315 O O . ILE B 1 205 ? -16.266 -9.008 5.969 1 97.12 205 ILE B O 1
ATOM 3319 N N . ASN B 1 206 ? -18.25 -8.508 4.984 1 95.62 206 ASN B N 1
ATOM 3320 C CA . ASN B 1 206 ? -19.047 -9.078 6.066 1 95.62 206 ASN B CA 1
ATOM 3321 C C . ASN B 1 206 ? -19.328 -10.555 5.828 1 95.62 206 ASN B C 1
ATOM 3323 O O . ASN B 1 206 ? -19.891 -11.227 6.688 1 95.62 206 ASN B O 1
ATOM 3327 N N . SER B 1 207 ? -19.031 -11.094 4.715 1 91.38 207 SER B N 1
ATOM 3328 C CA . SER B 1 207 ? -19.266 -12.508 4.426 1 91.38 207 SER B CA 1
ATOM 3329 C C . SER B 1 207 ? -18.188 -13.383 5.047 1 91.38 207 SER B C 1
ATOM 3331 O O . SER B 1 207 ? -17.094 -12.914 5.336 1 91.38 207 SER B O 1
#

pLDDT: mean 96.54, std 3.6, range [72.0, 98.94]

Nearest PDB structures (foldseek):
  4qw2-assembly1_A  TM=7.102E-01  e=3.985E-01  Homo sapiens
  4qw2-assembly1_A  TM=7.105E-01  e=3.960E-01  Homo sapiens

Sequence (414 aa):
MGLLRDNETKKQTVKDKTKNLFSELLDCDEDYAIKLIDWYLEKTKTNKKNIEETEIRKQIKALNGKTDQESADSRRKLYKNLNPTLPRNHPRTINKGDVLYVNYGQGYGAEISNGHYGVVLKRKGSNYLVAPLTKTQQPDAGNTMILRNLGLPAKGNQTVQIGYVNFGQVKFVHYRRLEKVRGTNKVVNVASQLQELLQKFNNIINSMGLLRDNETKKQTVKDKTKNLFSELLDCDEDYAIKLIDWYLEKTKTNKKNIEETEIRKQIKALNGKTDQESADSRRKLYKNLNPTLPRNHPRTINKGDVLYVNYGQGYGAEISNGHYGVVLKRKGSNYLVAPLTKTQQPDAGNTMILRNLGLPAKGNQTVQIGYVNFGQVKFVHYRRLEKVRGTNKVVNVASQLQELLQKFNNIINS

Solvent-accessible surface area (backbone atoms only — not comparable to full-atom values): 22298 Å² total; per-residue (Å²): 136,56,44,16,70,79,34,69,69,61,37,50,52,46,52,53,49,48,50,50,38,52,57,58,36,34,76,25,46,38,68,56,33,46,52,46,52,52,36,53,38,50,47,52,56,48,33,54,26,41,52,51,39,54,54,50,52,51,55,50,57,71,45,60,92,57,80,51,68,67,53,51,52,49,46,54,52,47,53,62,65,40,57,80,42,52,72,83,54,43,58,94,72,85,54,72,22,29,54,34,33,32,55,51,42,72,39,58,57,82,36,64,52,42,70,34,45,23,34,32,53,33,76,44,88,68,20,29,32,29,38,33,40,36,88,57,85,56,97,44,74,96,49,55,45,77,48,66,81,55,70,35,73,38,83,78,98,40,62,40,39,60,34,19,49,37,73,62,55,27,27,42,40,29,53,84,34,39,29,52,60,67,95,53,88,77,80,46,64,42,58,92,48,38,66,58,53,53,50,34,52,49,50,58,51,72,100,135,56,45,17,70,78,35,68,69,60,39,50,51,47,52,52,51,48,50,50,37,52,58,57,37,34,76,26,45,38,69,57,34,45,52,47,54,51,36,55,40,50,45,53,53,48,33,51,26,40,53,51,39,54,52,49,52,52,56,49,58,71,46,60,91,57,78,50,68,69,53,50,52,50,45,54,52,49,54,60,64,41,56,81,42,53,72,84,55,43,58,92,72,86,55,73,22,28,54,35,33,32,54,52,44,72,38,58,58,82,37,65,51,42,70,34,46,24,33,33,53,32,78,43,90,68,20,30,32,31,40,32,40,36,88,57,84,57,97,44,75,96,47,55,45,76,47,68,80,55,69,34,73,40,83,66,103,40,63,38,39,61,32,19,50,37,72,61,56,27,28,42,39,30,52,84,33,38,28,50,60,65,97,54,89,76,81,44,64,42,58,92,48,38,63,58,52,53,48,34,51,49,49,58,49,70,100

Secondary structure (DSSP, 8-state):
--BGGG-HHHHHHHHHHHHHHHHHHTTSBHHHHHHHHHHHHHHHHHHHHHHHHHHHHHHHHHTTT--SHHHHHHHHHHHHHHGGGS-SS--S---TTBEEEEE--S-STTS--SEEEEEEEEEETTEEEEEEEESSPPS-GGG--EE----EE-STT-EE--EEE-GGG-EEEEGGGEEPPTT--PPPB-HHHHHHHHHHHHHHHH-/--BGGG-HHHHHHHHHHHHHHHHHHTTSBHHHHHHHHHHHHHHHHHHHHHHHHHHHHHHHHHTTT--SHHHHHHHHHHHHHHGGGS-SS--S---TTBEEEEE--S-STTS--SEEEEEEEEEETTEEEEEEEESS--S-GGG--EE----EE-STT-EE--EEE-GGG-EEEEGGGEEPPTT--PPPB-HHHHHHHHHHHHHHHH-

Foldseek 3Di:
DDDLVVPPVSVVVVVVVVVVLVVVLVPDDPVVSVLQVVLVVVVVLLVVLVVVLVVLVVVLVVLPPPDDPVSVVVNVVSVVVNVVSDADFFDPDDDQQWWFKFAPRCDDDPADHGIFIWGFHDDDPQKTWTFGWDPDWDPLVVLKDKDAQQQADDPDRDGDGMTTTDLVRTDIDGSSRTGHRPPDPDIDGDVVCNVSNVVSSVVVVVD/DDDLVVPPVSVVVVVVVVVVLVVVLVPDDPVVSVLQVVLVVVVVLLVVLVVVLVVLVVVLVVLPPPDDPVSVVVNVVSVVVNVVSDADFFDPDDDQQWWFKFAPRCDDDPADHGIFIWGFHDDDPQKTWTFGWDPDWDPLVVLKDKDAQQQADDPDPDGDGMTTTDLVRTDIDGSSRTGHRPPDPDIDGDVVCNVSNVVSSVVVVVD

Organism: NCBI:txid1402861